Protein AF-F0X159-F1 (afdb_monomer)

pLDDT: mean 76.72, std 16.19, range [26.08, 95.62]

Sequence (723 aa):
MNVVQQENDRFFARASMKKNVNIEAAIKGYAVLTKSSYKLRDGRQVVHYKCDRGDVDRNRHGISEESIMRKGKGSVLVDCPSRGIGRQEKDSTWSFTVTCNEHNHEPSTSKNAHSTHMRISENHQEEIAGLFQSGLKARNIQTIMRERDPQLEIPKRKLWNLNQKHAIMKLDGRTPMDTLYATFKESGFEIDVQKDIDGNITHLFFAHPKNVELLRNNCDVLLLDCTYKSSKTRFPLLQVVENTMLYSTFSAALYNHLPKVFVIDRELALMDALQITFPSASILLCIWHIEKNVVAKCKPHFARKNNEEWKAFSNGWRTVAYSNTIEKFEENWKEFQITWSSTPRGEIFQEINLKISYYSLWKVSEQLEKARRPVNIDAKPCSFTFTTIWGIPCEHQLRRIVAEGRRLKLDDFDAHWHLNQIRSAQLPVADHPDSALPDLLEKKLKLEFFGDDIQQYRLLSDYLSKLRQNDHDVMLEMEDRQFNRMIIVFREGKQVFKSYAQCGICLDGTFLKNVSGGIPLIACVLNGNQQIQIVSMAIVSIVNEADWSFFLRNMGVMLPLRPSFILSDGAKELIPAVSSVYPSTYQFYCLRQLMENFNRKIRSVKLKNEGWGRAKTTSMAEYTQKAELLNQINPAALKWSQDVGVEKWSLAHRPCPRYGQVISNSVKSVNSSLRNTHKLPILDCIVTIERYVGSKWSKHGRKHCEWNVVSTVHEQPGREIVA

Nearest PDB structures (foldseek):
  6xg8-assembly1_A  TM=6.257E-01  e=6.698E-06  Acetivibrio thermocellus ATCC 27405
  6xgx-assembly1_B  TM=4.338E-01  e=2.482E-05  Acetivibrio thermocellus ATCC 27405
  6xg8-assembly1_B  TM=4.281E-01  e=4.014E-04  Acetivibrio thermocellus ATCC 27405
  6xgw-assembly1_B  TM=4.231E-01  e=4.239E-04  Acetivibrio thermocellus ATCC 27405
  3dfy-assembly2_J  TM=2.948E-01  e=2.231E+00  Thermotoga maritima MSB8

Mean predicted aligned error: 20.49 Å

Organism: NCBI:txid890382

Solvent-accessible surface area (backbone atoms only — not comparable to full-atom values): 41089 Å² total; per-residue (Å²): 132,87,72,75,82,68,86,79,66,70,23,83,38,70,68,58,44,56,49,51,57,32,52,61,28,45,78,63,27,44,48,69,37,80,72,49,71,52,68,46,98,86,67,41,44,40,34,38,31,26,35,72,32,37,44,73,86,71,79,85,76,76,70,56,71,73,65,51,66,77,64,81,64,78,79,82,44,70,49,27,68,22,28,30,39,37,38,43,46,96,86,60,27,25,40,74,45,79,77,34,83,58,66,87,64,83,62,45,90,51,84,78,72,41,74,78,78,63,66,77,53,70,70,59,50,54,52,51,53,52,46,49,71,74,69,50,53,71,73,57,51,51,49,54,47,32,74,77,35,77,86,56,82,74,56,72,70,56,57,52,50,49,51,52,51,54,56,54,61,72,40,73,88,48,53,75,66,57,52,50,51,49,53,39,54,75,70,60,35,49,72,50,77,42,60,51,97,89,67,49,78,74,45,81,47,69,34,54,58,72,35,47,58,52,34,76,79,39,41,57,54,38,38,45,47,77,45,76,62,84,46,98,80,70,63,70,50,76,46,37,34,32,52,47,100,82,72,48,76,45,65,41,51,91,71,99,67,85,45,50,30,38,35,30,77,77,51,66,69,59,51,55,49,43,50,70,77,38,69,86,32,46,82,43,70,37,63,67,53,51,50,54,48,47,51,70,66,51,52,76,77,45,60,97,84,44,62,64,60,50,48,52,52,54,49,44,51,46,56,26,76,67,38,90,43,71,70,53,24,54,51,36,41,50,53,40,44,72,72,67,48,85,65,68,83,56,79,46,43,62,76,30,60,82,42,37,19,66,52,49,48,44,54,39,40,62,24,44,59,56,32,72,45,82,84,58,94,83,57,74,75,85,65,55,42,43,38,55,36,54,31,34,54,32,31,70,55,42,37,49,38,57,75,70,71,48,59,50,50,65,85,62,35,39,69,61,32,44,51,73,76,79,73,78,70,77,73,72,80,75,86,66,85,90,72,86,62,58,73,68,57,44,52,51,49,42,46,74,73,43,46,59,74,74,48,38,63,72,49,45,67,61,51,47,50,53,40,42,75,69,59,23,50,67,49,77,46,66,54,97,90,36,88,50,35,38,39,42,39,37,44,68,20,49,59,54,39,74,69,25,28,71,63,17,37,23,45,47,71,47,74,38,67,32,96,84,52,36,33,45,34,39,33,25,34,43,46,46,65,72,46,75,43,57,29,33,40,30,43,28,69,63,89,42,37,67,51,41,32,50,52,51,45,52,50,57,70,73,37,95,62,71,48,54,24,41,32,23,65,65,52,81,40,46,53,59,22,44,54,69,72,39,69,88,36,47,62,33,38,11,44,64,49,49,43,50,54,47,29,71,73,71,68,37,71,69,59,34,51,51,50,52,59,40,33,67,24,51,36,60,68,62,31,50,56,48,47,52,54,39,37,74,76,37,50,67,60,43,49,56,52,51,77,71,42,48,48,28,56,24,57,42,53,42,91,63,58,49,66,82,62,54,51,48,55,63,37,54,51,49,56,61,70,40,56,67,44,37,47,39,50,70,60,59,27,51,54,52,49,52,51,51,46,49,54,48,46,54,54,52,50,50,53,55,47,65,57,51,66,69,61,73,78,76,78,72,80,90,77,81,89,76,134

Structure (mmCIF, N/CA/C/O backbone):
data_AF-F0X159-F1
#
_entry.id   AF-F0X159-F1
#
loop_
_atom_site.group_PDB
_atom_site.id
_atom_site.type_symbol
_atom_site.label_atom_id
_atom_site.label_alt_id
_atom_site.label_comp_id
_atom_site.label_asym_id
_atom_site.label_entity_id
_atom_site.label_seq_id
_atom_site.pdbx_PDB_ins_code
_atom_site.Cartn_x
_atom_site.Cartn_y
_atom_site.Cartn_z
_atom_site.occupancy
_atom_site.B_iso_or_equiv
_atom_site.auth_seq_id
_atom_site.auth_comp_id
_atom_site.auth_asym_id
_atom_site.auth_atom_id
_atom_site.pdbx_PDB_model_num
ATOM 1 N N . MET A 1 1 ? 36.053 48.257 -30.126 1.00 37.19 1 MET A N 1
ATOM 2 C CA . MET A 1 1 ? 37.415 47.713 -29.957 1.00 37.19 1 MET A CA 1
ATOM 3 C C . MET A 1 1 ? 38.391 48.705 -30.531 1.00 37.19 1 MET A C 1
ATOM 5 O O . MET A 1 1 ? 38.434 48.830 -31.739 1.00 37.19 1 MET A O 1
ATOM 9 N N . ASN A 1 2 ? 39.162 49.388 -29.692 1.00 26.08 2 ASN A N 1
ATOM 10 C CA . ASN A 1 2 ? 40.444 49.912 -30.143 1.00 26.08 2 ASN A CA 1
ATOM 11 C C . ASN A 1 2 ? 41.476 48.852 -29.762 1.00 26.08 2 ASN A C 1
ATOM 13 O O . ASN A 1 2 ? 42.079 48.911 -28.696 1.00 26.08 2 ASN A O 1
ATOM 17 N N . VAL A 1 3 ? 41.600 47.806 -30.589 1.00 34.28 3 VAL A N 1
ATOM 18 C CA . VAL A 1 3 ? 42.911 47.160 -30.696 1.00 34.28 3 VAL A CA 1
ATOM 19 C C . VAL A 1 3 ? 43.706 48.175 -31.484 1.00 34.28 3 VAL A C 1
ATOM 21 O O . VAL A 1 3 ? 43.394 48.428 -32.644 1.00 34.28 3 VAL A O 1
ATOM 24 N N . VAL A 1 4 ? 44.657 48.817 -30.818 1.00 34.00 4 VAL A N 1
ATOM 25 C CA . VAL A 1 4 ? 45.752 49.476 -31.514 1.00 34.00 4 VAL A CA 1
ATOM 26 C C . VAL A 1 4 ? 46.262 48.466 -32.535 1.00 34.00 4 VAL A C 1
ATOM 28 O O . VAL A 1 4 ? 46.669 47.371 -32.155 1.00 34.00 4 VAL A O 1
ATOM 31 N N . GLN A 1 5 ? 46.152 48.803 -33.819 1.00 40.62 5 GLN A N 1
ATOM 32 C CA . GLN A 1 5 ? 46.934 48.185 -34.880 1.00 40.62 5 GLN A CA 1
ATOM 33 C C . GLN A 1 5 ? 48.383 48.105 -34.381 1.00 40.62 5 GLN A C 1
ATOM 35 O O . GLN A 1 5 ? 49.097 49.101 -34.384 1.00 40.62 5 GLN A O 1
ATOM 40 N N . GLN A 1 6 ? 48.826 46.937 -33.927 1.00 39.66 6 GLN A N 1
ATOM 41 C CA . GLN A 1 6 ? 50.215 46.563 -34.127 1.00 39.66 6 GLN A CA 1
ATOM 42 C C . GLN A 1 6 ? 50.250 45.928 -35.509 1.00 39.66 6 GLN A C 1
ATOM 44 O O . GLN A 1 6 ? 50.081 44.724 -35.693 1.00 39.66 6 GLN A O 1
ATOM 49 N N . GLU A 1 7 ? 50.358 46.789 -36.519 1.00 40.50 7 GLU A N 1
ATOM 50 C CA . GLU A 1 7 ? 50.844 46.363 -37.821 1.00 40.50 7 GLU A CA 1
ATOM 51 C C . GLU A 1 7 ? 52.215 45.710 -37.592 1.00 40.50 7 GLU A C 1
ATOM 53 O O . GLU A 1 7 ? 53.155 46.391 -37.190 1.00 40.50 7 GLU A O 1
ATOM 58 N N . ASN A 1 8 ? 52.298 44.394 -37.833 1.00 50.16 8 ASN A N 1
ATOM 59 C CA . ASN A 1 8 ? 53.507 43.548 -37.888 1.00 50.16 8 ASN A CA 1
ATOM 60 C C . ASN A 1 8 ? 53.797 42.548 -36.751 1.00 50.16 8 ASN A C 1
ATOM 62 O O . ASN A 1 8 ? 54.942 42.114 -36.629 1.00 50.16 8 ASN A O 1
ATOM 66 N N . ASP A 1 9 ? 52.802 42.036 -36.024 1.00 63.50 9 ASP A N 1
ATOM 67 C CA . ASP A 1 9 ? 53.025 40.795 -35.262 1.00 63.50 9 ASP A CA 1
ATOM 68 C C . ASP A 1 9 ? 53.088 39.578 -36.204 1.00 63.50 9 ASP A C 1
ATOM 70 O O . ASP A 1 9 ? 52.071 39.042 -36.659 1.00 63.50 9 ASP A O 1
ATOM 74 N N . ARG A 1 10 ? 54.315 39.149 -36.526 1.00 78.50 10 ARG A N 1
ATOM 75 C CA . ARG A 1 10 ? 54.604 37.923 -37.284 1.00 78.50 10 ARG A CA 1
ATOM 76 C C . ARG A 1 10 ? 54.882 36.767 -36.330 1.00 78.50 10 ARG A C 1
ATOM 78 O O . ARG A 1 10 ? 55.760 36.843 -35.476 1.00 78.50 10 ARG A O 1
ATOM 85 N N . PHE A 1 11 ? 54.174 35.655 -36.504 1.00 84.62 11 PHE A N 1
ATOM 86 C CA . PHE A 1 11 ? 54.363 34.448 -35.698 1.00 84.62 11 PHE A CA 1
ATOM 87 C C . PHE A 1 11 ? 55.073 33.355 -36.498 1.00 84.62 11 PHE A C 1
ATOM 89 O O . PHE A 1 11 ? 54.690 33.046 -37.621 1.00 84.62 11 PHE A O 1
ATOM 96 N N . PHE A 1 12 ? 56.047 32.681 -35.892 1.00 83.12 12 PHE A N 1
ATOM 97 C CA . PHE A 1 12 ? 56.802 31.606 -36.552 1.00 83.12 12 PHE A CA 1
ATOM 98 C C . PHE A 1 12 ? 55.965 30.362 -36.897 1.00 83.12 12 PHE A C 1
ATOM 100 O O . PHE A 1 12 ? 56.344 29.574 -37.756 1.00 83.12 12 PHE A O 1
ATOM 107 N N . ALA A 1 13 ? 54.818 30.164 -36.237 1.00 85.12 13 ALA A N 1
ATOM 108 C CA . ALA A 1 13 ? 53.953 29.014 -36.472 1.00 85.12 13 ALA A CA 1
ATOM 109 C C . ALA A 1 13 ? 52.472 29.337 -36.244 1.00 85.12 13 ALA A C 1
ATOM 111 O O . ALA A 1 13 ? 52.106 30.095 -35.341 1.00 85.12 13 ALA A O 1
ATOM 112 N N . ARG A 1 14 ? 51.599 28.645 -36.989 1.00 84.38 14 ARG A N 1
ATOM 113 C CA . ARG A 1 14 ? 50.133 28.699 -36.837 1.00 84.38 14 ARG A CA 1
ATOM 114 C C . ARG A 1 14 ? 49.675 28.457 -35.398 1.00 84.38 14 ARG A C 1
ATOM 116 O O . ARG A 1 14 ? 48.731 29.097 -34.931 1.00 84.38 14 ARG A O 1
ATOM 123 N N . ALA A 1 15 ? 50.302 27.498 -34.714 1.00 81.12 15 ALA A N 1
ATOM 124 C CA . ALA A 1 15 ? 49.972 27.154 -33.334 1.00 81.12 15 ALA A CA 1
ATOM 125 C C . ALA A 1 15 ? 50.279 28.321 -32.382 1.00 81.12 15 ALA A C 1
ATOM 127 O O . ALA A 1 15 ? 49.430 28.665 -31.560 1.00 81.12 15 ALA A O 1
ATOM 128 N N . SER A 1 16 ? 51.432 28.972 -32.559 1.00 81.44 16 SER A N 1
ATOM 129 C CA . SER A 1 16 ? 51.857 30.138 -31.778 1.00 81.44 16 SER A CA 1
ATOM 130 C C . SER A 1 16 ? 50.943 31.342 -32.010 1.00 81.44 16 SER A C 1
ATOM 132 O O . SER A 1 16 ? 50.453 31.917 -31.042 1.00 81.44 16 SER A O 1
ATOM 134 N N . MET A 1 17 ? 50.601 31.645 -33.269 1.00 88.56 17 MET A N 1
ATOM 135 C CA . MET A 1 17 ? 49.609 32.677 -33.609 1.00 88.56 17 MET A CA 1
ATOM 136 C C . MET A 1 17 ? 48.267 32.398 -32.922 1.00 88.56 17 MET A C 1
ATOM 138 O O . MET A 1 17 ? 47.721 33.252 -32.230 1.00 88.56 17 MET A O 1
ATOM 142 N N . LYS A 1 18 ? 47.731 31.176 -33.062 1.00 84.06 18 LYS A N 1
ATOM 143 C CA . LYS A 1 18 ? 46.438 30.806 -32.463 1.00 84.06 18 LYS A CA 1
ATOM 144 C C . LYS A 1 18 ? 46.457 30.894 -30.934 1.00 84.06 18 LYS A C 1
ATOM 146 O O . LYS A 1 18 ? 45.425 31.224 -30.346 1.00 84.06 18 LYS A O 1
ATOM 151 N N . LYS A 1 19 ? 47.588 30.560 -30.306 1.00 81.62 19 LYS A N 1
ATOM 152 C CA . LYS A 1 19 ? 47.784 30.662 -28.857 1.00 81.62 19 LYS A CA 1
ATOM 153 C C . LYS A 1 19 ? 47.755 32.126 -28.420 1.00 81.62 19 LYS A C 1
ATOM 155 O O . LYS A 1 19 ? 46.939 32.452 -27.569 1.00 81.62 19 LYS A O 1
ATOM 160 N N . ASN A 1 20 ? 48.543 32.996 -29.054 1.00 83.19 20 ASN A N 1
ATOM 161 C CA . ASN A 1 20 ? 48.585 34.425 -28.725 1.00 83.19 20 ASN A CA 1
ATOM 162 C C . ASN A 1 20 ? 47.234 35.114 -28.950 1.00 83.19 20 ASN A C 1
ATOM 164 O O . ASN A 1 20 ? 46.729 35.772 -28.048 1.00 83.19 20 ASN A O 1
ATOM 168 N N . VAL A 1 21 ? 46.564 34.846 -30.076 1.00 84.38 21 VAL A N 1
ATOM 169 C CA . VAL A 1 21 ? 45.208 35.363 -30.342 1.00 84.38 21 VAL A CA 1
ATOM 170 C C . VAL A 1 21 ? 44.207 34.937 -29.260 1.00 84.38 21 VAL A C 1
ATOM 172 O O . VAL A 1 21 ? 43.336 35.715 -28.880 1.00 84.38 21 VAL A O 1
ATOM 175 N N . ASN A 1 22 ? 44.311 33.709 -28.741 1.00 83.75 22 ASN A N 1
ATOM 176 C CA . ASN A 1 22 ? 43.441 33.256 -27.655 1.00 83.75 22 ASN A CA 1
ATOM 177 C C . ASN A 1 22 ? 43.833 33.818 -26.282 1.00 83.75 22 ASN A C 1
ATOM 179 O O . ASN A 1 22 ? 42.934 33.996 -25.469 1.00 83.75 22 ASN A O 1
ATOM 183 N N . ILE A 1 23 ? 45.111 34.115 -26.021 1.00 79.00 23 ILE A N 1
ATOM 184 C CA . ILE A 1 23 ? 45.550 34.810 -24.797 1.00 79.00 23 ILE A CA 1
ATOM 185 C C . ILE A 1 23 ? 44.946 36.218 -24.766 1.00 79.00 23 ILE A C 1
ATOM 187 O O . ILE A 1 23 ? 44.275 36.577 -23.801 1.00 79.00 23 ILE A O 1
ATOM 191 N N . GLU A 1 24 ? 45.076 36.959 -25.866 1.00 82.12 24 GLU A N 1
ATOM 192 C CA . GLU A 1 24 ? 44.491 38.294 -26.022 1.00 82.12 24 GLU A CA 1
ATOM 193 C C . GLU A 1 24 ? 42.960 38.278 -25.914 1.00 82.12 24 GLU A C 1
ATOM 195 O O . GLU A 1 24 ? 42.351 39.130 -25.263 1.00 82.12 24 GLU A O 1
ATOM 200 N N . ALA A 1 25 ? 42.313 37.272 -26.510 1.00 82.38 25 ALA A N 1
ATOM 201 C CA . ALA A 1 25 ? 40.873 37.085 -26.372 1.00 82.38 25 ALA A CA 1
ATOM 202 C C . ALA A 1 25 ? 40.470 36.749 -24.924 1.00 82.38 25 ALA A C 1
ATOM 204 O O . ALA A 1 25 ? 39.465 37.273 -24.444 1.00 82.38 25 ALA A O 1
ATOM 205 N N . ALA A 1 26 ? 41.249 35.924 -24.212 1.00 78.88 26 ALA A N 1
ATOM 206 C CA . ALA A 1 26 ? 40.969 35.518 -22.834 1.00 78.88 26 ALA A CA 1
ATOM 207 C C . ALA A 1 26 ? 41.002 36.699 -21.859 1.00 78.88 26 ALA A C 1
ATOM 209 O O . ALA A 1 26 ? 40.126 36.793 -21.002 1.00 78.88 26 ALA A O 1
ATOM 210 N N . ILE A 1 27 ? 41.965 37.617 -22.020 1.00 79.44 27 ILE A N 1
ATOM 211 C CA . ILE A 1 27 ? 42.063 38.856 -21.224 1.00 79.44 27 ILE A CA 1
ATOM 212 C C . ILE A 1 27 ? 40.774 39.678 -21.348 1.00 79.44 27 ILE A C 1
ATOM 214 O O . ILE A 1 27 ? 40.312 40.277 -20.381 1.00 79.44 27 ILE A O 1
ATOM 218 N N . LYS A 1 28 ? 40.157 39.654 -22.532 1.00 81.69 28 LYS A N 1
ATOM 219 C CA . LYS A 1 28 ? 38.914 40.367 -22.845 1.00 81.69 28 LYS A CA 1
ATOM 220 C C . LYS A 1 28 ? 37.651 39.534 -22.600 1.00 81.69 28 LYS A C 1
ATOM 222 O O . LYS A 1 28 ? 36.573 39.982 -22.966 1.00 81.69 28 LYS A O 1
ATOM 227 N N . GLY A 1 29 ? 37.761 38.343 -22.006 1.00 81.75 29 GLY A N 1
ATOM 228 C CA . GLY A 1 29 ? 36.619 37.481 -21.679 1.00 81.75 29 GLY A CA 1
ATOM 229 C C . GLY A 1 29 ? 36.006 36.730 -22.870 1.00 81.75 29 GLY A C 1
ATOM 230 O O . GLY A 1 29 ? 34.824 36.386 -22.822 1.00 81.75 29 GLY A O 1
ATOM 231 N N . TYR A 1 30 ? 36.784 36.472 -23.927 1.00 86.88 30 TYR A N 1
ATOM 232 C CA . TYR A 1 30 ? 36.358 35.786 -25.154 1.00 86.88 30 TYR A CA 1
ATOM 233 C C . TYR A 1 30 ? 37.263 34.596 -25.514 1.00 86.88 30 TYR A C 1
ATOM 235 O O . TYR A 1 30 ? 38.369 34.440 -24.994 1.00 86.88 30 TYR A O 1
ATOM 243 N N . ALA A 1 31 ? 36.819 33.749 -26.450 1.00 85.94 31 ALA A N 1
ATOM 244 C CA . ALA A 1 31 ? 37.637 32.683 -27.027 1.00 85.94 31 ALA A CA 1
ATOM 245 C C . ALA A 1 31 ? 37.431 32.541 -28.540 1.00 85.94 31 ALA A C 1
ATOM 247 O O . ALA A 1 31 ? 36.351 32.801 -29.074 1.00 85.94 31 ALA A O 1
ATOM 248 N N . VAL A 1 32 ? 38.484 32.092 -29.227 1.00 86.12 32 VAL A N 1
ATOM 249 C CA . VAL A 1 32 ? 38.552 32.020 -30.689 1.00 86.12 32 VAL A CA 1
ATOM 250 C C . VAL A 1 32 ? 38.768 30.579 -31.158 1.00 86.12 32 VAL A C 1
ATOM 252 O O . VAL A 1 32 ? 39.769 29.925 -30.842 1.00 86.12 32 VAL A O 1
ATOM 255 N N . LEU A 1 33 ? 37.842 30.089 -31.982 1.00 87.06 33 LEU A N 1
ATOM 256 C CA . LEU A 1 33 ? 37.876 28.776 -32.622 1.00 87.06 33 LEU A CA 1
ATOM 257 C C . LEU A 1 33 ? 38.235 28.880 -34.104 1.00 87.06 33 LEU A C 1
ATOM 259 O O . LEU A 1 33 ? 38.013 29.892 -34.764 1.00 87.06 33 LEU A O 1
ATOM 263 N N . THR A 1 34 ? 38.778 27.796 -34.652 1.00 88.75 34 THR A N 1
ATOM 264 C CA . THR A 1 34 ? 39.008 27.681 -36.096 1.00 88.75 34 THR A CA 1
ATOM 265 C C . THR A 1 34 ? 37.686 27.334 -36.777 1.00 88.75 34 THR A C 1
ATOM 267 O O . THR A 1 34 ? 37.062 26.340 -36.417 1.00 88.75 34 THR A O 1
ATOM 270 N N . LYS A 1 35 ? 37.259 28.149 -37.746 1.00 86.88 35 LYS A N 1
ATOM 271 C CA . LYS A 1 35 ? 36.054 27.924 -38.555 1.00 86.88 35 LYS A CA 1
ATOM 272 C C . LYS A 1 35 ? 36.358 27.034 -39.757 1.00 86.88 35 LYS A C 1
ATOM 274 O O . LYS A 1 35 ? 35.663 26.052 -39.984 1.00 86.88 35 LYS A O 1
ATOM 279 N N . SER A 1 36 ? 37.390 27.383 -40.513 1.00 87.56 36 SER A N 1
ATOM 280 C CA . SER A 1 36 ? 37.818 26.661 -41.711 1.00 87.56 36 SER A CA 1
ATOM 281 C C . SER A 1 36 ? 39.272 26.998 -42.032 1.00 87.56 36 SER A C 1
ATOM 283 O O . SER A 1 36 ? 39.829 27.966 -41.514 1.00 87.56 36 SER A O 1
ATOM 285 N N . SER A 1 37 ? 39.908 26.190 -42.873 1.00 91.00 37 SER A N 1
ATOM 286 C CA . SER A 1 37 ? 41.238 26.480 -43.410 1.00 91.00 37 SER A CA 1
ATOM 287 C C . SER A 1 37 ? 41.386 25.909 -44.809 1.00 91.00 37 SER A C 1
ATOM 289 O O . SER A 1 37 ? 40.849 24.838 -45.077 1.00 91.00 37 SER A O 1
ATOM 291 N N . TYR A 1 38 ? 42.144 26.589 -45.662 1.00 89.19 38 TYR A N 1
ATOM 292 C CA . TYR A 1 38 ? 42.459 26.144 -47.016 1.00 89.19 38 TYR A CA 1
ATOM 293 C C . TYR A 1 38 ? 43.894 26.531 -47.400 1.00 89.19 38 TYR A C 1
ATOM 295 O O . TYR A 1 38 ? 44.528 27.355 -46.737 1.00 89.19 38 TYR A O 1
ATOM 303 N N . LYS A 1 39 ? 44.418 25.902 -48.457 1.00 89.31 39 LYS A N 1
ATOM 304 C CA . LYS A 1 39 ? 45.728 26.214 -49.044 1.00 89.31 39 LYS A CA 1
ATOM 305 C C . LYS A 1 39 ? 45.541 27.021 -50.327 1.00 89.31 39 LYS A C 1
ATOM 307 O O . LYS A 1 39 ? 44.633 26.745 -51.107 1.00 89.31 39 LYS A O 1
ATOM 312 N N . LEU A 1 40 ? 46.393 28.014 -50.529 1.00 85.44 40 LEU A N 1
ATOM 313 C CA . LEU A 1 40 ? 46.540 28.754 -51.774 1.00 85.44 40 LEU A CA 1
ATOM 314 C C . LEU A 1 40 ? 47.300 27.901 -52.797 1.00 85.44 40 LEU A C 1
ATOM 316 O O . LEU A 1 40 ? 47.941 26.909 -52.450 1.00 85.44 40 LEU A O 1
ATOM 320 N N . ARG A 1 41 ? 47.235 28.301 -54.071 1.00 81.75 41 ARG A N 1
ATOM 321 C CA . ARG A 1 41 ? 47.896 27.587 -55.179 1.00 81.75 41 ARG A CA 1
ATOM 322 C C . ARG A 1 41 ? 49.418 27.506 -55.024 1.00 81.75 41 ARG A C 1
ATOM 324 O O . ARG A 1 41 ? 50.023 26.572 -55.524 1.00 81.75 41 ARG A O 1
ATOM 331 N N . ASP A 1 42 ? 50.013 28.449 -54.301 1.00 83.06 42 ASP A N 1
ATOM 332 C CA . ASP A 1 42 ? 51.442 28.493 -53.973 1.00 83.06 42 ASP A CA 1
ATOM 333 C C . ASP A 1 42 ? 51.797 27.752 -52.666 1.00 83.06 42 ASP A C 1
ATOM 335 O O . ASP A 1 42 ? 52.904 27.880 -52.154 1.00 83.06 42 ASP A O 1
ATOM 339 N N . GLY A 1 43 ? 50.855 26.989 -52.099 1.00 81.75 43 GLY A N 1
ATOM 340 C CA . GLY A 1 43 ? 51.055 26.168 -50.903 1.00 81.75 43 GLY A CA 1
ATOM 341 C C . GLY A 1 43 ? 50.836 26.887 -49.568 1.00 81.75 43 GLY A C 1
ATOM 342 O O . GLY A 1 43 ? 50.696 26.212 -48.542 1.00 81.75 43 GLY A O 1
ATOM 343 N N . ARG A 1 44 ? 50.732 28.224 -49.557 1.00 89.00 44 ARG A N 1
ATOM 344 C CA . ARG A 1 44 ? 50.503 29.014 -48.333 1.00 89.00 44 ARG A CA 1
ATOM 345 C C . ARG A 1 44 ? 49.108 28.771 -47.758 1.00 89.00 44 ARG A C 1
ATOM 347 O O . ARG A 1 44 ? 48.142 28.597 -48.494 1.00 89.00 44 ARG A O 1
ATOM 354 N N . GLN A 1 45 ? 48.971 28.761 -46.436 1.00 90.81 45 GLN A N 1
ATOM 355 C CA . GLN A 1 45 ? 47.694 28.484 -45.768 1.00 90.81 45 GLN A CA 1
ATOM 356 C C . GLN A 1 45 ? 46.940 29.748 -45.343 1.00 90.81 45 GLN A C 1
ATOM 358 O O . GLN A 1 45 ? 47.521 30.698 -44.824 1.00 90.81 45 GLN A O 1
ATOM 363 N N . VAL A 1 46 ? 45.613 29.710 -45.482 1.00 90.81 46 VAL A N 1
ATOM 364 C CA . VAL A 1 46 ? 44.687 30.709 -44.935 1.00 90.81 46 VAL A CA 1
ATOM 365 C C . VAL A 1 46 ? 43.706 30.014 -43.997 1.00 90.81 46 VAL A C 1
ATOM 367 O O . VAL A 1 46 ? 43.153 28.957 -44.309 1.00 90.81 46 VAL A O 1
ATOM 370 N N . VAL A 1 47 ? 43.498 30.592 -42.818 1.00 91.62 47 VAL A N 1
ATOM 371 C CA . VAL A 1 47 ? 42.683 30.016 -41.746 1.00 91.62 47 VAL A CA 1
ATOM 372 C C . VAL A 1 47 ? 41.669 31.048 -41.280 1.00 91.62 47 VAL A C 1
ATOM 374 O O . VAL A 1 47 ? 42.039 32.109 -40.790 1.00 91.62 47 VAL A O 1
ATOM 377 N N . HIS A 1 48 ? 40.386 30.719 -41.376 1.00 90.19 48 HIS A N 1
ATOM 378 C CA . HIS A 1 48 ? 39.321 31.539 -40.815 1.00 90.19 48 HIS A CA 1
ATOM 379 C C . HIS A 1 48 ? 39.053 31.144 -39.369 1.00 90.19 48 HIS A C 1
ATOM 381 O O . HIS A 1 48 ? 38.940 29.964 -39.022 1.00 90.19 48 HIS A O 1
ATOM 387 N N . TYR A 1 49 ? 38.886 32.155 -38.534 1.00 91.06 49 TYR A N 1
ATOM 388 C CA . TYR A 1 49 ? 38.600 32.048 -37.118 1.00 91.06 49 TYR A CA 1
ATOM 389 C C . TYR A 1 49 ? 37.258 32.705 -36.788 1.00 91.06 49 TYR A C 1
ATOM 391 O O . TYR A 1 49 ? 36.800 33.612 -37.484 1.00 91.06 49 TYR A O 1
ATOM 399 N N . LYS A 1 50 ? 36.617 32.224 -35.725 1.00 91.19 50 LYS A N 1
ATOM 400 C CA . LYS A 1 50 ? 35.337 32.725 -35.212 1.00 91.19 50 LYS A CA 1
ATOM 401 C C . LYS A 1 50 ? 35.322 32.717 -33.688 1.00 91.19 50 LYS A C 1
ATOM 403 O O . LYS A 1 50 ? 36.072 31.953 -33.081 1.00 91.19 50 LYS A O 1
ATOM 408 N N . CYS A 1 51 ? 34.439 33.507 -33.084 1.00 89.25 51 CYS A N 1
ATOM 409 C CA . CYS A 1 51 ? 34.120 33.375 -31.663 1.00 89.25 51 CYS A CA 1
ATOM 410 C C . CYS A 1 51 ? 33.589 31.961 -31.348 1.00 89.25 51 CYS A C 1
ATOM 412 O O . CYS A 1 51 ? 32.905 31.346 -32.170 1.00 89.25 51 CYS A O 1
ATOM 414 N N . ASP A 1 52 ? 33.896 31.434 -30.163 1.00 83.88 52 ASP A N 1
ATOM 415 C CA . ASP A 1 52 ? 33.421 30.125 -29.704 1.00 83.88 52 ASP A CA 1
ATOM 416 C C . ASP A 1 52 ? 31.896 30.034 -29.533 1.00 83.88 52 ASP A C 1
ATOM 418 O O . ASP A 1 52 ? 31.344 28.937 -29.578 1.00 83.88 52 ASP A O 1
ATOM 422 N N . ARG A 1 53 ? 31.215 31.183 -29.434 1.00 85.19 53 ARG A N 1
ATOM 423 C CA . ARG A 1 53 ? 29.749 31.308 -29.467 1.00 85.19 53 ARG A CA 1
ATOM 424 C C . ARG A 1 53 ? 29.182 31.662 -30.851 1.00 85.19 53 ARG A C 1
ATOM 426 O O . ARG A 1 53 ? 28.014 32.020 -30.964 1.00 85.19 53 ARG A O 1
ATOM 433 N N . GLY A 1 54 ? 30.009 31.595 -31.896 1.00 83.19 54 GLY A N 1
ATOM 434 C CA . GLY A 1 54 ? 29.738 32.082 -33.255 1.00 83.19 54 GLY A CA 1
ATOM 435 C C . GLY A 1 54 ? 28.962 31.152 -34.190 1.00 83.19 54 GLY A C 1
ATOM 436 O O . GLY A 1 54 ? 29.083 31.325 -35.400 1.00 83.19 54 GLY A O 1
ATOM 437 N N . ASP A 1 55 ? 28.262 30.151 -33.651 1.00 79.56 55 ASP A N 1
ATOM 438 C CA . ASP A 1 55 ? 27.403 29.222 -34.398 1.00 79.56 55 ASP A CA 1
ATOM 439 C C . ASP A 1 55 ? 25.959 29.285 -33.878 1.00 79.56 55 ASP A C 1
ATOM 441 O O . ASP A 1 55 ? 25.694 29.870 -32.829 1.00 79.56 55 ASP A O 1
ATOM 445 N N . VAL A 1 56 ? 25.047 28.622 -34.592 1.00 71.88 56 VAL A N 1
ATOM 446 C CA . VAL A 1 56 ? 23.672 28.337 -34.158 1.00 71.88 56 VAL A CA 1
ATOM 447 C C . VAL A 1 56 ? 23.598 26.888 -33.678 1.00 71.88 56 VAL A C 1
ATOM 449 O O . VAL A 1 56 ? 24.182 25.999 -34.310 1.00 71.88 56 VAL A O 1
ATOM 452 N N . ASP A 1 57 ? 22.880 26.631 -32.584 1.00 63.84 57 ASP A N 1
ATOM 453 C CA . ASP A 1 57 ? 22.666 25.265 -32.107 1.00 63.84 57 ASP A CA 1
ATOM 454 C C . ASP A 1 57 ? 21.864 24.456 -33.136 1.00 63.84 57 ASP A C 1
ATOM 456 O O . ASP A 1 57 ? 20.738 24.801 -33.494 1.00 63.84 57 ASP A O 1
ATOM 460 N N . ARG A 1 58 ? 22.461 23.379 -33.650 1.00 61.12 58 ARG A N 1
ATOM 461 C CA . ARG A 1 58 ? 21.805 22.469 -34.592 1.00 61.12 58 ARG A CA 1
ATOM 462 C C . ARG A 1 58 ? 21.419 21.223 -33.816 1.00 61.12 58 ARG A C 1
ATOM 464 O O . ARG A 1 58 ? 22.302 20.465 -33.417 1.00 61.12 58 ARG A O 1
ATOM 471 N N . ASN A 1 59 ? 20.118 20.983 -33.657 1.00 56.62 59 ASN A N 1
ATOM 472 C CA . ASN A 1 59 ? 19.560 19.814 -32.970 1.00 56.62 59 ASN A CA 1
ATOM 473 C C . ASN A 1 59 ? 19.833 18.509 -33.751 1.00 56.62 59 ASN A C 1
ATOM 475 O O . ASN A 1 59 ? 18.946 17.905 -34.347 1.00 56.62 59 ASN A O 1
ATOM 479 N N . ARG A 1 60 ? 21.096 18.072 -33.782 1.00 46.62 60 ARG A N 1
ATOM 480 C CA . ARG A 1 60 ? 21.583 16.928 -34.571 1.00 46.62 60 ARG A CA 1
ATOM 481 C C . ARG A 1 60 ? 21.114 15.565 -34.053 1.00 46.62 60 ARG A C 1
ATOM 483 O O . ARG A 1 60 ? 21.459 14.555 -34.656 1.00 46.62 60 ARG A O 1
ATOM 490 N N . HIS A 1 61 ? 20.405 15.503 -32.928 1.00 50.38 61 HIS A N 1
ATOM 491 C CA . HIS A 1 61 ? 20.020 14.246 -32.270 1.00 50.38 61 HIS A CA 1
ATOM 492 C C . HIS A 1 61 ? 18.501 14.084 -32.114 1.00 50.38 61 HIS A C 1
ATOM 494 O O . HIS A 1 61 ? 18.068 13.200 -31.384 1.00 50.38 61 HIS A O 1
ATOM 500 N N . GLY A 1 62 ? 17.694 14.928 -32.775 1.00 48.91 62 GLY A N 1
ATOM 501 C CA . GLY A 1 62 ? 16.231 14.806 -32.752 1.00 48.91 62 GLY A CA 1
ATOM 502 C C . GLY A 1 62 ? 15.638 14.881 -31.341 1.00 48.91 62 GLY A C 1
ATOM 503 O O . GLY A 1 62 ? 14.665 14.197 -31.037 1.00 48.91 62 GLY A O 1
ATOM 504 N N . ILE A 1 63 ? 16.253 15.660 -30.447 1.00 56.28 63 ILE A N 1
ATOM 505 C CA . ILE A 1 63 ? 15.822 15.747 -29.049 1.00 56.28 63 ILE A CA 1
ATOM 506 C C . ILE A 1 63 ? 14.613 16.685 -28.981 1.00 56.28 63 ILE A C 1
ATOM 508 O O . ILE A 1 63 ? 14.692 17.815 -29.464 1.00 56.28 63 ILE A O 1
ATOM 512 N N . SER A 1 64 ? 13.507 16.234 -28.381 1.00 53.50 64 SER A N 1
ATOM 513 C CA . SER A 1 64 ? 12.296 17.051 -28.224 1.00 53.50 64 SER A CA 1
ATOM 514 C C . SER A 1 64 ? 12.542 18.272 -27.328 1.00 53.50 64 SER A C 1
ATOM 516 O O . SER A 1 64 ? 13.266 18.184 -26.332 1.00 53.50 64 SER A O 1
ATOM 518 N N . GLU A 1 65 ? 11.902 19.403 -27.638 1.00 53.31 65 GLU A N 1
ATOM 519 C CA . GLU A 1 65 ? 12.009 20.648 -26.855 1.00 53.31 65 GLU A CA 1
ATOM 520 C C . GLU A 1 65 ? 11.652 20.446 -25.368 1.00 53.31 65 GLU A C 1
ATOM 522 O O . GLU A 1 65 ? 12.308 20.996 -24.479 1.00 53.31 65 GLU A O 1
ATOM 527 N N . GLU A 1 66 ? 10.699 19.554 -25.075 1.00 49.47 66 GLU A N 1
ATOM 528 C CA . GLU A 1 66 ? 10.315 19.155 -23.713 1.00 49.47 66 GLU A CA 1
ATOM 529 C C . GLU A 1 66 ? 11.478 18.546 -22.905 1.00 49.47 66 GLU A C 1
ATOM 531 O O . GLU A 1 66 ? 11.583 18.727 -21.688 1.00 49.47 66 GLU A O 1
ATOM 536 N N . SER A 1 67 ? 12.380 17.828 -23.577 1.00 50.03 67 SER A N 1
ATOM 537 C CA . SER A 1 67 ? 13.538 17.180 -22.954 1.00 50.03 67 SER A CA 1
ATOM 538 C C . SER A 1 67 ? 14.670 18.170 -22.660 1.00 50.03 67 SER A C 1
ATOM 540 O O . SER A 1 67 ? 15.437 17.968 -21.713 1.00 50.03 67 SER A O 1
ATOM 542 N N . ILE A 1 68 ? 14.759 19.249 -23.444 1.00 50.25 68 ILE A N 1
ATOM 543 C CA . ILE A 1 68 ? 15.743 20.330 -23.293 1.00 50.25 68 ILE A CA 1
ATOM 544 C C . ILE A 1 68 ? 15.380 21.201 -22.078 1.00 50.25 68 ILE A C 1
ATOM 546 O O . ILE A 1 68 ? 16.246 21.496 -21.249 1.00 50.25 68 ILE A O 1
ATOM 550 N N . MET A 1 69 ? 14.090 21.511 -21.889 1.00 47.12 69 MET A N 1
ATOM 551 C CA . MET A 1 69 ? 13.616 22.311 -20.749 1.00 47.12 69 MET A CA 1
ATOM 552 C C . MET A 1 69 ? 13.803 21.620 -19.387 1.00 47.12 69 MET A C 1
ATOM 554 O O . MET A 1 69 ? 14.091 22.287 -18.394 1.00 47.12 69 MET A O 1
ATOM 558 N N . ARG A 1 70 ? 13.734 20.281 -19.312 1.00 46.00 70 ARG A N 1
ATOM 559 C CA . ARG A 1 70 ? 13.882 19.533 -18.042 1.00 46.00 70 ARG A CA 1
ATOM 560 C C . ARG A 1 70 ? 15.303 19.524 -17.453 1.00 46.00 70 ARG A C 1
ATOM 562 O O . ARG A 1 70 ? 15.468 19.077 -16.320 1.00 46.00 70 ARG A O 1
ATOM 569 N N . LYS A 1 71 ? 16.336 19.979 -18.179 1.00 43.78 71 LYS A N 1
ATOM 570 C CA . LYS A 1 71 ? 17.747 19.912 -17.728 1.00 43.78 71 LYS A CA 1
ATOM 571 C C . LYS A 1 71 ? 18.444 21.258 -17.507 1.00 43.78 71 LYS A C 1
ATOM 573 O O . LYS A 1 71 ? 19.620 21.246 -17.145 1.00 43.78 71 LYS A O 1
ATOM 578 N N . GLY A 1 72 ? 17.759 22.391 -17.684 1.00 39.19 72 GLY A N 1
ATOM 579 C CA . GLY A 1 72 ? 18.295 23.714 -17.328 1.00 39.19 72 GLY A CA 1
ATOM 580 C C . GLY A 1 72 ? 19.639 24.071 -17.982 1.00 39.19 72 GLY A C 1
ATOM 581 O O . GLY A 1 72 ? 20.433 24.800 -17.397 1.00 39.19 72 GLY A O 1
ATOM 582 N N . LYS A 1 73 ? 19.940 23.531 -19.169 1.00 48.56 73 LYS A N 1
ATOM 583 C CA . LYS A 1 73 ? 21.152 23.856 -19.929 1.00 48.56 73 LYS A CA 1
ATOM 584 C C . LYS A 1 73 ? 20.758 24.368 -21.305 1.00 48.56 73 LYS A C 1
ATOM 586 O O . LYS A 1 73 ? 20.619 23.579 -22.233 1.00 48.56 73 LYS A O 1
ATOM 591 N N . GLY A 1 74 ? 20.565 25.680 -21.404 1.00 52.88 74 GLY A N 1
ATOM 592 C CA . GLY A 1 74 ? 20.514 26.357 -22.695 1.00 52.88 74 GLY A CA 1
ATOM 593 C C . GLY A 1 74 ? 21.855 26.237 -23.422 1.00 52.88 74 GLY A C 1
ATOM 594 O O . GLY A 1 74 ? 22.907 26.077 -22.792 1.00 52.88 74 GLY A O 1
ATOM 595 N N . SER A 1 75 ? 21.805 26.284 -24.749 1.00 59.78 75 SER A N 1
ATOM 596 C CA . SER A 1 75 ? 22.996 26.381 -25.589 1.00 59.78 75 SER A CA 1
ATOM 597 C C . SER A 1 75 ? 23.764 27.668 -25.289 1.00 59.78 75 SER A C 1
ATOM 599 O O . SER A 1 75 ? 23.158 28.704 -25.038 1.00 59.78 75 SER A O 1
ATOM 601 N N . VAL A 1 76 ? 25.098 27.614 -25.316 1.00 66.75 76 VAL A N 1
ATOM 602 C CA . VAL A 1 76 ? 25.967 28.798 -25.119 1.00 66.75 76 VAL A CA 1
ATOM 603 C C . VAL A 1 76 ? 26.222 29.524 -26.455 1.00 66.75 76 VAL A C 1
ATOM 605 O O . VAL A 1 76 ? 26.858 30.573 -26.496 1.00 66.75 76 VAL A O 1
ATOM 608 N N . LEU A 1 77 ? 25.739 28.952 -27.558 1.00 78.06 77 LEU A N 1
ATOM 609 C CA . LEU A 1 77 ? 25.875 29.459 -28.917 1.00 78.06 77 LEU A CA 1
ATOM 610 C C . LEU A 1 77 ? 24.844 30.567 -29.183 1.00 78.06 77 LEU A C 1
ATOM 612 O O . LEU A 1 77 ? 23.660 30.370 -28.923 1.00 78.06 77 LEU A O 1
ATOM 616 N N . VAL A 1 78 ? 25.291 31.717 -29.695 1.00 81.38 78 VAL A N 1
ATOM 617 C CA . VAL A 1 78 ? 24.442 32.905 -29.935 1.00 81.38 78 VAL A CA 1
ATOM 618 C C . VAL A 1 78 ? 24.641 33.499 -31.332 1.00 81.38 78 VAL A C 1
ATOM 620 O O . VAL A 1 78 ? 24.323 34.660 -31.563 1.00 81.38 78 VAL A O 1
ATOM 623 N N . ASP A 1 79 ? 25.223 32.729 -32.254 1.00 84.06 79 ASP A N 1
ATOM 624 C CA . ASP A 1 79 ? 25.596 33.180 -33.599 1.00 84.06 79 ASP A CA 1
ATOM 625 C C . ASP A 1 79 ? 26.415 34.482 -33.613 1.00 84.06 79 ASP A C 1
ATOM 627 O O . ASP A 1 79 ? 26.202 35.402 -34.399 1.00 84.06 79 ASP A O 1
ATOM 631 N N . CYS A 1 80 ? 27.373 34.575 -32.690 1.00 86.56 80 CYS A N 1
ATOM 632 C CA . CYS A 1 80 ? 28.239 35.740 -32.556 1.00 86.56 80 CYS A CA 1
ATOM 633 C C . CYS A 1 80 ? 28.967 36.087 -33.877 1.00 86.56 80 CYS A C 1
ATOM 635 O O . CYS A 1 80 ? 29.623 35.201 -34.451 1.00 86.56 80 CYS A O 1
ATOM 637 N N . PRO A 1 81 ? 28.920 37.355 -34.346 1.00 86.06 81 PRO A N 1
ATOM 638 C CA . PRO A 1 81 ? 29.443 37.747 -35.655 1.00 86.06 81 PRO A CA 1
ATOM 639 C C . PRO A 1 81 ? 30.965 37.929 -35.698 1.00 86.06 81 PRO A C 1
ATOM 641 O O . PRO A 1 81 ? 31.524 37.979 -36.787 1.00 86.06 81 PRO A O 1
ATOM 644 N N . SER A 1 82 ? 31.664 37.942 -34.559 1.00 90.31 82 SER A N 1
ATOM 645 C CA . SER A 1 82 ? 33.122 38.120 -34.490 1.00 90.31 82 SER A CA 1
ATOM 646 C C . SER A 1 82 ? 33.903 37.075 -35.311 1.00 90.31 82 SER A C 1
ATOM 648 O O . SER A 1 82 ? 33.693 35.854 -35.185 1.00 90.31 82 SER A O 1
ATOM 650 N N . ARG A 1 83 ? 34.806 37.550 -36.183 1.00 91.31 83 ARG A N 1
ATOM 651 C CA . ARG A 1 83 ? 35.624 36.755 -37.122 1.00 91.31 83 ARG A CA 1
ATOM 652 C C . ARG A 1 83 ? 37.039 37.321 -37.251 1.00 91.31 83 ARG A C 1
ATOM 654 O O . ARG A 1 83 ? 37.239 38.534 -37.251 1.00 91.31 83 ARG A O 1
ATOM 661 N N . GLY A 1 84 ? 38.000 36.438 -37.504 1.00 91.31 84 GLY A N 1
ATOM 662 C CA . GLY A 1 84 ? 39.364 36.810 -37.889 1.00 91.31 84 GLY A CA 1
ATOM 663 C C . GLY A 1 84 ? 39.942 35.872 -38.943 1.00 91.31 84 GLY A C 1
ATOM 664 O O . GLY A 1 84 ? 39.398 34.796 -39.199 1.00 91.31 84 GLY A O 1
ATOM 665 N N . ILE A 1 85 ? 41.047 36.271 -39.561 1.00 91.81 85 ILE A N 1
ATOM 666 C CA . ILE A 1 85 ? 41.750 35.500 -40.586 1.00 91.81 85 ILE A CA 1
ATOM 667 C C . ILE A 1 85 ? 43.229 35.444 -40.224 1.00 91.81 85 ILE A C 1
ATOM 669 O O . ILE A 1 85 ? 43.861 36.475 -40.040 1.00 91.81 85 ILE A O 1
ATOM 673 N N . GLY A 1 86 ? 43.776 34.233 -40.153 1.00 92.12 86 GLY A N 1
ATOM 674 C CA . GLY A 1 86 ? 45.214 34.001 -40.108 1.00 92.12 86 GLY A CA 1
ATOM 675 C C . GLY A 1 86 ? 45.746 33.652 -41.494 1.00 92.12 86 GLY A C 1
ATOM 676 O O . GLY A 1 86 ? 45.163 32.791 -42.161 1.00 92.12 86 GLY A O 1
ATOM 677 N N . ARG A 1 87 ? 46.833 34.287 -41.929 1.00 91.31 87 ARG A N 1
ATOM 678 C CA . ARG A 1 87 ? 47.468 34.037 -43.231 1.00 91.31 87 ARG A CA 1
ATOM 679 C C . ARG A 1 87 ? 48.929 33.662 -43.048 1.00 91.31 87 ARG A C 1
ATOM 681 O O . ARG A 1 87 ? 49.617 34.239 -42.216 1.00 91.31 87 ARG A O 1
ATOM 688 N N . GLN A 1 88 ? 49.386 32.688 -43.827 1.00 91.56 88 GLN A N 1
ATOM 689 C CA . GLN A 1 88 ? 50.802 32.377 -43.948 1.00 91.56 88 GLN A CA 1
ATOM 690 C C . GLN A 1 88 ? 51.437 33.280 -45.010 1.00 91.56 88 GLN A C 1
ATOM 692 O O . GLN A 1 88 ? 50.988 33.317 -46.160 1.00 91.56 88 GLN A O 1
ATOM 697 N N . GLU A 1 89 ? 52.482 33.995 -44.621 1.00 88.38 89 GLU A N 1
ATOM 698 C CA . GLU A 1 89 ? 53.241 34.900 -45.471 1.00 88.38 89 GLU A CA 1
ATOM 699 C C . GLU A 1 89 ? 54.320 34.157 -46.270 1.00 88.38 89 GLU A C 1
ATOM 701 O O . GLU A 1 89 ? 54.589 32.970 -46.065 1.00 88.38 89 GLU A O 1
ATOM 706 N N . LYS A 1 90 ? 54.922 34.846 -47.248 1.00 84.88 90 LYS A N 1
ATOM 707 C CA . LYS A 1 90 ? 55.938 34.255 -48.140 1.00 84.88 90 LYS A CA 1
ATOM 708 C C . LYS A 1 90 ? 57.210 33.817 -47.406 1.00 84.88 90 LYS A C 1
ATOM 710 O O . LYS A 1 90 ? 57.874 32.895 -47.859 1.00 84.88 90 LYS A O 1
ATOM 715 N N . ASP A 1 91 ? 57.522 34.439 -46.275 1.00 84.94 91 ASP A N 1
ATOM 716 C CA . ASP A 1 91 ? 58.640 34.081 -45.394 1.00 84.94 91 ASP A CA 1
ATOM 717 C C . ASP A 1 91 ? 58.287 32.944 -44.412 1.00 84.94 91 ASP A C 1
ATOM 719 O O . ASP A 1 91 ? 59.011 32.695 -43.454 1.00 84.94 91 ASP A O 1
ATOM 723 N N . SER A 1 92 ? 57.163 32.252 -44.637 1.00 83.06 92 SER A N 1
ATOM 724 C CA . SER A 1 92 ? 56.602 31.203 -43.775 1.00 83.06 92 SER A CA 1
ATOM 725 C C . SER A 1 92 ? 56.119 31.655 -42.394 1.00 83.06 92 SER A C 1
ATOM 727 O O . SER A 1 92 ? 55.626 30.818 -41.632 1.00 83.06 92 SER A O 1
ATOM 729 N N . THR A 1 93 ? 56.176 32.951 -42.083 1.00 89.19 93 THR A N 1
ATOM 730 C CA . THR A 1 93 ? 55.566 33.495 -40.867 1.00 89.19 93 THR A CA 1
ATOM 731 C C . THR A 1 93 ? 54.051 33.611 -41.015 1.00 89.19 93 THR A C 1
ATOM 733 O O . THR A 1 93 ? 53.483 33.430 -42.092 1.00 89.19 93 THR A O 1
ATOM 736 N N . TRP A 1 94 ? 53.367 33.858 -39.905 1.00 90.12 94 TRP A N 1
ATOM 737 C CA . TRP A 1 94 ? 51.918 33.956 -39.832 1.00 90.12 94 TRP A CA 1
ATOM 738 C C . TRP A 1 94 ? 51.496 35.341 -39.367 1.00 90.12 94 TRP A C 1
ATOM 740 O O . TRP A 1 94 ? 52.027 35.840 -38.379 1.00 90.12 94 TRP A O 1
ATOM 750 N N . SER A 1 95 ? 50.501 35.913 -40.037 1.00 87.69 95 SER A N 1
ATOM 751 C CA . SER A 1 95 ? 49.835 37.161 -39.668 1.00 87.69 95 SER A CA 1
ATOM 752 C C . SER A 1 95 ? 48.382 36.880 -39.274 1.00 87.69 95 SER A C 1
ATOM 754 O O . SER A 1 95 ? 47.773 35.916 -39.751 1.00 87.69 95 SER A O 1
ATOM 756 N N . PHE A 1 96 ? 47.809 37.701 -38.391 1.00 89.19 96 PHE A N 1
ATOM 757 C CA . PHE A 1 96 ? 46.403 37.603 -37.998 1.00 89.19 96 PHE A CA 1
ATOM 758 C C . PHE A 1 96 ? 45.697 38.947 -38.155 1.00 89.19 96 PHE A C 1
ATOM 760 O O . PHE A 1 96 ? 46.152 39.963 -37.642 1.00 89.19 96 PHE A O 1
ATOM 767 N N . THR A 1 97 ? 44.547 38.939 -38.822 1.00 88.19 97 THR A N 1
ATOM 768 C CA . THR A 1 97 ? 43.724 40.127 -39.055 1.00 88.19 97 THR A CA 1
ATOM 769 C C . THR A 1 97 ? 42.320 39.890 -38.521 1.00 88.19 97 THR A C 1
ATOM 771 O O . THR A 1 97 ? 41.668 38.904 -38.874 1.00 88.19 97 THR A O 1
ATOM 774 N N . VAL A 1 98 ? 41.818 40.801 -37.688 1.00 87.00 98 VAL A N 1
ATOM 775 C CA . VAL A 1 98 ? 40.419 40.769 -37.248 1.00 87.00 98 VAL A CA 1
ATOM 776 C C . VAL A 1 98 ? 39.546 41.356 -38.351 1.00 87.00 98 VAL A C 1
ATOM 778 O O . VAL A 1 98 ? 39.708 42.508 -38.728 1.00 87.00 98 VAL A O 1
ATOM 781 N N . THR A 1 99 ? 38.616 40.561 -38.872 1.00 86.94 99 THR A N 1
ATOM 782 C CA . THR A 1 99 ? 37.715 40.970 -39.964 1.00 86.94 99 THR A CA 1
ATOM 783 C C . THR A 1 99 ? 36.380 41.511 -39.472 1.00 86.94 99 THR A C 1
ATOM 785 O O . THR A 1 99 ? 35.770 42.335 -40.135 1.00 86.94 99 THR A O 1
ATOM 788 N N . CYS A 1 100 ? 35.908 41.034 -38.322 1.00 84.69 100 CYS A N 1
ATOM 789 C CA . CYS A 1 100 ? 34.730 41.562 -37.650 1.00 84.69 100 CYS A CA 1
ATOM 790 C C . CYS A 1 100 ? 34.966 41.425 -36.154 1.00 84.69 100 CYS A C 1
ATOM 792 O O . CYS A 1 100 ? 35.320 40.348 -35.675 1.00 84.69 100 CYS A O 1
ATOM 794 N N . ASN A 1 101 ? 34.786 42.521 -35.437 1.00 82.81 101 ASN A N 1
ATOM 795 C CA . ASN A 1 101 ? 35.022 42.576 -34.007 1.00 82.81 101 ASN A CA 1
ATOM 796 C C . ASN A 1 101 ? 33.714 42.654 -33.182 1.00 82.81 101 ASN A C 1
ATOM 798 O O . ASN A 1 101 ? 33.713 42.651 -31.955 1.00 82.81 101 ASN A O 1
ATOM 802 N N . GLU A 1 102 ? 32.561 42.759 -33.815 1.00 86.19 102 GLU A N 1
ATOM 803 C CA . GLU A 1 102 ? 31.331 42.899 -33.044 1.00 86.19 102 GLU A CA 1
ATOM 804 C C . GLU A 1 102 ? 30.991 41.588 -32.323 1.00 86.19 102 GLU A C 1
ATOM 806 O O . GLU A 1 102 ? 31.105 40.491 -32.878 1.00 86.19 102 GLU A O 1
ATOM 811 N N . HIS A 1 103 ? 30.601 41.710 -31.055 1.00 86.12 103 HIS A N 1
ATOM 812 C CA . HIS A 1 103 ? 30.112 40.617 -30.226 1.00 86.12 103 HIS A CA 1
ATOM 813 C C . HIS A 1 103 ? 28.688 40.962 -29.796 1.00 86.12 103 HIS A C 1
ATOM 815 O O . HIS A 1 103 ? 28.430 42.061 -29.317 1.00 86.12 103 HIS A O 1
ATOM 821 N N . ASN A 1 104 ? 27.764 40.020 -29.957 1.00 87.06 104 ASN A N 1
ATOM 822 C CA . ASN A 1 104 ? 26.360 40.159 -29.553 1.00 87.06 104 ASN A CA 1
ATOM 823 C C . ASN A 1 104 ? 26.088 39.555 -28.162 1.00 87.06 104 ASN A C 1
ATOM 825 O O . ASN A 1 104 ? 24.957 39.211 -27.829 1.00 87.06 104 ASN A O 1
ATOM 829 N N . HIS A 1 105 ? 27.141 39.374 -27.368 1.00 83.50 105 HIS A N 1
ATOM 830 C CA . HIS A 1 105 ? 27.075 38.872 -26.007 1.00 83.50 105 HIS A CA 1
ATOM 831 C C . HIS A 1 105 ? 28.169 39.516 -25.162 1.00 83.50 105 HIS A C 1
ATOM 833 O O . HIS A 1 105 ? 29.250 39.824 -25.664 1.00 83.50 105 HIS A O 1
ATOM 839 N N . GLU A 1 106 ? 27.901 39.636 -23.866 1.00 82.88 106 GLU A N 1
ATOM 840 C CA . GLU A 1 106 ? 28.861 40.174 -22.907 1.00 82.88 106 GLU A CA 1
ATOM 841 C C . GLU A 1 106 ? 30.119 39.286 -22.770 1.00 82.88 106 GLU A C 1
ATOM 843 O O . GLU A 1 106 ? 30.040 38.057 -22.967 1.00 82.88 106 GLU A O 1
ATOM 848 N N . PRO A 1 107 ? 31.274 39.880 -22.403 1.00 84.25 107 PRO A N 1
ATOM 849 C CA . PRO A 1 107 ? 32.468 39.157 -21.980 1.00 84.25 107 PRO A CA 1
ATOM 850 C C . PRO A 1 107 ? 32.200 38.199 -20.817 1.00 84.25 107 PRO A C 1
ATOM 852 O O . PRO A 1 107 ? 31.481 38.515 -19.867 1.00 84.25 107 PRO A O 1
ATOM 855 N N . SER A 1 108 ? 32.836 37.029 -20.832 1.00 82.31 108 SER A N 1
ATOM 856 C CA . SER A 1 108 ? 32.762 36.105 -19.700 1.00 82.31 108 SER A CA 1
ATOM 857 C C . SER A 1 108 ? 33.664 36.558 -18.550 1.00 82.31 108 SER A C 1
ATOM 859 O O . SER A 1 108 ? 34.859 36.765 -18.735 1.00 82.31 108 SER A O 1
ATOM 861 N N . THR A 1 109 ? 33.125 36.599 -17.331 1.00 73.00 109 THR A N 1
ATOM 862 C CA . THR A 1 109 ? 33.874 36.955 -16.108 1.00 73.00 109 THR A CA 1
ATOM 863 C C . THR A 1 109 ? 34.635 35.781 -15.480 1.00 73.00 109 THR A C 1
ATOM 865 O O . THR A 1 109 ? 35.496 35.975 -14.625 1.00 73.00 109 THR A O 1
ATOM 868 N N . SER A 1 110 ? 34.338 34.543 -15.888 1.00 66.12 110 SER A N 1
ATOM 869 C CA . SER A 1 110 ? 34.983 33.336 -15.362 1.00 66.12 110 SER A CA 1
ATOM 870 C C . SER A 1 110 ? 36.067 32.817 -16.304 1.00 66.12 110 SER A C 1
ATOM 872 O O . SER A 1 110 ? 35.790 32.538 -17.471 1.00 66.12 110 SER A O 1
ATOM 874 N N . LYS A 1 111 ? 37.264 32.536 -15.765 1.00 61.03 111 LYS A N 1
ATOM 875 C CA . LYS A 1 111 ? 38.354 31.836 -16.480 1.00 61.03 111 LYS A CA 1
ATOM 876 C C . LYS A 1 111 ? 37.932 30.462 -17.035 1.00 61.03 111 LYS A C 1
ATOM 878 O O . LYS A 1 111 ? 38.510 29.978 -18.001 1.00 61.03 111 LYS A O 1
ATOM 883 N N . ASN A 1 112 ? 36.870 29.871 -16.476 1.00 62.59 112 ASN A N 1
ATOM 884 C CA . ASN A 1 112 ? 36.345 28.555 -16.848 1.00 62.59 112 ASN A CA 1
ATOM 885 C C . ASN A 1 112 ? 35.216 28.602 -17.893 1.00 62.59 112 ASN A C 1
ATOM 887 O O . ASN A 1 112 ? 34.684 27.551 -18.257 1.00 62.59 112 ASN A O 1
ATOM 891 N N . ALA A 1 113 ? 34.816 29.792 -18.353 1.00 66.19 113 ALA A N 1
ATOM 892 C CA . ALA A 1 113 ? 33.675 29.959 -19.254 1.00 66.19 113 ALA A CA 1
ATOM 893 C C . ALA A 1 113 ? 33.927 29.416 -20.670 1.00 66.19 113 ALA A C 1
ATOM 895 O O . ALA A 1 113 ? 32.979 29.054 -21.365 1.00 66.19 113 ALA A O 1
ATOM 896 N N . HIS A 1 114 ? 35.196 29.317 -21.077 1.00 73.38 114 HIS A N 1
ATOM 897 C CA . HIS A 1 114 ? 35.591 28.915 -22.422 1.00 73.38 114 HIS A CA 1
ATOM 898 C C . HIS A 1 114 ? 36.422 27.629 -22.392 1.00 73.38 114 HIS A C 1
ATOM 900 O O . HIS A 1 114 ? 37.474 27.545 -21.758 1.00 73.38 114 HIS A O 1
ATOM 906 N N . SER A 1 115 ? 35.969 26.603 -23.114 1.00 66.50 115 SER A N 1
ATOM 907 C CA . SER A 1 115 ? 36.611 25.279 -23.132 1.00 66.50 115 SER A CA 1
ATOM 908 C C . SER A 1 115 ? 38.025 25.293 -23.730 1.00 66.50 115 SER A C 1
ATOM 910 O O . SER A 1 115 ? 38.866 24.491 -23.316 1.00 66.50 115 SER A O 1
ATOM 912 N N . THR A 1 116 ? 38.294 26.221 -24.654 1.00 69.56 116 THR A N 1
ATOM 913 C CA . THR A 1 116 ? 39.594 26.438 -25.310 1.00 69.56 116 THR A CA 1
ATOM 914 C C . THR A 1 116 ? 40.689 26.825 -24.319 1.00 69.56 116 THR A C 1
ATOM 916 O O . THR A 1 116 ? 41.793 26.291 -24.408 1.00 69.56 116 THR A O 1
ATOM 919 N N . HIS A 1 117 ? 40.366 27.675 -23.341 1.00 70.56 117 HIS A N 1
ATOM 920 C CA . HIS A 1 117 ? 41.311 28.157 -22.320 1.00 70.56 117 HIS A CA 1
ATOM 921 C C . HIS A 1 117 ? 41.580 27.120 -21.230 1.00 70.56 117 HIS A C 1
ATOM 923 O O . HIS A 1 117 ? 42.545 27.209 -20.487 1.00 70.56 117 HIS A O 1
ATOM 929 N N . MET A 1 118 ? 40.743 26.088 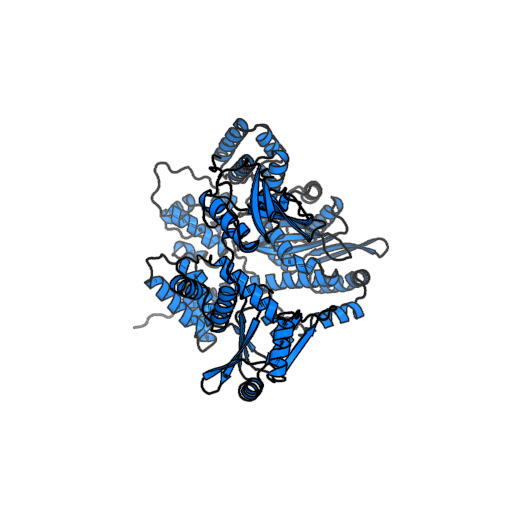-21.172 1.00 65.19 118 MET A N 1
ATOM 930 C CA . MET A 1 118 ? 40.781 25.044 -20.155 1.00 65.19 118 MET A CA 1
ATOM 931 C C . MET A 1 118 ? 41.565 23.803 -20.604 1.00 65.19 118 MET A C 1
ATOM 933 O O . MET A 1 118 ? 41.490 22.764 -19.944 1.00 65.19 118 MET A O 1
ATOM 937 N N . ARG A 1 119 ? 42.205 23.804 -21.780 1.00 67.69 119 ARG A N 1
ATOM 938 C CA . ARG A 1 119 ? 42.783 22.592 -22.385 1.00 67.69 119 ARG A CA 1
ATOM 939 C C . ARG A 1 119 ? 44.023 22.125 -21.607 1.00 67.69 119 ARG A C 1
ATOM 941 O O . ARG A 1 119 ? 44.991 22.858 -21.484 1.00 67.69 119 ARG A O 1
ATOM 948 N N . ILE A 1 120 ? 43.979 20.890 -21.109 1.00 71.19 120 ILE A N 1
ATOM 949 C CA . ILE A 1 120 ? 45.080 20.252 -20.370 1.00 71.19 120 ILE A CA 1
ATOM 950 C C . ILE A 1 120 ? 46.056 19.668 -21.399 1.00 71.19 120 ILE A C 1
ATOM 952 O O . ILE A 1 120 ? 45.596 19.028 -22.352 1.00 71.19 120 ILE A O 1
ATOM 956 N N . SER A 1 121 ? 47.360 19.904 -21.228 1.00 74.31 121 SER A N 1
ATOM 957 C CA . SER A 1 121 ? 48.418 19.362 -22.096 1.00 74.31 121 SER A CA 1
ATOM 958 C C . SER A 1 121 ? 48.427 17.829 -22.087 1.00 74.31 121 SER A C 1
ATOM 960 O O . SER A 1 121 ? 47.895 17.209 -21.167 1.00 74.31 121 SER A O 1
ATOM 962 N N . GLU A 1 122 ? 49.008 17.209 -23.115 1.00 73.62 122 GLU A N 1
ATOM 963 C CA . GLU A 1 122 ? 49.136 15.743 -23.180 1.00 73.62 122 GLU A CA 1
ATOM 964 C C . GLU A 1 122 ? 49.984 15.203 -22.019 1.00 73.62 122 GLU A C 1
ATOM 966 O O . GLU A 1 122 ? 49.526 14.302 -21.323 1.00 73.62 122 GLU A O 1
ATOM 971 N N . ASN A 1 123 ? 51.100 15.862 -21.688 1.00 77.50 123 ASN A N 1
ATOM 972 C CA . ASN A 1 123 ? 51.942 15.496 -20.541 1.00 77.50 123 ASN A CA 1
ATOM 973 C C . ASN A 1 123 ? 51.161 15.475 -19.214 1.00 77.50 123 ASN A C 1
ATOM 975 O O . ASN A 1 123 ? 51.228 14.506 -18.463 1.00 77.50 123 ASN A O 1
ATOM 979 N N . HIS A 1 124 ? 50.357 16.510 -18.939 1.00 81.56 124 HIS A N 1
ATOM 980 C CA . HIS A 1 124 ? 49.539 16.544 -17.724 1.00 81.56 124 HIS A CA 1
ATOM 981 C C . HIS A 1 124 ? 48.423 15.482 -17.749 1.00 81.56 124 HIS A C 1
ATOM 983 O O . HIS A 1 124 ? 48.011 15.004 -16.695 1.00 81.56 124 HIS A O 1
ATOM 989 N N . GLN A 1 125 ? 47.911 15.086 -18.922 1.00 80.50 125 GLN A N 1
ATOM 990 C CA . GLN A 1 125 ? 46.920 14.003 -19.018 1.00 80.50 125 GLN A CA 1
ATOM 991 C C . GLN A 1 125 ? 47.526 12.642 -18.654 1.00 80.50 125 GLN A C 1
ATOM 993 O O . GLN A 1 125 ? 46.906 11.900 -17.890 1.00 80.50 125 GLN A O 1
ATOM 998 N N . GLU A 1 126 ? 48.728 12.337 -19.144 1.00 80.19 126 GLU A N 1
ATOM 999 C CA . GLU A 1 126 ? 49.447 11.096 -18.823 1.00 80.19 126 GLU A CA 1
ATOM 1000 C C . GLU A 1 126 ? 49.791 11.002 -17.335 1.00 80.19 126 GLU A C 1
ATOM 1002 O O . GLU A 1 126 ? 49.548 9.978 -16.694 1.00 80.19 126 GLU A O 1
ATOM 1007 N N . GLU A 1 127 ? 50.257 12.102 -16.748 1.00 84.81 127 GLU A N 1
ATOM 1008 C CA . GLU A 1 127 ? 50.571 12.175 -15.324 1.00 84.81 127 GLU A CA 1
ATOM 1009 C C . GLU A 1 127 ? 49.323 11.961 -14.447 1.00 84.81 127 GLU A C 1
ATOM 1011 O O . GLU A 1 127 ? 49.335 11.161 -13.508 1.00 84.81 127 GLU A O 1
ATOM 1016 N N . ILE A 1 128 ? 48.202 12.613 -14.788 1.00 84.88 128 ILE A N 1
ATOM 1017 C CA . ILE A 1 128 ? 46.910 12.403 -14.114 1.00 84.88 128 ILE A CA 1
ATOM 1018 C C . ILE A 1 128 ? 46.487 10.931 -14.209 1.00 84.88 128 ILE A C 1
ATOM 1020 O O . ILE A 1 128 ? 45.999 10.369 -13.224 1.00 84.88 128 ILE A O 1
ATOM 1024 N N . ALA A 1 129 ? 46.667 10.297 -15.371 1.00 81.00 129 ALA A N 1
ATOM 1025 C CA . ALA A 1 129 ? 46.342 8.888 -15.567 1.00 81.00 129 ALA A CA 1
ATOM 1026 C C . ALA A 1 129 ? 47.210 7.968 -14.693 1.00 81.00 129 ALA A C 1
ATOM 1028 O O . ALA A 1 129 ? 46.678 7.017 -14.117 1.00 81.00 129 ALA A O 1
ATOM 1029 N N . GLY A 1 130 ? 48.504 8.266 -14.544 1.00 82.56 130 GLY A N 1
ATOM 1030 C CA . GLY A 1 130 ? 49.409 7.555 -13.638 1.00 82.56 130 GLY A CA 1
ATOM 1031 C C . GLY A 1 130 ? 48.976 7.665 -12.173 1.00 82.56 130 GLY A C 1
ATOM 1032 O O . GLY A 1 130 ? 48.833 6.654 -11.490 1.00 82.56 130 GLY A O 1
ATOM 1033 N N . LEU A 1 131 ? 48.641 8.872 -11.706 1.00 85.31 131 LEU A N 1
ATOM 1034 C CA . LEU A 1 131 ? 48.183 9.080 -10.325 1.00 85.31 131 LEU A CA 1
ATOM 1035 C C . LEU A 1 131 ? 46.864 8.354 -10.016 1.00 85.31 131 LEU A C 1
ATOM 1037 O O . LEU A 1 131 ? 46.680 7.849 -8.905 1.00 85.31 131 LEU A O 1
ATOM 1041 N N . PHE A 1 132 ? 45.944 8.268 -10.985 1.00 80.75 132 PHE A N 1
ATOM 1042 C CA . PHE A 1 132 ? 44.732 7.457 -10.835 1.00 80.75 132 PHE A CA 1
ATOM 1043 C C . PHE A 1 132 ? 45.043 5.957 -10.732 1.00 80.75 132 PHE A C 1
ATOM 1045 O O . PHE A 1 132 ? 44.379 5.265 -9.960 1.00 80.75 132 PHE A O 1
ATOM 1052 N N . GLN A 1 133 ? 46.046 5.455 -11.460 1.00 77.69 133 GLN A N 1
ATOM 1053 C CA . GLN A 1 133 ? 46.471 4.050 -11.381 1.00 77.69 133 GLN A CA 1
ATOM 1054 C C . GLN A 1 133 ? 47.070 3.698 -10.016 1.00 77.69 133 GLN A C 1
ATOM 1056 O O . GLN A 1 133 ? 46.855 2.594 -9.529 1.00 77.69 133 GLN A O 1
ATOM 1061 N N . SER A 1 134 ? 47.715 4.652 -9.345 1.00 80.12 134 SER A N 1
ATOM 1062 C CA . SER A 1 134 ? 48.200 4.494 -7.966 1.00 80.12 134 SER A CA 1
ATOM 1063 C C . SER A 1 134 ? 47.090 4.528 -6.900 1.00 80.12 134 SER A C 1
ATOM 1065 O O . SER A 1 134 ? 47.380 4.562 -5.707 1.00 80.12 134 SER A O 1
ATOM 1067 N N . GLY A 1 135 ? 45.810 4.567 -7.293 1.00 77.56 135 GLY A N 1
ATOM 1068 C CA . GLY A 1 135 ? 44.671 4.536 -6.369 1.00 77.56 135 GLY A CA 1
ATOM 1069 C C . GLY A 1 135 ? 44.356 5.872 -5.684 1.00 77.56 135 GLY A C 1
ATOM 1070 O O . GLY A 1 135 ? 43.521 5.926 -4.774 1.00 77.56 135 GLY A O 1
ATOM 1071 N N . LEU A 1 136 ? 44.979 6.978 -6.108 1.00 82.19 136 LEU A N 1
ATOM 1072 C CA . LEU A 1 136 ? 44.727 8.291 -5.518 1.00 82.19 136 LEU A CA 1
ATOM 1073 C C . LEU A 1 136 ? 43.332 8.814 -5.885 1.00 82.19 136 LEU A C 1
ATOM 1075 O O . LEU A 1 136 ? 42.879 8.782 -7.030 1.00 82.19 136 LEU A O 1
ATOM 1079 N N . LYS A 1 137 ? 42.629 9.364 -4.888 1.00 79.50 137 LYS A N 1
ATOM 1080 C CA . LYS A 1 137 ? 41.323 10.005 -5.099 1.00 79.50 137 LYS A CA 1
ATOM 1081 C C . LYS A 1 137 ? 41.504 11.332 -5.839 1.00 79.50 137 LYS A C 1
ATOM 1083 O O . LYS A 1 137 ? 42.435 12.079 -5.552 1.00 79.50 137 LYS A O 1
ATOM 1088 N N . ALA A 1 138 ? 40.534 11.702 -6.681 1.00 78.44 138 ALA A N 1
ATOM 1089 C CA . ALA A 1 138 ? 40.567 12.931 -7.489 1.00 78.44 138 ALA A CA 1
ATOM 1090 C C . ALA A 1 138 ? 40.858 14.219 -6.690 1.00 78.44 138 ALA A C 1
ATOM 1092 O O . ALA A 1 138 ? 41.449 15.147 -7.228 1.00 78.44 138 ALA A O 1
ATOM 1093 N N . ARG A 1 139 ? 40.471 14.277 -5.405 1.00 80.12 139 ARG A N 1
ATOM 1094 C CA . ARG A 1 139 ? 40.791 15.408 -4.517 1.00 80.12 139 ARG A CA 1
ATOM 1095 C C . ARG A 1 139 ? 42.301 15.548 -4.272 1.00 80.12 139 ARG A C 1
ATOM 1097 O O . ARG A 1 139 ? 42.798 16.659 -4.292 1.00 80.12 139 ARG A O 1
ATOM 1104 N N . ASN A 1 140 ? 43.003 14.430 -4.084 1.00 85.56 140 ASN A N 1
ATOM 1105 C CA . ASN A 1 140 ? 44.440 14.404 -3.823 1.00 85.56 140 ASN A CA 1
ATOM 1106 C C . ASN A 1 140 ? 45.203 14.697 -5.120 1.00 85.56 140 ASN A C 1
ATOM 1108 O O . ASN A 1 140 ? 46.147 15.471 -5.113 1.00 85.56 140 ASN A O 1
ATOM 1112 N N . ILE A 1 141 ? 44.736 14.143 -6.246 1.00 85.88 141 ILE A N 1
ATOM 1113 C CA . ILE A 1 141 ? 45.296 14.424 -7.577 1.00 85.88 141 ILE A CA 1
ATOM 1114 C C . ILE A 1 141 ? 45.191 15.917 -7.903 1.00 85.88 141 ILE A C 1
ATOM 1116 O O . ILE A 1 141 ? 46.142 16.505 -8.398 1.00 85.88 141 ILE A O 1
ATOM 1120 N N . GLN A 1 142 ? 44.055 16.548 -7.587 1.00 84.38 142 GLN A N 1
ATOM 1121 C CA . GLN A 1 142 ? 43.872 17.987 -7.780 1.00 84.38 142 GLN A CA 1
ATOM 1122 C C . GLN A 1 142 ? 44.872 18.816 -6.958 1.00 84.38 142 GLN A C 1
ATOM 1124 O O . GLN A 1 142 ? 45.361 19.823 -7.458 1.00 84.38 142 GLN A O 1
ATOM 1129 N N . THR A 1 143 ? 45.173 18.395 -5.725 1.00 84.38 143 THR A N 1
ATOM 1130 C CA . THR A 1 143 ? 46.189 19.037 -4.879 1.00 84.38 143 THR A CA 1
ATOM 1131 C C . THR A 1 143 ? 47.584 18.888 -5.481 1.00 84.38 143 THR A C 1
ATOM 1133 O O . THR A 1 143 ? 48.244 19.895 -5.696 1.00 84.38 143 THR A O 1
ATOM 1136 N N . ILE A 1 144 ? 47.980 17.666 -5.855 1.00 86.12 144 ILE A N 1
ATOM 1137 C CA . ILE A 1 144 ? 49.298 17.374 -6.447 1.00 86.12 144 ILE A CA 1
ATOM 1138 C C . ILE A 1 144 ? 49.517 18.181 -7.733 1.00 86.12 144 ILE A C 1
ATOM 1140 O O . ILE A 1 144 ? 50.569 18.781 -7.926 1.00 86.12 144 ILE A O 1
ATOM 1144 N N . MET A 1 145 ? 48.505 18.237 -8.601 1.00 85.44 145 MET A N 1
ATOM 1145 C CA . MET A 1 145 ? 48.580 18.983 -9.861 1.00 85.44 145 MET A CA 1
ATOM 1146 C C . MET A 1 145 ? 48.709 20.491 -9.634 1.00 85.44 145 MET A C 1
ATOM 1148 O O . MET A 1 145 ? 49.436 21.154 -10.362 1.00 85.44 145 MET A O 1
ATOM 1152 N N . ARG A 1 146 ? 48.040 21.030 -8.607 1.00 84.31 146 ARG A N 1
ATOM 1153 C CA . ARG A 1 146 ? 48.120 22.452 -8.249 1.00 84.31 146 ARG A CA 1
ATOM 1154 C C . ARG A 1 146 ? 49.457 22.821 -7.603 1.00 84.31 146 ARG A C 1
ATOM 1156 O O . ARG A 1 146 ? 49.923 23.936 -7.790 1.00 84.31 146 ARG A O 1
ATOM 1163 N N . GLU A 1 147 ? 50.051 21.915 -6.830 1.00 83.31 147 GLU A N 1
ATOM 1164 C CA . GLU A 1 147 ? 51.387 22.112 -6.252 1.00 83.31 147 GLU A CA 1
ATOM 1165 C C . GLU A 1 147 ? 52.473 22.126 -7.333 1.00 83.31 147 GLU A C 1
ATOM 1167 O O . GLU A 1 147 ? 53.404 22.921 -7.252 1.00 83.31 147 GLU A O 1
ATOM 1172 N N . ARG A 1 148 ? 52.341 21.272 -8.355 1.00 83.31 148 ARG A N 1
ATOM 1173 C CA . ARG A 1 148 ? 53.306 21.166 -9.461 1.00 83.31 148 ARG A CA 1
ATOM 1174 C C . ARG A 1 148 ? 53.156 22.276 -10.497 1.00 83.31 148 ARG A C 1
ATOM 1176 O O . ARG A 1 148 ? 54.160 22.779 -10.989 1.00 83.31 148 ARG A O 1
ATOM 1183 N N . ASP A 1 149 ? 51.922 22.672 -10.803 1.00 79.88 149 ASP A N 1
ATOM 1184 C CA . ASP A 1 149 ? 51.623 23.795 -11.692 1.00 79.88 149 ASP A CA 1
ATOM 1185 C C . ASP A 1 149 ? 50.543 24.701 -11.063 1.00 79.88 149 ASP A C 1
ATOM 1187 O O . ASP A 1 149 ? 49.339 24.464 -11.222 1.00 79.88 149 ASP A O 1
ATOM 1191 N N . PRO A 1 150 ? 50.953 25.770 -10.352 1.00 75.31 150 PRO A N 1
ATOM 1192 C CA . PRO A 1 150 ? 50.032 26.701 -9.699 1.00 75.31 150 PRO A CA 1
ATOM 1193 C C . PRO A 1 150 ? 49.103 27.455 -10.659 1.00 75.31 150 PRO A C 1
ATOM 1195 O O . PRO A 1 150 ? 48.074 27.975 -10.223 1.00 75.31 150 PRO A O 1
ATOM 1198 N N . GLN A 1 151 ? 49.441 27.535 -11.953 1.00 67.75 151 GLN A N 1
ATOM 1199 C CA . GLN A 1 151 ? 48.607 28.190 -12.966 1.00 67.75 151 GLN A CA 1
ATOM 1200 C C . GLN A 1 151 ? 47.555 27.237 -13.560 1.00 67.75 151 GLN A C 1
ATOM 1202 O O . GLN A 1 151 ? 46.602 27.685 -14.207 1.00 67.75 151 GLN A O 1
ATOM 1207 N N . LEU A 1 152 ? 47.684 25.929 -13.315 1.00 69.12 152 LEU A N 1
ATOM 1208 C CA . LEU A 1 152 ? 46.801 24.894 -13.836 1.00 69.12 152 LEU A CA 1
ATOM 1209 C C . LEU A 1 152 ? 45.584 24.667 -12.925 1.00 69.12 152 LEU A C 1
ATOM 1211 O O . LEU A 1 152 ? 45.565 23.819 -12.029 1.00 69.12 152 LEU A O 1
ATOM 1215 N N . GLU A 1 153 ? 44.490 25.377 -13.196 1.00 69.25 153 GLU A N 1
ATOM 1216 C CA . GLU A 1 153 ? 43.211 25.120 -12.528 1.00 69.25 153 GLU A CA 1
ATOM 1217 C C . GLU A 1 153 ? 42.407 24.009 -13.222 1.00 69.25 153 GLU A C 1
ATOM 1219 O O . GLU A 1 153 ? 41.746 24.217 -14.240 1.00 69.25 153 GLU A O 1
ATOM 1224 N N . ILE A 1 154 ? 42.398 22.806 -12.634 1.00 72.62 154 ILE A N 1
ATOM 1225 C CA . ILE A 1 154 ? 41.592 21.681 -13.135 1.00 72.62 154 ILE A CA 1
ATOM 1226 C C . ILE A 1 154 ? 40.321 21.504 -12.291 1.00 72.62 154 ILE A C 1
ATOM 1228 O O . ILE A 1 154 ? 40.409 21.143 -11.113 1.00 72.62 154 ILE A O 1
ATOM 1232 N N . PRO A 1 155 ? 39.109 21.654 -12.861 1.00 76.44 155 PRO A N 1
ATOM 1233 C CA . PRO A 1 155 ? 37.877 21.315 -12.155 1.00 76.44 155 PRO A CA 1
ATOM 1234 C C . PRO A 1 155 ? 37.774 19.812 -11.868 1.00 76.44 155 PRO A C 1
ATOM 1236 O O . PRO A 1 155 ? 38.037 18.985 -12.744 1.00 76.44 155 PRO A O 1
ATOM 1239 N N . LYS A 1 156 ? 37.246 19.436 -10.693 1.00 71.25 156 LYS A N 1
ATOM 1240 C CA . LYS A 1 156 ? 37.035 18.025 -10.288 1.00 71.25 156 LYS A CA 1
ATOM 1241 C C . LYS A 1 156 ? 36.311 17.181 -11.345 1.00 71.25 156 LYS A C 1
ATOM 1243 O O . LYS A 1 156 ? 36.674 16.035 -11.593 1.00 71.25 156 LYS A O 1
ATOM 1248 N N . ARG A 1 157 ? 35.305 17.759 -12.010 1.00 71.75 157 ARG A N 1
ATOM 1249 C CA . ARG A 1 157 ? 34.545 17.091 -13.081 1.00 71.75 157 ARG A CA 1
ATOM 1250 C C . ARG A 1 157 ? 35.424 16.716 -14.280 1.00 71.75 157 ARG A C 1
ATOM 1252 O O . ARG A 1 157 ? 35.175 15.702 -14.922 1.00 71.75 157 ARG A O 1
ATOM 1259 N N . LYS A 1 158 ? 36.448 17.518 -14.580 1.00 73.62 158 LYS A N 1
ATOM 1260 C CA . LYS A 1 158 ? 37.365 17.289 -15.698 1.00 73.62 158 LYS A CA 1
ATOM 1261 C C . LYS A 1 158 ? 38.356 16.164 -15.397 1.00 73.62 158 LYS A C 1
ATOM 1263 O O . LYS A 1 158 ? 38.564 15.331 -16.270 1.00 73.62 158 LYS A O 1
ATOM 1268 N N . LEU A 1 159 ? 38.846 16.071 -14.156 1.00 78.44 159 LEU A N 1
ATOM 1269 C CA . LEU A 1 159 ? 39.624 14.916 -13.677 1.00 78.44 159 LEU A CA 1
ATOM 1270 C C . LEU A 1 159 ? 38.827 13.613 -13.803 1.00 78.44 159 LEU A C 1
ATOM 1272 O O . LEU A 1 159 ? 39.340 12.615 -14.297 1.00 78.44 159 LEU A O 1
ATOM 1276 N N . TRP A 1 160 ? 37.546 13.632 -13.421 1.00 72.88 160 TRP A N 1
ATOM 1277 C CA . TRP A 1 160 ? 36.679 12.462 -13.565 1.00 72.88 160 TRP A CA 1
ATOM 1278 C C . TRP A 1 160 ? 36.454 12.078 -15.035 1.00 72.88 160 TRP A C 1
ATOM 1280 O O . TRP A 1 160 ? 36.560 10.906 -15.382 1.00 72.88 160 TRP A O 1
ATOM 1290 N N . ASN A 1 161 ? 36.204 13.056 -15.913 1.00 74.25 161 ASN A N 1
ATOM 1291 C CA . ASN A 1 161 ? 36.053 12.809 -17.350 1.00 74.25 161 ASN A CA 1
ATOM 1292 C C . ASN A 1 161 ? 37.336 12.244 -17.986 1.00 74.25 161 ASN A C 1
ATOM 1294 O O . ASN A 1 161 ? 37.241 11.358 -18.829 1.00 74.25 161 ASN A O 1
ATOM 1298 N N . LEU A 1 162 ? 38.515 12.738 -17.592 1.00 74.81 162 LEU A N 1
ATOM 1299 C CA . LEU A 1 162 ? 39.803 12.213 -18.056 1.00 74.81 162 LEU A CA 1
ATOM 1300 C C . LEU A 1 162 ? 40.014 10.771 -17.600 1.00 74.81 162 LEU A C 1
ATOM 1302 O O . LEU A 1 162 ? 40.340 9.925 -18.425 1.00 74.81 162 LEU A O 1
ATOM 1306 N N . ASN A 1 163 ? 39.746 10.474 -16.327 1.00 77.00 163 ASN A N 1
ATOM 1307 C CA . ASN A 1 163 ? 39.831 9.110 -15.811 1.00 77.00 163 ASN A CA 1
ATOM 1308 C C . ASN A 1 163 ? 38.890 8.160 -16.570 1.00 77.00 163 ASN A C 1
ATOM 1310 O O . ASN A 1 163 ? 39.283 7.073 -16.969 1.00 77.00 163 ASN A O 1
ATOM 1314 N N . GLN A 1 164 ? 37.654 8.592 -16.839 1.00 69.38 164 GLN A N 1
ATOM 1315 C CA . GLN A 1 164 ? 36.703 7.815 -17.639 1.00 69.38 164 GLN A CA 1
ATOM 1316 C C . GLN A 1 164 ? 37.190 7.612 -19.079 1.00 69.38 164 GLN A C 1
ATOM 1318 O O . GLN A 1 164 ? 37.082 6.507 -19.596 1.00 69.38 164 GLN A O 1
ATOM 1323 N N . LYS A 1 165 ? 37.746 8.647 -19.720 1.00 70.25 165 LYS A N 1
ATOM 1324 C CA . LYS A 1 165 ? 38.299 8.553 -21.077 1.00 70.25 165 LYS A CA 1
ATOM 1325 C C . LYS A 1 165 ? 39.475 7.572 -21.134 1.00 70.25 165 LYS A C 1
ATOM 1327 O O . LYS A 1 165 ? 39.490 6.722 -22.015 1.00 70.25 165 LYS A O 1
ATOM 1332 N N . HIS A 1 166 ? 40.404 7.645 -20.179 1.00 71.00 166 HIS A N 1
ATOM 1333 C CA . HIS A 1 166 ? 41.522 6.703 -20.078 1.00 71.00 166 HIS A CA 1
ATOM 1334 C C . HIS A 1 166 ? 41.059 5.278 -19.773 1.00 71.00 166 HIS A C 1
ATOM 1336 O O . HIS A 1 166 ? 41.554 4.342 -20.391 1.00 71.00 166 HIS A O 1
ATOM 1342 N N . ALA A 1 167 ? 40.090 5.105 -18.870 1.00 66.00 167 ALA A N 1
ATOM 1343 C CA . ALA A 1 167 ? 39.515 3.798 -18.575 1.00 66.00 167 ALA A CA 1
ATOM 1344 C C . ALA A 1 167 ? 38.870 3.175 -19.822 1.00 66.00 167 ALA A C 1
ATOM 1346 O O . ALA A 1 167 ? 39.106 2.007 -20.080 1.00 66.00 167 ALA A O 1
ATOM 1347 N N . ILE A 1 168 ? 38.131 3.951 -20.625 1.00 64.75 168 ILE A N 1
ATOM 1348 C CA . ILE A 1 168 ? 37.530 3.481 -21.887 1.00 64.75 168 ILE A CA 1
ATOM 1349 C C . ILE A 1 168 ? 38.601 3.151 -22.932 1.00 64.75 168 ILE A C 1
ATOM 1351 O O . ILE A 1 168 ? 38.503 2.125 -23.593 1.00 64.75 168 ILE A O 1
ATOM 1355 N N . MET A 1 169 ? 39.635 3.988 -23.068 1.00 67.69 169 MET A N 1
ATOM 1356 C CA . MET A 1 169 ? 40.746 3.737 -23.997 1.00 67.69 169 MET A CA 1
ATOM 1357 C C . MET A 1 169 ? 41.495 2.439 -23.671 1.00 67.69 169 MET A C 1
ATOM 1359 O O . MET A 1 169 ? 41.886 1.729 -24.588 1.00 67.69 169 MET A O 1
ATOM 1363 N N . LYS A 1 170 ? 41.642 2.090 -22.385 1.00 65.19 170 LYS A N 1
ATOM 1364 C CA . LYS A 1 170 ? 42.248 0.818 -21.956 1.00 65.19 170 LYS A CA 1
ATOM 1365 C C . LYS A 1 170 ? 41.418 -0.421 -22.291 1.00 65.19 170 LYS A C 1
ATOM 1367 O O . LYS A 1 170 ? 41.964 -1.516 -22.270 1.00 65.19 170 LYS A O 1
ATOM 1372 N N . LEU A 1 171 ? 40.120 -0.269 -22.552 1.00 62.91 171 LEU A N 1
ATOM 1373 C CA . LEU A 1 171 ? 39.264 -1.403 -22.892 1.00 62.91 171 LEU A CA 1
ATOM 1374 C C . LEU A 1 171 ? 39.446 -1.857 -24.347 1.00 62.91 171 LEU A C 1
ATOM 1376 O O . LEU A 1 171 ? 38.933 -2.913 -24.691 1.00 62.91 171 LEU A O 1
ATOM 1380 N N . ASP A 1 172 ? 40.159 -1.093 -25.187 1.00 66.25 172 ASP A N 1
ATOM 1381 C CA . ASP A 1 172 ? 40.491 -1.453 -26.578 1.00 66.25 172 ASP A CA 1
ATOM 1382 C C . ASP A 1 172 ? 39.277 -1.955 -27.389 1.00 66.25 172 ASP A C 1
ATOM 1384 O O . ASP A 1 172 ? 39.290 -2.994 -28.043 1.00 66.25 172 ASP A O 1
ATOM 1388 N N . GLY A 1 173 ? 38.149 -1.250 -27.252 1.00 63.03 173 GLY A N 1
ATOM 1389 C CA . GLY A 1 173 ? 36.886 -1.604 -27.909 1.00 63.03 173 GLY A CA 1
ATOM 1390 C C . GLY A 1 173 ? 36.084 -2.735 -27.248 1.00 63.03 173 GLY A C 1
ATOM 1391 O O . GLY A 1 173 ? 34.947 -2.962 -27.653 1.00 63.03 173 GLY A O 1
ATOM 1392 N N . ARG A 1 174 ? 36.609 -3.403 -26.212 1.00 65.50 174 ARG A N 1
ATOM 1393 C CA . ARG A 1 174 ? 35.883 -4.408 -25.413 1.00 65.50 174 ARG A CA 1
ATOM 1394 C C . ARG A 1 174 ? 34.944 -3.751 -24.402 1.00 65.50 174 ARG A C 1
ATOM 1396 O O . ARG A 1 174 ? 35.148 -2.609 -23.977 1.00 65.50 174 ARG A O 1
ATOM 1403 N N . THR A 1 175 ? 33.909 -4.470 -23.971 1.00 70.56 175 THR A N 1
ATOM 1404 C CA . THR A 1 175 ? 33.084 -3.997 -22.854 1.00 70.56 175 THR A CA 1
ATOM 1405 C C . THR A 1 175 ? 33.826 -4.196 -21.522 1.00 70.56 175 THR A C 1
ATOM 1407 O O . THR A 1 175 ? 34.646 -5.109 -21.404 1.00 70.56 175 THR A O 1
ATOM 1410 N N . PRO A 1 176 ? 33.539 -3.398 -20.472 1.00 70.50 176 PRO A N 1
ATOM 1411 C CA . PRO A 1 176 ? 34.127 -3.617 -19.148 1.00 70.50 176 PRO A CA 1
ATOM 1412 C C . PRO A 1 176 ? 33.918 -5.038 -18.598 1.00 70.50 176 PRO A C 1
ATOM 1414 O O . PRO A 1 176 ? 34.783 -5.543 -17.887 1.00 70.50 176 PRO A O 1
ATOM 1417 N N . MET A 1 177 ? 32.784 -5.674 -18.922 1.00 73.25 177 MET A N 1
ATOM 1418 C CA . MET A 1 177 ? 32.469 -7.040 -18.490 1.00 73.25 177 MET A CA 1
ATOM 1419 C C . MET A 1 177 ? 33.303 -8.080 -19.239 1.00 73.25 177 MET A C 1
ATOM 1421 O O . MET A 1 177 ? 33.780 -9.021 -18.612 1.00 73.25 177 MET A O 1
ATOM 1425 N N . ASP A 1 178 ? 33.547 -7.888 -20.539 1.00 75.19 178 ASP A N 1
ATOM 1426 C CA . ASP A 1 178 ? 34.411 -8.783 -21.321 1.00 75.19 178 ASP A CA 1
ATOM 1427 C C . ASP A 1 178 ? 35.866 -8.708 -20.859 1.00 75.19 178 ASP A C 1
ATOM 1429 O O . ASP A 1 178 ? 36.543 -9.731 -20.760 1.00 75.19 178 ASP A O 1
ATOM 1433 N N . THR A 1 179 ? 36.351 -7.505 -20.533 1.00 76.19 179 THR A N 1
ATOM 1434 C CA . THR A 1 179 ? 37.687 -7.328 -19.952 1.00 76.19 179 THR A CA 1
ATOM 1435 C C . THR A 1 179 ? 37.785 -8.011 -18.591 1.00 76.19 179 THR A C 1
ATOM 1437 O O . THR A 1 179 ? 38.742 -8.739 -18.355 1.00 76.19 179 THR A O 1
ATOM 1440 N N . LEU A 1 180 ? 36.786 -7.833 -17.719 1.00 79.44 180 LEU A N 1
ATOM 1441 C CA . LEU A 1 180 ? 36.753 -8.482 -16.407 1.00 79.44 180 LEU A CA 1
ATOM 1442 C C . LEU A 1 180 ? 36.736 -10.015 -16.526 1.00 79.44 180 LEU A C 1
ATOM 1444 O O . LEU A 1 180 ? 37.508 -10.690 -15.849 1.00 79.44 180 LEU A O 1
ATOM 1448 N N . TYR A 1 181 ? 35.900 -10.554 -17.418 1.00 83.50 181 TYR A N 1
ATOM 1449 C CA . TYR A 1 181 ? 35.846 -11.984 -17.725 1.00 83.50 181 TYR A CA 1
ATOM 1450 C C . TYR A 1 181 ? 37.204 -12.512 -18.206 1.00 83.50 181 TYR A C 1
ATOM 1452 O O . TYR A 1 181 ? 37.679 -13.527 -17.698 1.00 83.50 181 TYR A O 1
ATOM 1460 N N . ALA A 1 182 ? 37.859 -11.808 -19.138 1.00 81.56 182 ALA A N 1
ATOM 1461 C CA . ALA A 1 182 ? 39.183 -12.185 -19.627 1.00 81.56 182 ALA A CA 1
ATOM 1462 C C . ALA A 1 182 ? 40.225 -12.193 -18.498 1.00 81.56 182 ALA A C 1
ATOM 1464 O O . ALA A 1 182 ? 40.940 -13.178 -18.345 1.00 81.56 182 ALA A O 1
ATOM 1465 N N . THR A 1 183 ? 40.248 -11.158 -17.651 1.00 82.88 183 THR A N 1
ATOM 1466 C CA . THR A 1 183 ? 41.171 -11.074 -16.509 1.00 82.88 183 THR A CA 1
ATOM 1467 C C . THR A 1 183 ? 40.976 -12.221 -15.522 1.00 82.88 183 THR A C 1
ATOM 1469 O O . THR A 1 183 ? 41.957 -12.821 -15.083 1.00 82.88 183 THR A O 1
ATOM 1472 N N . PHE A 1 184 ? 39.733 -12.562 -15.172 1.00 84.94 184 PHE A N 1
ATOM 1473 C CA . PHE A 1 184 ? 39.472 -13.693 -14.280 1.00 84.94 184 PHE A CA 1
ATOM 1474 C C . PHE A 1 184 ? 39.894 -15.018 -14.910 1.00 84.94 184 PHE A C 1
ATOM 1476 O O . PHE A 1 184 ? 40.492 -15.850 -14.226 1.00 84.94 184 PHE A O 1
ATOM 1483 N N . LYS A 1 185 ? 39.643 -15.193 -16.211 1.00 84.44 185 LYS A N 1
ATOM 1484 C CA . LYS A 1 185 ? 40.014 -16.409 -16.937 1.00 84.44 185 LYS A CA 1
ATOM 1485 C C . LYS A 1 185 ? 41.532 -16.581 -17.002 1.00 84.44 185 LYS A C 1
ATOM 1487 O O . LYS A 1 185 ? 42.030 -17.666 -16.731 1.00 84.44 185 LYS A O 1
ATOM 1492 N N . GLU A 1 186 ? 42.262 -15.508 -17.301 1.00 86.19 186 GLU A N 1
ATOM 1493 C CA . GLU A 1 186 ? 43.733 -15.475 -17.288 1.00 86.19 186 GLU A CA 1
ATOM 1494 C C . GLU A 1 186 ? 44.305 -15.724 -15.885 1.00 86.19 186 GLU A C 1
ATOM 1496 O O . GLU A 1 186 ? 45.335 -16.375 -15.742 1.00 86.19 186 GLU A O 1
ATOM 1501 N N . SER A 1 187 ? 43.613 -15.257 -14.842 1.00 84.25 187 SER A N 1
ATOM 1502 C CA . SER A 1 187 ? 44.019 -15.434 -13.440 1.00 84.25 187 SER A CA 1
ATOM 1503 C C . SER A 1 187 ? 43.642 -16.803 -12.853 1.00 84.25 187 SER A C 1
ATOM 1505 O O . SER A 1 187 ? 43.860 -17.032 -11.664 1.00 84.25 187 SER A O 1
ATOM 1507 N N . GLY A 1 188 ? 43.058 -17.705 -13.650 1.00 85.88 188 GLY A N 1
ATOM 1508 C CA . GLY A 1 188 ? 42.704 -19.063 -13.227 1.00 85.88 188 GLY A CA 1
ATOM 1509 C C . GLY A 1 188 ? 41.497 -19.155 -12.290 1.00 85.88 188 GLY A C 1
ATOM 1510 O O . GLY A 1 188 ? 41.394 -20.118 -11.536 1.00 85.88 188 GLY A O 1
ATOM 1511 N N . PHE A 1 189 ? 40.596 -18.169 -12.298 1.00 88.31 189 PHE A N 1
ATOM 1512 C CA . PHE A 1 189 ? 39.338 -18.263 -11.554 1.00 88.31 189 PHE A CA 1
ATOM 1513 C C . PHE A 1 189 ? 38.417 -19.311 -12.183 1.00 88.31 189 PHE A C 1
ATOM 1515 O O . PHE A 1 189 ? 38.385 -19.478 -13.404 1.00 88.31 189 PHE A O 1
ATOM 1522 N N . GLU A 1 190 ? 37.617 -19.970 -11.350 1.00 84.44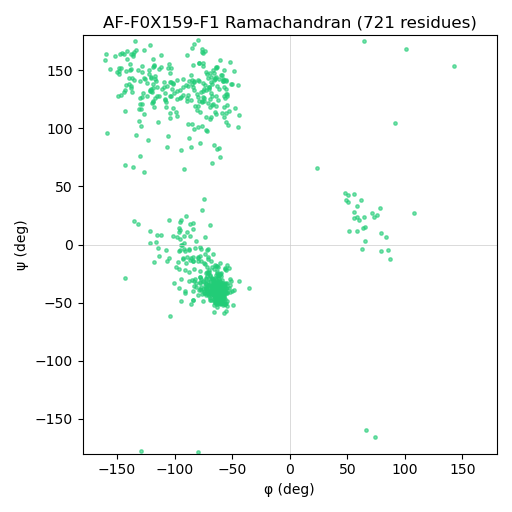 190 GLU A N 1
ATOM 1523 C CA . GLU A 1 190 ? 36.468 -20.742 -11.818 1.00 84.44 190 GLU A CA 1
ATOM 1524 C C . GLU A 1 190 ? 35.361 -19.751 -12.188 1.00 84.44 190 GLU A C 1
ATOM 1526 O O . GLU A 1 190 ? 35.054 -18.858 -11.398 1.00 84.44 190 GLU A O 1
ATOM 1531 N N . ILE A 1 191 ? 34.816 -19.837 -13.405 1.00 86.81 191 ILE A N 1
ATOM 1532 C CA . ILE A 1 191 ? 33.902 -18.825 -13.954 1.00 86.81 191 ILE A CA 1
ATOM 1533 C C . ILE A 1 191 ? 32.744 -19.504 -14.674 1.00 86.81 191 ILE A C 1
ATOM 1535 O O . ILE A 1 191 ? 32.968 -20.371 -15.517 1.00 86.81 191 ILE A O 1
ATOM 1539 N N . ASP A 1 192 ? 31.534 -19.019 -14.416 1.00 85.62 192 ASP A N 1
ATOM 1540 C CA . ASP A 1 192 ? 30.337 -19.297 -15.203 1.00 85.62 192 ASP A CA 1
ATOM 1541 C C . ASP A 1 192 ? 29.756 -17.986 -15.760 1.00 85.62 192 ASP A C 1
ATOM 1543 O O . ASP A 1 192 ? 29.837 -16.922 -15.134 1.00 85.62 192 ASP A O 1
ATOM 1547 N N . VAL A 1 193 ? 29.230 -18.027 -16.985 1.00 87.75 193 VAL A N 1
ATOM 1548 C CA . VAL A 1 193 ? 28.828 -16.822 -17.720 1.00 87.75 193 VAL A CA 1
ATOM 1549 C C . VAL A 1 193 ? 27.564 -17.048 -18.538 1.00 87.75 193 VAL A C 1
ATOM 1551 O O . VAL A 1 193 ? 27.466 -17.997 -19.311 1.00 87.75 193 VAL A O 1
ATOM 1554 N N . GLN A 1 194 ? 26.620 -16.111 -18.439 1.00 83.81 194 GLN A N 1
ATOM 1555 C CA . GLN A 1 194 ? 25.455 -16.052 -19.322 1.00 83.81 194 GLN A CA 1
ATOM 1556 C C . GLN A 1 194 ? 25.571 -14.868 -20.274 1.00 83.81 194 GLN A C 1
ATOM 1558 O O . GLN A 1 194 ? 25.980 -13.770 -19.881 1.00 83.81 194 GLN A O 1
ATOM 1563 N N . LYS A 1 195 ? 25.182 -15.089 -21.531 1.00 83.62 195 LYS A N 1
ATOM 1564 C CA . LYS A 1 195 ? 25.228 -14.092 -22.603 1.00 83.62 195 LYS A CA 1
ATOM 1565 C C . LYS A 1 195 ? 23.845 -13.881 -23.212 1.00 83.62 195 LYS A C 1
ATOM 1567 O O . LYS A 1 195 ? 23.023 -14.794 -23.187 1.00 83.62 195 LYS A O 1
ATOM 1572 N N . ASP A 1 196 ? 23.581 -12.678 -23.709 1.00 78.56 196 ASP A N 1
ATOM 1573 C CA . ASP A 1 196 ? 22.379 -12.387 -24.495 1.00 78.56 196 ASP A CA 1
ATOM 1574 C C . ASP A 1 196 ? 22.515 -12.855 -25.958 1.00 78.56 196 ASP A C 1
ATOM 1576 O O . ASP A 1 196 ? 23.527 -13.434 -26.360 1.00 78.56 196 ASP A O 1
ATOM 1580 N N . ILE A 1 197 ? 21.471 -12.603 -26.753 1.00 76.06 197 ILE A N 1
ATOM 1581 C CA . ILE A 1 197 ? 21.413 -12.918 -28.191 1.00 76.06 197 ILE A CA 1
ATOM 1582 C C . ILE A 1 197 ? 22.492 -12.211 -29.022 1.00 76.06 197 ILE A C 1
ATOM 1584 O O . ILE A 1 197 ? 22.883 -12.729 -30.064 1.00 76.06 197 ILE A O 1
ATOM 1588 N N . ASP A 1 198 ? 22.992 -11.069 -28.551 1.00 73.31 198 ASP A N 1
ATOM 1589 C CA . ASP A 1 198 ? 24.026 -10.274 -29.217 1.00 73.31 198 ASP A CA 1
ATOM 1590 C C . ASP A 1 198 ? 25.440 -10.671 -28.740 1.00 73.31 198 ASP A C 1
ATOM 1592 O O . ASP A 1 198 ? 26.441 -10.109 -29.185 1.00 73.31 198 ASP A O 1
ATOM 1596 N N . GLY A 1 199 ? 25.540 -11.658 -27.840 1.00 75.81 199 GLY A N 1
ATOM 1597 C CA . GLY A 1 199 ? 26.791 -12.177 -27.297 1.00 75.81 199 GLY A CA 1
ATOM 1598 C C . GLY A 1 199 ? 27.360 -11.382 -26.117 1.00 75.81 199 GLY A C 1
ATOM 1599 O O . GLY A 1 199 ? 28.459 -11.708 -25.656 1.00 75.81 199 GLY A O 1
ATOM 1600 N N . ASN A 1 200 ? 26.637 -10.389 -25.593 1.00 76.44 200 ASN A N 1
ATOM 1601 C CA . ASN A 1 200 ? 27.079 -9.592 -24.450 1.00 76.44 200 ASN A CA 1
ATOM 1602 C C . ASN A 1 200 ? 26.870 -10.353 -23.139 1.00 76.44 200 ASN A C 1
ATOM 1604 O O . ASN A 1 200 ? 25.839 -10.993 -22.931 1.00 76.44 200 ASN A O 1
ATOM 1608 N N . ILE A 1 201 ? 27.822 -10.239 -22.211 1.00 79.38 201 ILE A N 1
ATOM 1609 C CA . ILE A 1 201 ? 27.722 -10.850 -20.880 1.00 79.38 201 ILE A CA 1
ATOM 1610 C C . ILE A 1 201 ? 26.615 -10.167 -20.064 1.00 79.38 201 ILE A C 1
ATOM 1612 O O . ILE A 1 201 ? 26.693 -8.972 -19.772 1.00 79.38 201 ILE A O 1
ATOM 1616 N N . THR A 1 202 ? 25.613 -10.946 -19.651 1.00 80.06 202 THR A N 1
ATOM 1617 C CA . THR A 1 202 ? 24.503 -10.493 -18.795 1.00 80.06 202 THR A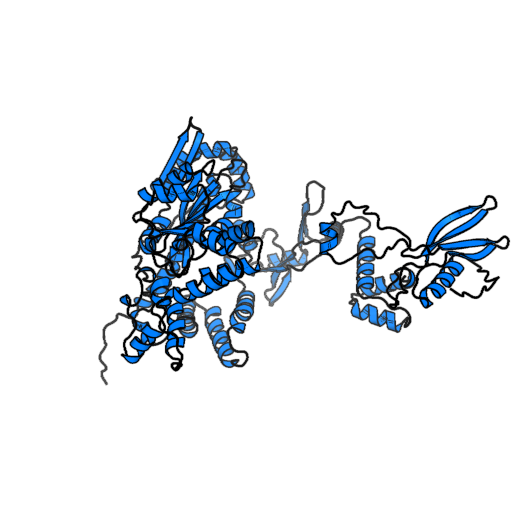 CA 1
ATOM 1618 C C . THR A 1 202 ? 24.690 -10.898 -17.337 1.00 80.06 202 THR A C 1
ATOM 1620 O O . THR A 1 202 ? 24.314 -10.141 -16.446 1.00 80.06 202 THR A O 1
ATOM 1623 N N . HIS A 1 203 ? 25.303 -12.057 -17.086 1.00 83.88 203 HIS A N 1
ATOM 1624 C CA . HIS A 1 203 ? 25.591 -12.561 -15.744 1.00 83.88 203 HIS A CA 1
ATOM 1625 C C . HIS A 1 203 ? 26.994 -13.160 -15.718 1.00 83.88 203 HIS A C 1
ATOM 1627 O O . HIS A 1 203 ? 27.381 -13.881 -16.639 1.00 83.88 203 HIS A O 1
ATOM 1633 N N . LEU A 1 204 ? 27.748 -12.848 -14.666 1.00 84.69 204 LEU A N 1
ATOM 1634 C CA . LEU A 1 204 ? 29.101 -13.342 -14.446 1.00 84.69 204 LEU A CA 1
ATOM 1635 C C . LEU A 1 204 ? 29.189 -13.879 -13.019 1.00 84.69 204 LEU A C 1
ATOM 1637 O O . LEU A 1 204 ? 29.054 -13.115 -12.064 1.00 84.69 204 LEU A O 1
ATOM 1641 N N . PHE A 1 205 ? 29.432 -15.177 -12.894 1.00 86.25 205 PHE A N 1
ATOM 1642 C CA . PHE A 1 205 ? 29.691 -15.852 -11.633 1.00 86.25 205 PHE A CA 1
ATOM 1643 C C . PHE A 1 205 ? 31.152 -16.290 -11.614 1.00 86.25 205 PHE A C 1
ATOM 1645 O O . PHE A 1 205 ? 31.651 -16.804 -12.611 1.00 86.25 205 PHE A O 1
ATOM 1652 N N . PHE A 1 206 ? 31.867 -16.045 -10.520 1.00 86.75 206 PHE A N 1
ATOM 1653 C CA . PHE A 1 206 ? 33.289 -16.366 -10.445 1.00 86.75 206 PHE A CA 1
ATOM 1654 C C . PHE A 1 206 ? 33.725 -16.695 -9.021 1.00 86.75 206 PHE A C 1
ATOM 1656 O O . PHE A 1 206 ? 33.208 -16.136 -8.053 1.00 86.75 206 PHE A O 1
ATOM 1663 N N . ALA A 1 207 ? 34.715 -17.575 -8.904 1.00 85.94 207 ALA A N 1
ATOM 1664 C CA . ALA A 1 207 ? 35.261 -18.042 -7.642 1.00 85.94 207 ALA A CA 1
ATOM 1665 C C . ALA A 1 207 ? 36.778 -18.212 -7.734 1.00 85.94 207 ALA A C 1
ATOM 1667 O O . ALA A 1 207 ? 37.304 -18.743 -8.712 1.00 85.94 207 ALA A O 1
ATOM 1668 N N . HIS A 1 208 ? 37.501 -17.780 -6.700 1.00 85.38 208 HIS A N 1
ATOM 1669 C CA . HIS A 1 208 ? 38.928 -18.072 -6.612 1.00 85.38 208 HIS A CA 1
ATOM 1670 C C . HIS A 1 208 ? 39.117 -19.548 -6.200 1.00 85.38 208 HIS A C 1
ATOM 1672 O O . HIS A 1 208 ? 38.526 -19.940 -5.190 1.00 85.38 208 HIS A O 1
ATOM 1678 N N . PRO A 1 209 ? 39.974 -20.350 -6.863 1.00 83.69 209 PRO A N 1
ATOM 1679 C CA . PRO A 1 209 ? 40.094 -21.792 -6.599 1.00 83.69 209 PRO A CA 1
ATOM 1680 C C . PRO A 1 209 ? 40.380 -22.139 -5.131 1.00 83.69 209 PRO A C 1
ATOM 1682 O O . PRO A 1 209 ? 39.744 -23.012 -4.550 1.00 83.69 209 PRO A O 1
ATOM 1685 N N . LYS A 1 210 ? 41.268 -21.376 -4.475 1.00 83.19 210 LYS A N 1
ATOM 1686 C CA . LYS A 1 210 ? 41.545 -21.535 -3.031 1.00 83.19 210 LYS A CA 1
ATOM 1687 C C . LYS A 1 210 ? 40.309 -21.338 -2.146 1.00 83.19 210 LYS A C 1
ATOM 1689 O O . LYS A 1 210 ? 40.197 -21.971 -1.106 1.00 83.19 210 LYS A O 1
ATOM 1694 N N . ASN A 1 211 ? 39.382 -20.465 -2.536 1.00 85.19 211 ASN A N 1
ATOM 1695 C CA . ASN A 1 211 ? 38.164 -20.235 -1.762 1.00 85.19 211 ASN A CA 1
ATOM 1696 C C . ASN A 1 211 ? 37.140 -21.347 -1.990 1.00 85.19 211 ASN A C 1
ATOM 1698 O O . ASN A 1 211 ? 36.410 -21.689 -1.066 1.00 85.19 211 ASN A O 1
ATOM 1702 N N . VAL A 1 212 ? 37.110 -21.923 -3.197 1.00 81.19 212 VAL A N 1
ATOM 1703 C CA . VAL A 1 212 ? 36.319 -23.126 -3.489 1.00 81.19 212 VAL A CA 1
ATOM 1704 C C . VAL A 1 212 ? 36.809 -24.282 -2.619 1.00 81.19 212 VAL A C 1
ATOM 1706 O O . VAL A 1 212 ? 35.998 -24.948 -1.984 1.00 81.19 212 VAL A O 1
ATOM 1709 N N . GLU A 1 213 ? 38.127 -24.468 -2.508 1.00 80.38 213 GLU A N 1
ATOM 1710 C CA . GLU A 1 213 ? 38.740 -25.463 -1.618 1.00 80.38 213 GLU A CA 1
ATOM 1711 C C . GLU A 1 213 ? 38.394 -25.223 -0.139 1.00 80.38 213 GLU A C 1
ATOM 1713 O O . GLU A 1 213 ? 37.969 -26.148 0.552 1.00 80.38 213 GLU A O 1
ATOM 1718 N N . LEU A 1 214 ? 38.507 -23.978 0.340 1.00 80.06 214 LEU A N 1
ATOM 1719 C CA . LEU A 1 214 ? 38.136 -23.612 1.712 1.00 80.06 214 LEU A CA 1
ATOM 1720 C C . LEU A 1 214 ? 36.659 -23.874 2.008 1.00 80.06 214 LEU A C 1
ATOM 1722 O O . LEU A 1 214 ? 36.339 -24.363 3.094 1.00 80.06 214 LEU A O 1
ATOM 1726 N N . LEU A 1 215 ? 35.778 -23.585 1.047 1.00 79.88 215 LEU A N 1
ATOM 1727 C CA . LEU A 1 215 ? 34.349 -23.831 1.182 1.00 79.88 215 LEU A CA 1
ATOM 1728 C C . LEU A 1 215 ? 34.049 -25.325 1.326 1.00 79.88 215 LEU A C 1
ATOM 1730 O O . LEU A 1 215 ? 33.198 -25.675 2.136 1.00 79.88 215 LEU A O 1
ATOM 1734 N N . ARG A 1 216 ? 34.779 -26.217 0.634 1.00 77.50 216 ARG A N 1
ATOM 1735 C CA . ARG A 1 216 ? 34.590 -27.676 0.789 1.00 77.50 216 ARG A CA 1
ATOM 1736 C C . ARG A 1 216 ? 34.747 -28.134 2.239 1.00 77.50 216 ARG A C 1
ATOM 1738 O O . ARG A 1 216 ? 34.060 -29.054 2.667 1.00 77.50 216 ARG A O 1
ATOM 1745 N N . ASN A 1 217 ? 35.630 -27.471 2.985 1.00 74.19 217 ASN A N 1
ATOM 1746 C CA . ASN A 1 217 ? 35.933 -27.789 4.380 1.00 74.19 217 ASN A CA 1
ATOM 1747 C C . ASN A 1 217 ? 35.086 -26.991 5.392 1.00 74.19 217 ASN A C 1
ATOM 1749 O O . ASN A 1 217 ? 35.102 -27.318 6.574 1.00 74.19 217 ASN A O 1
ATOM 1753 N N . ASN A 1 218 ? 34.377 -25.941 4.957 1.00 70.12 218 ASN A N 1
ATOM 1754 C CA . ASN A 1 218 ? 33.626 -25.015 5.813 1.00 70.12 218 ASN A CA 1
ATOM 1755 C C . ASN A 1 218 ? 32.321 -24.592 5.106 1.00 70.12 218 ASN A C 1
ATOM 1757 O O . ASN A 1 218 ? 32.209 -23.454 4.661 1.00 70.12 218 ASN A O 1
ATOM 1761 N N . CYS A 1 219 ? 31.364 -25.513 4.926 1.00 70.69 219 CYS A N 1
ATOM 1762 C CA . CYS A 1 219 ? 30.145 -25.262 4.136 1.00 70.69 219 CYS A CA 1
ATOM 1763 C C . CYS A 1 219 ? 28.840 -25.224 4.945 1.00 70.69 219 CYS A C 1
ATOM 1765 O O . CYS A 1 219 ? 27.770 -25.203 4.349 1.00 70.69 219 CYS A O 1
ATOM 1767 N N . ASP A 1 220 ? 28.880 -25.244 6.278 1.00 78.75 220 ASP A N 1
ATOM 1768 C CA . ASP A 1 220 ? 27.650 -25.378 7.070 1.00 78.75 220 ASP A CA 1
ATOM 1769 C C . ASP A 1 220 ? 26.777 -24.116 7.051 1.00 78.75 220 ASP A C 1
ATOM 1771 O O . ASP A 1 220 ? 25.548 -24.220 6.986 1.00 78.75 220 ASP A O 1
ATOM 1775 N N . VAL A 1 221 ? 27.398 -22.938 7.084 1.00 84.44 221 VAL A N 1
ATOM 1776 C CA . VAL A 1 221 ? 26.728 -21.635 7.038 1.00 84.44 221 VAL A CA 1
ATOM 1777 C C . VAL A 1 221 ? 27.194 -20.904 5.776 1.00 84.44 221 VAL A C 1
ATOM 1779 O O . VAL A 1 221 ? 28.229 -21.242 5.221 1.00 84.44 221 VAL A O 1
ATOM 1782 N N . LEU A 1 222 ? 26.394 -19.981 5.245 1.00 87.00 222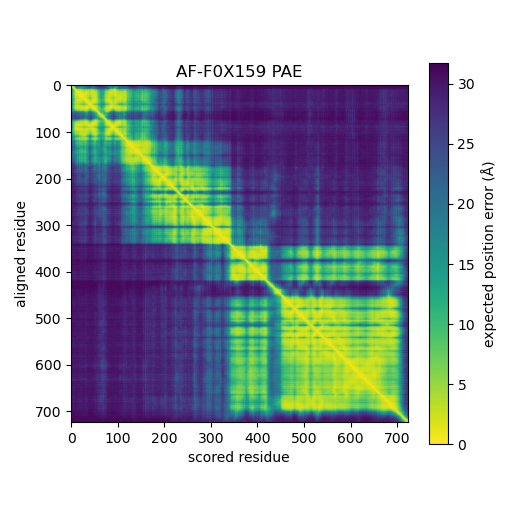 LEU A N 1
ATOM 1783 C CA . LEU A 1 222 ? 26.809 -19.019 4.224 1.00 87.00 222 LEU A CA 1
ATOM 1784 C C . LEU A 1 222 ? 26.114 -17.684 4.474 1.00 87.00 222 LEU A C 1
ATOM 1786 O O . LEU A 1 222 ? 24.890 -17.629 4.622 1.00 87.00 222 LEU A O 1
ATOM 1790 N N . LEU A 1 223 ? 26.875 -16.593 4.474 1.00 85.81 223 LEU A N 1
ATOM 1791 C CA . LEU A 1 223 ? 26.346 -15.235 4.561 1.00 85.81 223 LEU A CA 1
ATOM 1792 C C . LEU A 1 223 ? 26.267 -14.619 3.165 1.00 85.81 223 LEU A C 1
ATOM 1794 O O . LEU A 1 223 ? 27.266 -14.565 2.450 1.00 85.81 223 LEU A O 1
ATOM 1798 N N . LEU A 1 224 ? 25.091 -14.133 2.773 1.00 86.62 224 LEU A N 1
ATOM 1799 C CA . LEU A 1 224 ? 24.899 -13.471 1.482 1.00 86.62 224 LEU A CA 1
ATOM 1800 C C . LEU A 1 224 ? 24.527 -12.007 1.702 1.00 86.62 224 LEU A C 1
ATOM 1802 O O . LEU A 1 224 ? 23.590 -11.700 2.441 1.00 86.62 224 LEU A O 1
ATOM 1806 N N . ASP A 1 225 ? 25.261 -11.119 1.036 1.00 78.88 225 ASP A N 1
ATOM 1807 C CA . ASP A 1 225 ? 25.025 -9.677 1.061 1.00 78.88 225 ASP A CA 1
ATOM 1808 C C . ASP A 1 225 ? 24.995 -9.111 -0.367 1.00 78.88 225 ASP A C 1
ATOM 1810 O O . ASP A 1 225 ? 25.951 -9.228 -1.144 1.00 78.88 225 ASP A O 1
ATOM 1814 N N . CYS A 1 226 ? 23.871 -8.493 -0.727 1.00 68.81 226 CYS A N 1
ATOM 1815 C CA . CYS A 1 226 ? 23.668 -7.855 -2.021 1.00 68.81 226 CYS A CA 1
ATOM 1816 C C . CYS A 1 226 ? 24.148 -6.401 -1.966 1.00 68.81 226 CYS A C 1
ATOM 1818 O O . CYS A 1 226 ? 23.454 -5.497 -1.492 1.00 68.81 226 CYS A O 1
ATOM 1820 N N . THR A 1 227 ? 25.313 -6.114 -2.547 1.00 63.66 227 THR A N 1
ATOM 1821 C CA . THR A 1 227 ? 25.790 -4.731 -2.633 1.00 63.66 227 THR A CA 1
ATOM 1822 C C . THR A 1 227 ? 25.167 -4.009 -3.835 1.00 63.66 227 THR A C 1
ATOM 1824 O O . THR A 1 227 ? 25.623 -4.088 -4.974 1.00 63.66 227 THR A O 1
ATOM 1827 N N . TYR A 1 228 ? 24.127 -3.209 -3.581 1.00 53.91 228 TYR A N 1
ATOM 1828 C CA . TYR A 1 228 ? 23.464 -2.359 -4.588 1.00 53.91 228 TYR A CA 1
ATOM 1829 C C . TYR A 1 228 ? 24.253 -1.089 -4.954 1.00 53.91 228 TYR A C 1
ATOM 1831 O O . TYR A 1 228 ? 23.667 -0.043 -5.261 1.00 53.91 228 TYR A O 1
ATOM 1839 N N . LYS A 1 229 ? 25.591 -1.105 -4.884 1.00 46.59 229 LYS A N 1
ATOM 1840 C CA . LYS A 1 229 ? 26.349 0.103 -5.226 1.00 46.59 229 LYS A CA 1
ATOM 1841 C C . LYS A 1 229 ? 26.210 0.398 -6.717 1.00 46.59 229 LYS A C 1
ATOM 1843 O O . LYS A 1 229 ? 26.457 -0.438 -7.577 1.00 46.59 229 LYS A O 1
ATOM 1848 N N . SER A 1 230 ? 25.818 1.640 -6.982 1.00 45.12 230 SER A N 1
ATOM 1849 C CA . SER A 1 230 ? 25.542 2.261 -8.272 1.00 45.12 230 SER A CA 1
ATOM 1850 C C . SER A 1 230 ? 26.761 2.283 -9.200 1.00 45.12 230 SER A C 1
ATOM 1852 O O . SER A 1 230 ? 27.377 3.323 -9.439 1.00 45.12 230 SER A O 1
ATOM 1854 N N . SER A 1 231 ? 27.104 1.131 -9.775 1.00 45.38 231 SER A N 1
ATOM 1855 C CA . SER A 1 231 ? 27.917 1.089 -10.983 1.00 45.38 231 SER A CA 1
ATOM 1856 C C . SER A 1 231 ? 27.118 1.739 -12.121 1.00 45.38 231 SER A C 1
ATOM 1858 O O . SER A 1 231 ? 25.894 1.621 -12.216 1.00 45.38 231 SER A O 1
ATOM 1860 N N . LYS A 1 232 ? 27.802 2.472 -13.005 1.00 46.88 232 LYS A N 1
ATOM 1861 C CA . LYS A 1 232 ? 27.190 3.098 -14.195 1.00 46.88 232 LYS A CA 1
ATOM 1862 C C . LYS A 1 232 ? 26.473 2.066 -15.088 1.00 46.88 232 LYS A C 1
ATOM 1864 O O . LYS A 1 232 ? 25.618 2.447 -15.880 1.00 46.88 232 LYS A O 1
ATOM 1869 N N . THR A 1 233 ? 26.837 0.793 -14.932 1.00 50.28 233 THR A N 1
ATOM 1870 C CA . THR A 1 233 ? 26.340 -0.384 -15.645 1.00 50.28 233 THR A CA 1
ATOM 1871 C C . THR A 1 233 ? 25.150 -1.071 -14.955 1.00 50.28 233 THR A C 1
ATOM 1873 O O . THR A 1 233 ? 24.582 -1.977 -15.544 1.00 50.28 233 THR A O 1
ATOM 1876 N N . ARG A 1 234 ? 24.713 -0.617 -13.765 1.00 56.94 234 ARG A N 1
ATOM 1877 C CA . ARG A 1 234 ? 23.544 -1.125 -13.004 1.00 56.94 234 ARG A CA 1
ATOM 1878 C C . ARG A 1 234 ? 23.565 -2.619 -12.631 1.00 56.94 234 ARG A C 1
ATOM 1880 O O . ARG A 1 234 ? 22.543 -3.109 -12.159 1.00 56.94 234 ARG A O 1
ATOM 1887 N N . PHE A 1 235 ? 24.687 -3.323 -12.774 1.00 63.09 235 PHE A N 1
ATOM 1888 C CA . PHE A 1 235 ? 24.793 -4.705 -12.298 1.00 63.09 235 PHE A CA 1
ATOM 1889 C C . PHE A 1 235 ? 24.957 -4.734 -10.768 1.00 63.09 235 PHE A C 1
ATOM 1891 O O . PHE A 1 235 ? 25.884 -4.084 -10.266 1.00 63.09 235 PHE A O 1
ATOM 1898 N N . PRO A 1 236 ? 24.076 -5.433 -10.027 1.00 66.56 236 PRO A N 1
ATOM 1899 C CA . PRO A 1 236 ? 24.276 -5.694 -8.606 1.00 66.56 236 PRO A CA 1
ATOM 1900 C C . PRO A 1 236 ? 25.416 -6.703 -8.414 1.00 66.56 236 PRO A C 1
ATOM 1902 O O . PRO A 1 236 ? 25.560 -7.635 -9.203 1.00 66.56 236 PRO A O 1
ATOM 1905 N N . LEU A 1 237 ? 26.223 -6.519 -7.365 1.00 75.75 237 LEU A N 1
ATOM 1906 C CA . LEU A 1 237 ? 27.219 -7.505 -6.944 1.00 75.75 237 LEU A CA 1
ATOM 1907 C C . LEU A 1 237 ? 26.693 -8.220 -5.700 1.00 75.75 237 LEU A C 1
ATOM 1909 O O . LEU A 1 237 ? 26.635 -7.620 -4.622 1.00 75.75 237 LEU A O 1
ATOM 1913 N N . LEU A 1 238 ? 26.321 -9.487 -5.868 1.00 79.00 238 LEU A N 1
ATOM 1914 C CA . LEU A 1 238 ? 26.029 -10.400 -4.770 1.00 79.00 238 LEU A CA 1
ATOM 1915 C C . LEU A 1 238 ? 27.352 -10.962 -4.247 1.00 79.00 238 LEU A C 1
ATOM 1917 O O . LEU A 1 238 ? 28.095 -11.596 -4.996 1.00 79.00 238 LEU A O 1
ATOM 1921 N N . GLN A 1 239 ? 27.646 -10.715 -2.975 1.00 82.50 239 GLN A N 1
ATOM 1922 C CA . GLN A 1 239 ? 28.806 -11.281 -2.307 1.00 82.50 239 GLN A CA 1
ATOM 1923 C C . GLN A 1 239 ? 28.355 -12.423 -1.400 1.00 82.50 239 GLN A C 1
ATOM 1925 O O . GLN A 1 239 ? 27.470 -12.247 -0.565 1.00 82.50 239 GLN A O 1
ATOM 1930 N N . VAL A 1 240 ? 28.990 -13.583 -1.555 1.00 84.88 240 VAL A N 1
ATOM 1931 C CA . VAL A 1 240 ? 28.835 -14.716 -0.642 1.00 84.88 240 VAL A CA 1
ATOM 1932 C C . VAL A 1 240 ? 30.085 -14.773 0.227 1.00 84.88 240 VAL A C 1
ATOM 1934 O O . VAL A 1 240 ? 31.208 -14.729 -0.278 1.00 84.88 240 VAL A O 1
ATOM 1937 N N . VAL A 1 241 ? 29.903 -14.814 1.538 1.00 82.69 241 VAL A N 1
ATOM 1938 C CA . VAL A 1 241 ? 30.977 -14.825 2.530 1.00 82.69 241 VAL A CA 1
ATOM 1939 C C . VAL A 1 241 ? 30.780 -16.019 3.437 1.00 82.69 241 VAL A C 1
ATOM 1941 O O . VAL A 1 241 ? 29.651 -16.330 3.807 1.00 82.69 241 VAL A O 1
ATOM 1944 N N . GLU A 1 242 ? 31.887 -16.643 3.821 1.00 77.50 242 GLU A N 1
ATOM 1945 C CA . GLU A 1 242 ? 31.880 -17.642 4.876 1.00 77.50 242 GLU A CA 1
ATOM 1946 C C . GLU A 1 242 ? 33.038 -17.478 5.849 1.00 77.50 242 GLU A C 1
ATOM 1948 O O . GLU A 1 242 ? 33.992 -16.743 5.578 1.00 77.50 242 GLU A O 1
ATOM 1953 N N . ASN A 1 243 ? 32.921 -18.124 7.009 1.00 75.69 243 ASN A N 1
ATOM 1954 C CA . ASN A 1 243 ? 33.937 -18.127 8.045 1.00 75.69 243 ASN A CA 1
ATOM 1955 C C . ASN A 1 243 ? 34.686 -19.458 8.061 1.00 75.69 243 ASN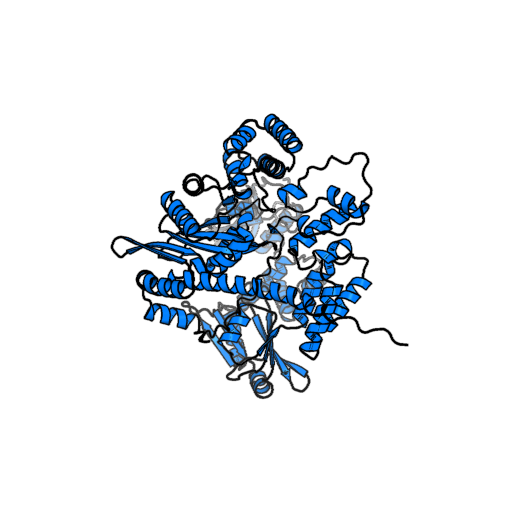 A C 1
ATOM 1957 O O . ASN A 1 243 ? 34.103 -20.530 7.940 1.00 75.69 243 ASN A O 1
ATOM 1961 N N . THR A 1 244 ? 35.995 -19.400 8.262 1.00 69.94 244 THR A N 1
ATOM 1962 C CA . THR A 1 244 ? 36.765 -20.589 8.631 1.00 69.94 244 THR A CA 1
ATOM 1963 C C . THR A 1 244 ? 36.484 -20.975 10.087 1.00 69.94 244 THR A C 1
ATOM 1965 O O . THR A 1 244 ? 36.006 -20.157 10.877 1.00 69.94 244 THR A O 1
ATOM 1968 N N . MET A 1 245 ? 36.894 -22.181 10.492 1.00 65.25 245 MET A N 1
ATOM 1969 C CA . MET A 1 245 ? 36.911 -22.603 11.906 1.00 65.25 245 MET A CA 1
ATOM 1970 C C . MET A 1 245 ? 37.692 -21.659 12.845 1.00 65.25 245 MET A C 1
ATOM 1972 O O . MET A 1 245 ? 37.509 -21.706 14.058 1.00 65.25 245 MET A O 1
ATOM 1976 N N . LEU A 1 246 ? 38.554 -20.790 12.303 1.00 71.44 246 LEU A N 1
ATOM 1977 C CA . LEU A 1 246 ? 39.298 -19.769 13.049 1.00 71.44 246 LEU A CA 1
ATOM 1978 C C . LEU A 1 246 ? 38.604 -18.394 13.033 1.00 71.44 246 LEU A C 1
ATOM 1980 O O . LEU A 1 246 ? 39.224 -17.393 13.389 1.00 71.44 246 LEU A O 1
ATOM 1984 N N . TYR A 1 247 ? 37.341 -18.326 12.598 1.00 66.88 247 TYR A N 1
ATOM 1985 C CA . TYR A 1 247 ? 36.546 -17.101 12.451 1.00 66.88 247 TYR A CA 1
ATOM 1986 C C . TYR A 1 247 ? 37.136 -16.063 11.479 1.00 66.88 247 TYR A C 1
ATOM 1988 O O . TYR A 1 247 ? 36.793 -14.880 11.539 1.00 66.88 247 TYR A O 1
ATOM 1996 N N . SER A 1 248 ? 38.012 -16.477 10.559 1.00 74.12 248 SER A N 1
ATOM 1997 C CA . SER A 1 248 ? 38.449 -15.614 9.458 1.00 74.12 248 SER A CA 1
ATOM 1998 C C . SER A 1 248 ? 37.454 -15.679 8.299 1.00 74.12 248 SER A C 1
ATOM 2000 O O . SER A 1 248 ? 37.002 -16.759 7.928 1.00 74.12 248 SER A O 1
ATOM 2002 N N . THR A 1 249 ? 37.113 -14.525 7.721 1.00 79.62 249 THR A N 1
ATOM 2003 C CA . THR A 1 249 ? 36.161 -14.434 6.604 1.00 79.62 249 THR A CA 1
ATOM 2004 C C . THR A 1 249 ? 36.850 -14.679 5.263 1.00 79.62 249 THR A C 1
ATOM 2006 O O . THR A 1 249 ? 37.960 -14.198 5.023 1.00 79.62 249 THR A O 1
ATOM 2009 N N . PHE A 1 250 ? 36.177 -15.377 4.353 1.00 78.12 250 PHE A N 1
ATOM 2010 C CA . PHE A 1 250 ? 36.598 -15.530 2.961 1.00 78.12 250 PHE A CA 1
ATOM 2011 C C . PHE A 1 250 ? 35.397 -15.421 2.015 1.00 78.12 250 PHE A C 1
ATOM 2013 O O . PHE A 1 250 ? 34.254 -15.632 2.411 1.00 78.12 250 PHE A O 1
ATOM 2020 N N . SER A 1 251 ? 35.636 -15.039 0.756 1.00 81.81 251 SER A N 1
ATOM 2021 C CA . SER A 1 251 ? 34.561 -14.965 -0.247 1.00 81.81 251 SER A CA 1
ATOM 2022 C C . SER A 1 251 ? 34.272 -16.357 -0.787 1.00 81.81 251 SER A C 1
ATOM 2024 O O . SER A 1 251 ? 35.143 -16.952 -1.415 1.00 81.81 251 SER A O 1
ATOM 2026 N N . ALA A 1 252 ? 33.074 -16.864 -0.539 1.00 73.88 252 ALA A N 1
ATOM 2027 C CA . ALA A 1 252 ? 32.635 -18.174 -0.983 1.00 73.88 252 ALA A CA 1
ATOM 2028 C C . ALA A 1 252 ? 31.982 -18.100 -2.372 1.00 73.88 252 ALA A C 1
ATOM 2030 O O . ALA A 1 252 ? 31.593 -17.035 -2.849 1.00 73.88 252 ALA A O 1
ATOM 2031 N N . ALA A 1 253 ? 31.854 -19.252 -3.020 1.00 70.50 253 ALA A N 1
ATOM 2032 C CA . ALA A 1 253 ? 31.047 -19.420 -4.218 1.00 70.50 253 ALA A CA 1
ATOM 2033 C C . ALA A 1 253 ? 30.510 -20.849 -4.235 1.00 70.50 253 ALA A C 1
ATOM 2035 O O . ALA A 1 253 ? 31.268 -21.802 -4.071 1.00 70.50 253 ALA A O 1
ATOM 2036 N N . LEU A 1 254 ? 29.198 -20.990 -4.400 1.00 65.69 254 LEU A N 1
ATOM 2037 C CA . LEU A 1 254 ? 28.534 -22.287 -4.407 1.00 65.69 254 LEU A CA 1
ATOM 2038 C C . LEU A 1 254 ? 28.941 -23.076 -5.653 1.00 65.69 254 LEU A C 1
ATOM 2040 O O . LEU A 1 254 ? 28.541 -22.740 -6.763 1.00 65.69 254 LEU A O 1
ATOM 2044 N N . TYR A 1 255 ? 29.719 -24.133 -5.446 1.00 58.06 255 TYR A N 1
ATOM 2045 C CA . TYR A 1 255 ? 30.076 -25.108 -6.470 1.00 58.06 255 TYR A CA 1
ATOM 2046 C C . TYR A 1 255 ? 29.787 -26.502 -5.908 1.00 58.06 255 TYR A C 1
ATOM 2048 O O . TYR A 1 255 ? 30.539 -26.994 -5.076 1.00 58.06 255 TYR A O 1
ATOM 2056 N N . ASN A 1 256 ? 28.676 -27.125 -6.312 1.00 57.69 256 ASN A N 1
ATOM 2057 C CA . ASN A 1 256 ? 28.316 -28.515 -5.973 1.00 57.69 256 ASN A CA 1
ATOM 2058 C C . ASN A 1 256 ? 28.254 -28.884 -4.469 1.00 57.69 256 ASN A C 1
ATOM 2060 O O . ASN A 1 256 ? 28.340 -30.063 -4.129 1.00 57.69 256 ASN A O 1
ATOM 2064 N N . HIS A 1 257 ? 28.070 -27.913 -3.568 1.00 65.06 257 HIS A N 1
ATOM 2065 C CA . HIS A 1 257 ? 27.942 -28.151 -2.125 1.00 65.06 257 HIS A CA 1
ATOM 2066 C C . HIS A 1 257 ? 26.596 -27.650 -1.589 1.00 65.06 257 HIS A C 1
ATOM 2068 O O . HIS A 1 257 ? 26.079 -26.631 -2.047 1.00 65.06 257 HIS A O 1
ATOM 2074 N N . LEU A 1 258 ? 26.037 -28.383 -0.620 1.00 69.12 258 LEU A N 1
ATOM 2075 C CA . LEU A 1 258 ? 24.735 -28.119 -0.004 1.00 69.12 258 LEU A CA 1
ATOM 2076 C C . LEU A 1 258 ? 24.938 -27.536 1.404 1.00 69.12 258 LEU A C 1
ATOM 2078 O O . LEU A 1 258 ? 25.106 -28.306 2.352 1.00 69.12 258 LEU A O 1
ATOM 2082 N N . PRO A 1 259 ? 24.954 -26.203 1.563 1.00 80.56 259 PRO A N 1
ATOM 2083 C CA . PRO A 1 259 ? 25.025 -25.594 2.883 1.00 80.56 259 PRO A CA 1
ATOM 2084 C C . PRO A 1 259 ? 23.760 -25.870 3.692 1.00 80.56 259 PRO A C 1
ATOM 2086 O O . PRO A 1 259 ? 22.664 -26.007 3.145 1.00 80.56 259 PRO A O 1
ATOM 2089 N N . LYS A 1 260 ? 23.908 -25.936 5.017 1.00 84.00 260 LYS A N 1
ATOM 2090 C CA . LYS A 1 260 ? 22.783 -26.192 5.929 1.00 84.00 260 LYS A CA 1
ATOM 2091 C C . LYS A 1 260 ? 22.031 -24.917 6.272 1.00 84.00 260 LYS A C 1
ATOM 2093 O O . LYS A 1 260 ? 20.830 -24.976 6.530 1.00 84.00 260 LYS A O 1
ATOM 2098 N N . VAL A 1 261 ? 22.725 -23.780 6.298 1.00 88.19 261 VAL A N 1
ATOM 2099 C CA . VAL A 1 261 ? 22.167 -22.499 6.732 1.00 88.19 261 VAL A CA 1
ATOM 2100 C C . VAL A 1 261 ? 22.604 -21.371 5.805 1.00 88.19 261 VAL A C 1
ATOM 2102 O O . VAL A 1 261 ? 23.789 -21.180 5.556 1.00 88.19 261 VAL A O 1
ATOM 2105 N N . PHE A 1 262 ? 21.648 -20.560 5.367 1.00 88.94 262 PHE A N 1
ATOM 2106 C CA . PHE A 1 262 ? 21.899 -19.281 4.711 1.00 88.94 262 PHE A CA 1
ATOM 2107 C C . PHE A 1 262 ? 21.507 -18.132 5.631 1.00 88.94 262 PHE A C 1
ATOM 2109 O O . PHE A 1 262 ? 20.427 -18.154 6.215 1.00 88.94 262 PHE A O 1
ATOM 2116 N N . VAL A 1 263 ? 22.341 -17.099 5.731 1.00 88.88 263 VAL A N 1
ATOM 2117 C CA . VAL A 1 263 ? 22.048 -15.878 6.490 1.00 88.88 263 VAL A CA 1
ATOM 2118 C C . VAL A 1 263 ? 22.025 -14.686 5.537 1.00 88.88 263 VAL A C 1
ATOM 2120 O O . VAL A 1 263 ? 23.037 -14.369 4.916 1.00 88.88 263 VAL A O 1
ATOM 2123 N N . ILE A 1 264 ? 20.879 -14.008 5.430 1.00 89.19 264 ILE A N 1
ATOM 2124 C CA . ILE A 1 264 ? 20.637 -12.968 4.409 1.00 89.19 264 ILE A CA 1
ATOM 2125 C C . ILE A 1 264 ? 20.006 -11.687 4.986 1.00 89.19 264 ILE A C 1
ATOM 2127 O O . ILE A 1 264 ? 19.492 -11.672 6.107 1.00 89.19 264 ILE A O 1
ATOM 2131 N N . ASP A 1 265 ? 19.974 -10.599 4.213 1.00 83.69 265 ASP A N 1
ATOM 2132 C CA . ASP A 1 265 ? 19.442 -9.276 4.589 1.00 83.69 265 ASP A CA 1
ATOM 2133 C C . ASP A 1 265 ? 17.936 -9.062 4.276 1.00 83.69 265 ASP A C 1
ATOM 2135 O O . ASP A 1 265 ? 17.455 -7.929 4.193 1.00 83.69 265 ASP A O 1
ATOM 2139 N N . ARG A 1 266 ? 17.154 -10.151 4.200 1.00 81.75 266 ARG A N 1
ATOM 2140 C CA . AR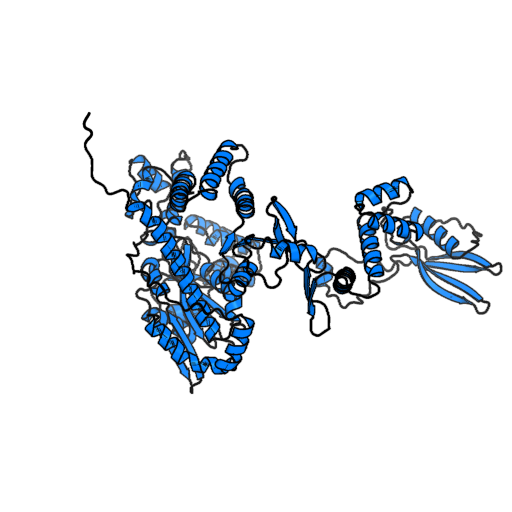G A 1 266 ? 15.714 -10.178 3.840 1.00 81.75 266 ARG A CA 1
ATOM 2141 C C . ARG A 1 266 ? 15.425 -9.654 2.426 1.00 81.75 266 ARG A C 1
ATOM 2143 O O . ARG A 1 266 ? 14.412 -8.989 2.181 1.00 81.75 266 ARG A O 1
ATOM 2150 N N . GLU A 1 267 ? 16.296 -9.971 1.484 1.00 81.75 267 GLU A N 1
ATOM 2151 C CA . GLU A 1 267 ? 16.053 -9.724 0.070 1.00 81.75 267 GLU A CA 1
ATOM 2152 C C . GLU A 1 267 ? 15.097 -10.790 -0.493 1.00 81.75 267 GLU A C 1
ATOM 2154 O O . GLU A 1 267 ? 15.407 -11.978 -0.492 1.00 81.75 267 GLU A O 1
ATOM 2159 N N . LEU A 1 268 ? 13.888 -10.378 -0.899 1.00 79.19 268 LEU A N 1
ATOM 2160 C CA . LEU A 1 268 ? 12.802 -11.315 -1.221 1.00 79.19 268 LEU A CA 1
ATOM 2161 C C . LEU A 1 268 ? 13.127 -12.221 -2.415 1.00 79.19 268 LEU A C 1
ATOM 2163 O O . LEU A 1 268 ? 12.813 -13.402 -2.355 1.00 79.19 268 LEU A O 1
ATOM 2167 N N . ALA A 1 269 ? 13.771 -11.701 -3.467 1.00 79.25 269 ALA A N 1
ATOM 2168 C CA . ALA A 1 269 ? 14.080 -12.528 -4.631 1.00 79.25 269 ALA A CA 1
ATOM 2169 C C . ALA A 1 269 ? 15.185 -13.543 -4.307 1.00 79.25 269 ALA A C 1
ATOM 2171 O O . ALA A 1 269 ? 15.110 -14.682 -4.757 1.00 79.25 269 ALA A O 1
ATOM 2172 N N . LEU A 1 270 ? 16.159 -13.171 -3.469 1.00 81.00 270 LEU A N 1
ATOM 2173 C CA . LEU A 1 270 ? 17.145 -14.113 -2.942 1.00 81.00 270 LEU A CA 1
ATOM 2174 C C . LEU A 1 270 ? 16.521 -15.173 -2.026 1.00 81.00 270 LEU A C 1
ATOM 2176 O O . LEU A 1 270 ? 16.900 -16.334 -2.121 1.00 81.00 270 LEU A O 1
ATOM 2180 N N . MET A 1 271 ? 15.557 -14.811 -1.172 1.00 82.06 271 MET A N 1
ATOM 2181 C CA . MET A 1 271 ? 14.804 -15.784 -0.363 1.00 82.06 271 MET A CA 1
ATOM 2182 C C . MET A 1 271 ? 14.112 -16.821 -1.242 1.00 82.06 271 MET A C 1
ATOM 2184 O O . MET A 1 271 ? 14.295 -18.017 -1.027 1.00 82.06 271 MET A O 1
ATOM 2188 N N . ASP A 1 272 ? 13.365 -16.351 -2.242 1.00 82.06 272 ASP A N 1
ATOM 2189 C CA . ASP A 1 272 ? 12.640 -17.213 -3.172 1.00 82.06 272 ASP A CA 1
ATOM 2190 C C . ASP A 1 272 ? 13.627 -18.108 -3.949 1.00 82.06 272 ASP A C 1
ATOM 2192 O O . ASP A 1 272 ? 13.434 -19.319 -4.049 1.00 82.06 272 ASP A O 1
ATOM 2196 N N . ALA A 1 273 ? 14.744 -17.546 -4.425 1.00 82.50 273 ALA A N 1
ATOM 2197 C CA . ALA A 1 273 ? 15.776 -18.291 -5.144 1.00 82.50 273 ALA A CA 1
ATOM 2198 C C . ALA A 1 273 ? 16.463 -19.357 -4.275 1.00 82.50 273 ALA A C 1
ATOM 2200 O O . ALA A 1 273 ? 16.662 -20.482 -4.735 1.00 82.50 273 ALA A O 1
ATOM 2201 N N . LEU A 1 274 ? 16.809 -19.036 -3.024 1.00 83.44 274 LEU A N 1
ATOM 2202 C CA . LEU A 1 274 ? 17.417 -19.985 -2.089 1.00 83.44 274 LEU A CA 1
ATOM 2203 C C . LEU A 1 274 ? 16.444 -21.101 -1.715 1.00 83.44 274 LEU A C 1
ATOM 2205 O O . LEU A 1 274 ? 16.859 -22.251 -1.648 1.00 83.44 274 LEU A O 1
ATOM 2209 N N . GLN A 1 275 ? 15.161 -20.791 -1.533 1.00 81.31 275 GLN A N 1
ATOM 2210 C CA . GLN A 1 275 ? 14.147 -21.794 -1.213 1.00 81.31 275 GLN A CA 1
ATOM 2211 C C . GLN A 1 275 ? 13.929 -22.778 -2.372 1.00 81.31 275 GLN A C 1
ATOM 2213 O O . GLN A 1 275 ? 13.723 -23.966 -2.138 1.00 81.31 275 GLN A O 1
ATOM 2218 N N . ILE A 1 276 ? 14.021 -22.299 -3.617 1.00 80.38 276 ILE A N 1
ATOM 2219 C CA . ILE A 1 276 ? 13.949 -23.143 -4.818 1.00 80.38 276 ILE A CA 1
ATOM 2220 C C . ILE A 1 276 ? 15.232 -23.968 -4.995 1.00 80.38 276 ILE A C 1
ATOM 2222 O O . ILE A 1 276 ? 15.169 -25.148 -5.331 1.00 80.38 276 ILE A O 1
ATOM 2226 N N . THR A 1 277 ? 16.401 -23.356 -4.790 1.00 80.44 277 THR A N 1
ATOM 2227 C CA . THR A 1 277 ? 17.702 -23.977 -5.107 1.00 80.44 277 THR A CA 1
ATOM 2228 C C . THR A 1 277 ? 18.201 -24.900 -3.990 1.00 80.44 277 THR A C 1
ATOM 2230 O O . THR A 1 277 ? 18.856 -25.903 -4.262 1.00 80.44 277 THR A O 1
ATOM 2233 N N . PHE A 1 278 ? 17.875 -24.588 -2.733 1.00 83.88 278 PHE A N 1
ATOM 2234 C CA . PHE A 1 278 ? 18.318 -25.295 -1.530 1.00 83.88 278 PHE A CA 1
ATOM 2235 C C . PHE A 1 278 ? 17.147 -25.505 -0.552 1.00 83.88 278 PHE A C 1
ATOM 2237 O O . PHE A 1 278 ? 17.148 -24.950 0.548 1.00 83.88 278 PHE A O 1
ATOM 2244 N N . PRO A 1 279 ? 16.143 -26.325 -0.909 1.00 80.56 279 PRO A N 1
ATOM 2245 C CA . PRO A 1 279 ? 14.926 -26.494 -0.108 1.00 80.56 279 PRO A CA 1
ATOM 2246 C C . PRO A 1 279 ? 15.181 -27.095 1.284 1.00 80.56 279 PRO A C 1
ATOM 2248 O O . PRO A 1 279 ? 14.402 -26.874 2.205 1.00 80.56 279 PRO A O 1
ATOM 2251 N N . SER A 1 280 ? 16.277 -27.841 1.454 1.00 82.69 280 SER A N 1
ATOM 2252 C CA . SER A 1 280 ? 16.691 -28.419 2.737 1.00 82.69 280 SER A CA 1
ATOM 2253 C C . SER A 1 280 ? 17.495 -27.459 3.620 1.00 82.69 280 SER A C 1
ATOM 2255 O O . SER A 1 280 ? 17.772 -27.789 4.773 1.00 82.69 280 SER A O 1
ATOM 2257 N N . ALA A 1 281 ? 17.928 -26.311 3.091 1.00 86.31 281 ALA A N 1
ATOM 2258 C CA . ALA A 1 281 ? 18.720 -25.348 3.841 1.00 86.31 281 ALA A CA 1
ATOM 2259 C C . ALA A 1 281 ? 17.813 -24.423 4.659 1.00 86.31 281 ALA A C 1
ATOM 2261 O O . ALA A 1 281 ? 16.796 -23.917 4.186 1.00 86.31 281 ALA A O 1
ATOM 2262 N N . SER A 1 282 ? 18.211 -24.151 5.897 1.00 88.81 282 SER A N 1
ATOM 2263 C CA . SER A 1 282 ? 17.535 -23.168 6.739 1.00 88.81 282 SER A CA 1
ATOM 2264 C C . SER A 1 282 ? 17.906 -21.756 6.297 1.00 88.81 282 SER A C 1
ATOM 2266 O O . SER A 1 282 ? 19.078 -21.386 6.299 1.00 88.81 282 SER A O 1
ATOM 2268 N N . ILE A 1 283 ? 16.912 -20.941 5.950 1.00 89.44 283 ILE A N 1
ATOM 2269 C CA . ILE A 1 283 ? 17.121 -19.539 5.569 1.00 89.44 283 ILE A CA 1
ATOM 2270 C C . ILE A 1 283 ? 16.849 -18.655 6.787 1.00 89.44 283 ILE A C 1
ATOM 2272 O O . ILE A 1 283 ? 15.709 -18.499 7.224 1.00 89.44 283 ILE A O 1
ATOM 2276 N N . LEU A 1 284 ? 17.905 -18.059 7.331 1.00 89.81 284 LEU A N 1
ATOM 2277 C CA . LEU A 1 284 ? 17.871 -17.159 8.476 1.00 89.81 284 LEU A CA 1
ATOM 2278 C C . LEU A 1 284 ? 18.071 -15.704 8.044 1.00 89.81 284 LEU A C 1
ATOM 2280 O O . LEU A 1 284 ? 18.741 -15.388 7.059 1.00 89.81 284 LEU A O 1
ATOM 2284 N N . LEU A 1 285 ? 17.505 -14.788 8.826 1.00 88.69 285 LEU A N 1
ATOM 2285 C CA . LEU A 1 285 ? 17.713 -13.358 8.634 1.00 88.69 285 LEU A CA 1
ATOM 2286 C C . LEU A 1 285 ? 18.874 -12.869 9.498 1.00 88.69 285 LEU A C 1
ATOM 2288 O O . LEU A 1 285 ? 18.971 -13.184 10.682 1.00 88.69 285 LEU A O 1
ATOM 2292 N N . CYS A 1 286 ? 19.738 -12.049 8.909 1.00 86.44 286 CYS A N 1
ATOM 2293 C CA . CYS A 1 286 ? 20.885 -11.474 9.591 1.00 86.44 286 CYS A CA 1
ATOM 2294 C C . CYS A 1 286 ? 20.442 -10.526 10.720 1.00 86.44 286 CYS A C 1
ATOM 2296 O O . CYS A 1 286 ? 19.897 -9.445 10.465 1.00 86.44 286 CYS A O 1
ATOM 2298 N N . ILE A 1 287 ? 20.742 -10.892 11.972 1.00 86.81 287 ILE A N 1
ATOM 2299 C CA . ILE A 1 287 ? 20.416 -10.091 13.165 1.00 86.81 287 ILE A CA 1
ATOM 2300 C C . ILE A 1 287 ? 21.034 -8.693 13.078 1.00 86.81 287 ILE A C 1
ATOM 2302 O O . ILE A 1 287 ? 20.367 -7.713 13.396 1.00 86.81 287 ILE A O 1
ATOM 2306 N N . TRP A 1 288 ? 22.264 -8.561 12.573 1.00 85.12 288 TRP A N 1
ATOM 2307 C CA . TRP A 1 288 ? 22.916 -7.257 12.426 1.00 85.12 288 TRP A CA 1
ATOM 2308 C C . TRP A 1 288 ? 22.139 -6.315 11.494 1.00 85.12 288 TRP A C 1
ATOM 2310 O O . TRP A 1 288 ? 21.930 -5.144 11.823 1.00 85.12 288 TRP A O 1
ATOM 2320 N N . HIS A 1 289 ? 21.647 -6.820 10.356 1.00 84.50 289 HIS A N 1
ATOM 2321 C CA . HIS A 1 289 ? 20.806 -6.040 9.443 1.00 84.50 289 HIS A CA 1
ATOM 2322 C C . HIS A 1 289 ? 19.468 -5.665 10.086 1.00 84.50 289 HIS A C 1
ATOM 2324 O O . HIS A 1 289 ? 19.003 -4.529 9.940 1.00 84.50 289 HIS A O 1
ATOM 2330 N N . ILE A 1 290 ? 18.866 -6.583 10.848 1.00 87.44 290 ILE A N 1
ATOM 2331 C CA . ILE A 1 290 ? 17.656 -6.303 11.627 1.00 87.44 290 ILE A CA 1
ATOM 2332 C C . ILE A 1 290 ? 17.929 -5.193 12.652 1.00 87.44 290 ILE A C 1
ATOM 2334 O O . ILE A 1 290 ? 17.186 -4.215 12.691 1.00 87.44 290 ILE A O 1
ATOM 2338 N N . GLU A 1 291 ? 19.013 -5.270 13.424 1.00 87.25 291 GLU A N 1
ATOM 2339 C CA . GLU A 1 291 ? 19.389 -4.248 14.405 1.00 87.25 291 GLU A CA 1
ATOM 2340 C C . GLU A 1 291 ? 19.628 -2.883 13.751 1.00 87.25 291 GLU A C 1
ATOM 2342 O O . GLU A 1 291 ? 19.125 -1.867 14.237 1.00 87.25 291 GLU A O 1
ATOM 2347 N N . LYS A 1 292 ? 20.340 -2.825 12.618 1.00 85.81 292 LYS A N 1
ATOM 2348 C CA . LYS A 1 292 ? 20.516 -1.574 11.862 1.00 85.81 292 LYS A CA 1
ATOM 2349 C C . LYS A 1 292 ? 19.180 -0.983 11.427 1.00 85.81 292 LYS A C 1
ATOM 2351 O O . LYS A 1 292 ? 18.990 0.230 11.544 1.00 85.81 292 LYS A O 1
ATOM 2356 N N . ASN A 1 293 ? 18.247 -1.823 10.984 1.00 83.81 293 ASN A N 1
ATOM 2357 C CA . ASN A 1 293 ? 16.898 -1.399 10.622 1.00 83.81 293 ASN A CA 1
ATOM 2358 C C . ASN A 1 293 ? 16.103 -0.896 11.834 1.00 83.81 293 ASN A C 1
ATOM 2360 O O . ASN A 1 293 ? 15.467 0.154 11.736 1.00 83.81 293 ASN A O 1
ATOM 2364 N N . VAL A 1 294 ? 16.182 -1.574 12.982 1.00 86.12 294 VAL A N 1
ATOM 2365 C CA . VAL A 1 294 ? 15.565 -1.132 14.244 1.00 86.12 294 VAL A CA 1
ATOM 2366 C C . VAL A 1 294 ? 16.124 0.227 14.663 1.00 86.12 294 VAL A C 1
ATOM 2368 O O . VAL A 1 294 ? 15.360 1.147 14.938 1.00 86.12 294 VAL A O 1
ATOM 2371 N N . VAL A 1 295 ? 17.443 0.424 14.621 1.00 86.62 295 VAL A N 1
ATOM 2372 C CA . VAL A 1 295 ? 18.064 1.726 14.912 1.00 86.62 295 VAL A CA 1
ATOM 2373 C C . VAL A 1 295 ? 17.562 2.803 13.948 1.00 86.62 295 VAL A C 1
ATOM 2375 O O . VAL A 1 295 ? 17.168 3.880 14.387 1.00 86.62 295 VAL A O 1
ATOM 2378 N N . ALA A 1 296 ? 17.550 2.537 12.641 1.00 84.38 296 ALA A N 1
ATOM 2379 C CA . ALA A 1 296 ? 17.150 3.524 11.640 1.00 84.38 296 ALA A CA 1
ATOM 2380 C C . ALA A 1 296 ? 15.662 3.906 11.726 1.00 84.38 296 ALA A C 1
ATOM 2382 O O . ALA A 1 296 ? 15.312 5.062 11.489 1.00 84.38 296 ALA A O 1
ATOM 2383 N N . LYS A 1 297 ? 14.786 2.944 12.046 1.00 83.25 297 LYS A N 1
ATOM 2384 C CA . LYS A 1 297 ? 13.328 3.125 12.065 1.00 83.25 297 LYS A CA 1
ATOM 2385 C C . LYS A 1 297 ? 12.798 3.556 13.426 1.00 83.25 297 LYS A C 1
ATOM 2387 O O . LYS A 1 297 ? 11.932 4.418 13.464 1.00 83.25 297 LYS A O 1
ATOM 2392 N N . CYS A 1 298 ? 13.301 2.987 14.519 1.00 81.62 298 CYS A N 1
ATOM 2393 C CA . CYS A 1 298 ? 12.756 3.191 15.862 1.00 81.62 298 CYS A CA 1
ATOM 2394 C C . CYS A 1 298 ? 13.416 4.367 16.588 1.00 81.62 298 CYS A C 1
ATOM 2396 O O . CYS A 1 298 ? 12.711 5.151 17.213 1.00 81.62 298 CYS A O 1
ATOM 2398 N N . LYS A 1 299 ? 14.739 4.560 16.465 1.00 82.56 299 LYS A N 1
ATOM 2399 C CA . LYS A 1 299 ? 15.459 5.636 17.176 1.00 82.56 299 LYS A CA 1
ATOM 2400 C C . LYS A 1 299 ? 14.883 7.045 16.951 1.00 82.56 299 LYS A C 1
ATOM 2402 O O . LYS A 1 299 ? 14.848 7.803 17.916 1.00 82.56 299 LYS A O 1
ATOM 2407 N N . PRO A 1 300 ? 14.399 7.424 15.747 1.00 82.06 300 PRO A N 1
ATOM 2408 C CA . PRO A 1 300 ? 13.776 8.734 15.531 1.00 82.06 300 PRO A CA 1
ATOM 2409 C C . PRO A 1 300 ? 12.488 8.988 16.330 1.00 82.06 300 PRO A C 1
ATOM 2411 O O . PRO A 1 300 ? 12.096 10.145 16.456 1.00 82.06 300 PRO A O 1
ATOM 2414 N N . HIS A 1 301 ? 11.827 7.944 16.847 1.00 74.00 301 HIS A N 1
ATOM 2415 C CA . HIS A 1 301 ? 10.619 8.077 17.670 1.00 74.00 301 HIS A CA 1
ATOM 2416 C C . HIS A 1 301 ? 10.916 8.456 19.125 1.00 74.00 301 HIS A C 1
ATOM 2418 O O . HIS A 1 301 ? 10.012 8.891 19.832 1.00 74.00 301 HIS A O 1
ATOM 2424 N N . PHE A 1 302 ? 12.170 8.341 19.562 1.00 75.62 302 PHE A N 1
ATOM 2425 C CA . PHE A 1 302 ? 12.604 8.769 20.885 1.00 75.62 302 PHE A CA 1
ATOM 2426 C C . PHE A 1 302 ? 13.065 10.226 20.811 1.00 75.62 302 PHE A C 1
ATOM 2428 O O . PHE A 1 302 ? 13.752 10.633 19.867 1.00 75.62 302 PHE A O 1
ATOM 2435 N N . ALA A 1 303 ? 12.682 11.043 21.795 1.00 68.94 303 ALA A N 1
ATOM 2436 C CA . ALA A 1 303 ? 13.079 12.446 21.818 1.00 68.94 303 ALA A CA 1
ATOM 2437 C C . ALA A 1 303 ? 14.612 12.563 21.806 1.00 68.94 303 ALA A C 1
ATOM 2439 O O . ALA A 1 303 ? 15.304 11.831 22.510 1.00 68.94 303 ALA A O 1
ATOM 2440 N N . ARG A 1 304 ? 15.164 13.536 21.062 1.00 58.59 304 ARG A N 1
ATOM 2441 C CA . ARG A 1 304 ? 16.625 13.753 20.944 1.00 58.59 304 ARG A CA 1
ATOM 2442 C C . ARG A 1 304 ? 17.365 13.874 22.290 1.00 58.59 304 ARG A C 1
ATOM 2444 O O . ARG A 1 304 ? 18.577 13.694 22.307 1.00 58.59 304 ARG A O 1
ATOM 2451 N N . LYS A 1 305 ? 16.658 14.188 23.383 1.00 51.34 305 LYS A N 1
ATOM 2452 C CA . LYS A 1 305 ? 17.195 14.299 24.750 1.00 51.34 305 LYS A CA 1
ATOM 2453 C C . LYS A 1 305 ? 17.002 13.037 25.620 1.00 51.34 305 LYS A C 1
ATOM 2455 O O . LYS A 1 305 ? 17.707 12.911 26.611 1.00 51.34 305 LYS A O 1
ATOM 2460 N N . ASN A 1 306 ? 16.137 12.086 25.245 1.00 65.94 306 ASN A N 1
ATOM 2461 C CA . ASN A 1 306 ? 15.849 10.862 26.018 1.00 65.94 306 ASN A CA 1
ATOM 2462 C C . ASN A 1 306 ? 16.747 9.687 25.591 1.00 65.94 306 ASN A C 1
ATOM 2464 O O . ASN A 1 306 ? 16.302 8.679 25.043 1.00 65.94 306 ASN A O 1
ATOM 2468 N N . ASN A 1 307 ? 18.055 9.816 25.827 1.00 76.19 307 ASN A N 1
ATOM 2469 C CA . ASN A 1 307 ? 19.010 8.757 25.479 1.00 76.19 307 ASN A CA 1
ATOM 2470 C C . ASN A 1 307 ? 18.846 7.503 26.362 1.00 76.19 307 ASN A C 1
ATOM 2472 O O . ASN A 1 307 ? 19.169 6.400 25.931 1.00 76.19 307 ASN A O 1
ATOM 2476 N N . GLU A 1 308 ? 18.341 7.655 27.585 1.00 80.44 308 GLU A N 1
ATOM 2477 C CA . GLU A 1 308 ? 18.115 6.545 28.521 1.00 80.44 308 GLU A CA 1
ATOM 2478 C C . GLU A 1 308 ? 16.948 5.654 28.096 1.00 80.44 308 GLU A C 1
ATOM 2480 O O . GLU A 1 308 ? 17.076 4.434 28.091 1.00 80.44 308 GLU A O 1
ATOM 2485 N N . GLU A 1 309 ? 15.857 6.252 27.626 1.00 77.75 309 GLU A N 1
ATOM 2486 C CA . GLU A 1 309 ? 14.696 5.525 27.111 1.00 77.75 309 GLU A CA 1
ATOM 2487 C C . GLU A 1 309 ? 15.055 4.712 25.857 1.00 77.75 309 GLU A C 1
ATOM 2489 O O . GLU A 1 309 ? 14.723 3.533 25.749 1.00 77.75 309 GLU A O 1
ATOM 2494 N N . TRP A 1 310 ? 15.844 5.298 24.946 1.00 86.75 310 TRP A N 1
ATOM 2495 C CA . TRP A 1 310 ? 16.387 4.572 23.795 1.00 86.75 310 TRP A CA 1
ATOM 2496 C C . TRP A 1 310 ? 17.314 3.421 24.211 1.00 86.75 310 TRP A C 1
ATOM 2498 O O . TRP A 1 310 ? 17.287 2.354 23.593 1.00 86.75 310 TRP A O 1
ATOM 2508 N N . LYS A 1 311 ? 18.146 3.618 25.243 1.00 86.81 311 LYS A N 1
ATOM 2509 C CA . LYS A 1 311 ? 18.996 2.550 25.790 1.00 86.81 311 LYS A CA 1
ATOM 2510 C C . LYS A 1 311 ? 18.144 1.418 26.364 1.00 86.81 311 LYS A C 1
ATOM 2512 O O . LYS A 1 311 ? 18.425 0.265 26.054 1.00 86.81 311 LYS A O 1
ATOM 2517 N N . ALA A 1 312 ? 17.094 1.733 27.120 1.00 84.25 312 ALA A N 1
ATOM 2518 C CA . ALA A 1 312 ? 16.173 0.746 27.677 1.00 84.25 312 ALA A CA 1
ATOM 2519 C C . ALA A 1 312 ? 15.442 -0.041 26.573 1.00 84.25 312 ALA A C 1
ATOM 2521 O O . ALA A 1 312 ? 15.438 -1.270 26.606 1.00 84.25 312 ALA A O 1
ATOM 2522 N N . PHE A 1 313 ? 14.930 0.641 25.541 1.00 87.75 313 PHE A N 1
ATOM 2523 C CA . PHE A 1 313 ? 14.332 -0.005 24.367 1.00 87.75 313 PHE A CA 1
ATOM 2524 C C . PHE A 1 313 ? 15.336 -0.908 23.643 1.00 87.75 313 PHE A C 1
ATOM 2526 O O . PHE A 1 313 ? 15.044 -2.061 23.338 1.00 87.75 313 PHE A O 1
ATOM 2533 N N . SER A 1 314 ? 16.546 -0.402 23.390 1.00 88.06 314 SER A N 1
ATOM 2534 C CA . SER A 1 314 ? 17.596 -1.161 22.701 1.00 88.06 314 SER A CA 1
ATOM 2535 C C . SER A 1 314 ? 18.008 -2.404 23.487 1.00 88.06 314 SER A C 1
ATOM 2537 O O . SER A 1 314 ? 18.266 -3.444 22.889 1.00 88.06 314 SER A O 1
ATOM 2539 N N . ASN A 1 315 ? 18.075 -2.304 24.816 1.00 89.19 315 ASN A N 1
ATOM 2540 C CA . ASN A 1 315 ? 18.403 -3.429 25.683 1.00 89.19 315 ASN A CA 1
ATOM 2541 C C . ASN A 1 315 ? 17.279 -4.463 25.689 1.00 89.19 315 ASN A C 1
ATOM 2543 O O . ASN A 1 315 ? 17.559 -5.628 25.438 1.00 89.19 315 ASN A O 1
ATOM 2547 N N . GLY A 1 316 ? 16.022 -4.042 25.861 1.00 87.50 316 GLY A N 1
ATOM 2548 C CA . GLY A 1 316 ? 14.877 -4.951 25.783 1.00 87.50 316 GLY A CA 1
ATOM 2549 C C . GLY A 1 316 ? 14.798 -5.678 24.436 1.00 87.50 316 GLY A C 1
ATOM 2550 O O . GLY A 1 316 ? 14.582 -6.885 24.398 1.00 87.50 316 GLY A O 1
ATOM 2551 N N . TRP A 1 317 ? 15.064 -4.976 23.328 1.00 91.25 317 TRP A N 1
ATOM 2552 C CA . TRP A 1 317 ? 15.085 -5.585 21.997 1.00 91.25 317 TRP A CA 1
ATOM 2553 C C . TRP A 1 317 ? 16.183 -6.647 21.875 1.00 91.25 317 TRP A C 1
ATOM 2555 O O . TRP A 1 317 ? 15.944 -7.714 21.316 1.00 91.25 317 TRP A O 1
ATOM 2565 N N . ARG A 1 318 ? 17.382 -6.386 22.414 1.00 90.38 318 ARG A N 1
ATOM 2566 C CA . ARG A 1 318 ? 18.465 -7.381 22.433 1.00 90.38 318 ARG A CA 1
ATOM 2567 C C . ARG A 1 318 ? 18.111 -8.587 23.295 1.00 90.38 318 ARG A C 1
ATOM 2569 O O . ARG A 1 318 ? 18.382 -9.704 22.874 1.00 90.38 318 ARG A O 1
ATOM 2576 N N . THR A 1 319 ? 17.471 -8.386 24.444 1.00 91.44 319 THR A N 1
ATOM 2577 C CA . THR A 1 319 ? 16.994 -9.493 25.286 1.00 91.44 319 THR A CA 1
ATOM 2578 C C . THR A 1 319 ? 16.067 -10.424 24.504 1.00 91.44 319 THR A C 1
ATOM 2580 O O . THR A 1 319 ? 16.211 -11.638 24.589 1.00 91.44 319 THR A O 1
ATOM 2583 N N . VAL A 1 320 ? 15.182 -9.874 23.666 1.00 89.62 320 VAL A N 1
ATOM 2584 C CA . VAL A 1 320 ? 14.370 -10.672 22.736 1.00 89.62 320 VAL A CA 1
ATOM 2585 C C . VAL A 1 320 ? 15.252 -11.351 21.685 1.00 89.62 320 VAL A C 1
ATOM 2587 O O . VAL A 1 320 ? 15.248 -12.574 21.581 1.00 89.62 320 VAL A O 1
ATOM 2590 N N . ALA A 1 321 ? 16.022 -10.572 20.921 1.00 88.00 321 ALA A N 1
ATOM 2591 C CA . ALA A 1 321 ? 16.743 -11.044 19.737 1.00 88.00 321 ALA A CA 1
ATOM 2592 C C . ALA A 1 321 ? 17.799 -12.127 20.026 1.00 88.00 321 ALA A C 1
ATOM 2594 O O . ALA A 1 321 ? 18.055 -12.957 19.159 1.00 88.00 321 ALA A O 1
ATOM 2595 N N . TYR A 1 322 ? 18.391 -12.125 21.223 1.00 88.25 322 TYR A N 1
ATOM 2596 C CA . TYR A 1 322 ? 19.405 -13.095 21.656 1.00 88.25 322 TYR A CA 1
ATOM 2597 C C . TYR A 1 322 ? 18.854 -14.139 22.640 1.00 88.25 322 TYR A C 1
ATOM 2599 O O . TYR A 1 322 ? 19.617 -14.749 23.389 1.00 88.25 322 TYR A O 1
ATOM 2607 N N . SER A 1 323 ? 17.535 -14.351 22.664 1.00 90.56 323 SER A N 1
ATOM 2608 C CA . SER A 1 323 ? 16.939 -15.434 23.453 1.00 90.56 323 SER A CA 1
ATOM 2609 C C . SER A 1 323 ? 17.448 -16.793 22.963 1.00 90.56 323 SER A C 1
ATOM 2611 O O . SER A 1 323 ? 17.494 -17.053 21.764 1.00 90.56 323 SER A O 1
ATOM 2613 N N . ASN A 1 324 ? 17.845 -17.656 23.897 1.00 87.81 324 ASN A N 1
ATOM 2614 C CA . ASN A 1 324 ? 18.498 -18.937 23.611 1.00 87.81 324 ASN A CA 1
ATOM 2615 C C . ASN A 1 324 ? 17.523 -20.114 23.428 1.00 87.81 324 ASN A C 1
ATOM 2617 O O . ASN A 1 324 ? 17.946 -21.174 22.973 1.00 87.81 324 ASN A O 1
ATOM 2621 N N . THR A 1 325 ? 16.241 -19.939 23.759 1.00 88.88 325 THR A N 1
ATOM 2622 C CA . THR A 1 325 ? 15.175 -20.916 23.491 1.00 88.88 325 THR A CA 1
ATOM 2623 C C . THR A 1 325 ? 13.927 -20.224 22.951 1.00 88.88 325 THR A C 1
ATOM 2625 O O . THR A 1 325 ? 13.762 -19.009 23.101 1.00 88.88 325 THR A O 1
ATOM 2628 N N . ILE A 1 326 ? 13.038 -21.005 22.332 1.00 80.31 326 ILE A N 1
ATOM 2629 C CA . ILE A 1 326 ? 11.759 -20.510 21.806 1.00 80.31 326 ILE A CA 1
ATOM 2630 C C . ILE A 1 326 ? 10.888 -19.992 22.956 1.00 80.31 326 ILE A C 1
ATOM 2632 O O . ILE A 1 326 ? 10.316 -18.913 22.860 1.00 80.31 326 ILE A O 1
ATOM 2636 N N . GLU A 1 327 ? 10.841 -20.704 24.081 1.00 84.62 327 GLU A N 1
ATOM 2637 C CA . GLU A 1 327 ? 10.044 -20.323 25.251 1.00 84.62 327 GLU A CA 1
ATOM 2638 C C . GLU A 1 327 ? 10.521 -18.988 25.825 1.00 84.62 327 GLU A C 1
ATOM 2640 O O . GLU A 1 327 ? 9.708 -18.103 26.100 1.00 84.62 327 GLU A O 1
ATOM 2645 N N . LYS A 1 328 ? 11.845 -18.814 25.950 1.00 85.69 328 LYS A N 1
ATOM 2646 C CA . LYS A 1 328 ? 12.424 -17.574 26.469 1.00 85.69 328 LYS A CA 1
ATOM 2647 C C . LYS A 1 328 ? 12.257 -16.417 25.490 1.00 85.69 328 LYS A C 1
ATOM 2649 O O . LYS A 1 328 ? 12.015 -15.291 25.920 1.00 85.69 328 LYS A O 1
ATOM 2654 N N . PHE A 1 329 ? 12.324 -16.693 24.187 1.00 87.31 329 PHE A N 1
ATOM 2655 C CA . PHE A 1 329 ? 12.001 -15.712 23.155 1.00 87.31 329 PHE A CA 1
ATOM 2656 C C . PHE A 1 329 ? 10.563 -15.217 23.298 1.00 87.31 329 PHE A C 1
ATOM 2658 O O . PHE A 1 329 ? 10.348 -14.011 23.355 1.00 87.31 329 PHE A O 1
ATOM 2665 N N . GLU A 1 330 ? 9.595 -16.126 23.410 1.00 78.62 330 GLU A N 1
ATOM 2666 C CA . GLU A 1 330 ? 8.178 -15.780 23.551 1.00 78.62 330 GLU A CA 1
ATOM 2667 C C . GLU A 1 330 ? 7.898 -15.001 24.845 1.00 78.62 330 GLU A C 1
ATOM 2669 O O . GLU A 1 330 ? 7.151 -14.023 24.833 1.00 78.62 330 GLU A O 1
ATOM 2674 N N . GLU A 1 331 ? 8.516 -15.384 25.964 1.00 78.44 331 GLU A N 1
ATOM 2675 C CA . GLU A 1 331 ? 8.413 -14.660 27.238 1.00 78.44 331 GLU A CA 1
ATOM 2676 C C . GLU A 1 331 ? 8.989 -13.240 27.134 1.00 78.44 331 GLU A C 1
ATOM 2678 O O . GLU A 1 331 ? 8.296 -12.257 27.411 1.00 78.44 331 GLU A O 1
ATOM 2683 N N . ASN A 1 332 ? 10.234 -13.118 26.668 1.00 82.06 332 ASN A N 1
ATOM 2684 C CA . ASN A 1 332 ? 10.906 -11.831 26.518 1.00 82.06 332 ASN A CA 1
ATOM 2685 C C . ASN A 1 332 ? 10.180 -10.949 25.494 1.00 82.06 332 ASN A C 1
ATOM 2687 O O . ASN A 1 332 ? 10.099 -9.734 25.666 1.00 82.06 332 ASN A O 1
ATOM 2691 N N . TRP A 1 333 ? 9.641 -11.537 24.422 1.00 83.50 333 TRP A N 1
ATOM 2692 C CA . TRP A 1 333 ? 8.870 -10.820 23.412 1.00 83.50 333 TRP A CA 1
ATOM 2693 C C . TRP A 1 333 ? 7.575 -10.267 23.994 1.00 83.50 333 TRP A C 1
ATOM 2695 O O . TRP A 1 333 ? 7.268 -9.096 23.768 1.00 83.50 333 TRP A O 1
ATOM 2705 N N . LYS A 1 334 ? 6.861 -11.057 24.805 1.00 69.44 334 LYS A N 1
ATOM 2706 C CA . LYS A 1 334 ? 5.680 -10.591 25.542 1.00 69.44 334 LYS A CA 1
ATOM 2707 C C . LYS A 1 334 ? 6.029 -9.426 26.456 1.00 69.44 334 LYS A C 1
ATOM 2709 O O . LYS A 1 334 ? 5.370 -8.395 26.379 1.00 69.44 334 LYS A O 1
ATOM 2714 N N . GLU A 1 335 ? 7.072 -9.539 27.273 1.00 72.19 335 GLU A N 1
ATOM 2715 C CA . GLU A 1 335 ? 7.494 -8.456 28.171 1.00 72.19 335 GLU A CA 1
ATOM 2716 C C . GLU A 1 335 ? 7.919 -7.202 27.391 1.00 72.19 335 GLU A C 1
ATOM 2718 O O . GLU A 1 335 ? 7.538 -6.074 27.723 1.00 72.19 335 GLU A O 1
ATOM 2723 N N . PHE A 1 336 ? 8.650 -7.386 26.293 1.00 79.50 336 PHE A N 1
ATOM 2724 C CA . PHE A 1 336 ? 9.074 -6.301 25.419 1.00 79.50 336 PHE A CA 1
ATOM 2725 C C . PHE A 1 336 ? 7.880 -5.590 24.773 1.00 79.50 336 PHE A C 1
ATOM 2727 O O . PHE A 1 336 ? 7.831 -4.360 24.751 1.00 79.50 336 PHE A O 1
ATOM 2734 N N . GLN A 1 337 ? 6.878 -6.336 24.302 1.00 68.69 337 GLN A N 1
ATOM 2735 C CA . GLN A 1 337 ? 5.621 -5.785 23.798 1.00 68.69 337 GLN A CA 1
ATOM 2736 C C . GLN A 1 337 ? 4.816 -5.102 24.905 1.00 68.69 337 GLN A C 1
ATOM 2738 O O . GLN A 1 337 ? 4.299 -4.003 24.697 1.00 68.69 337 GLN A O 1
ATOM 2743 N N . ILE A 1 338 ? 4.734 -5.699 26.093 1.00 61.72 338 ILE A N 1
ATOM 2744 C CA . ILE A 1 338 ? 4.090 -5.086 27.256 1.00 61.72 338 ILE A CA 1
ATOM 2745 C C . ILE A 1 338 ? 4.777 -3.779 27.604 1.00 61.72 338 ILE A C 1
ATOM 2747 O O . ILE A 1 338 ? 4.082 -2.861 27.995 1.00 61.72 338 ILE A O 1
ATOM 2751 N N . THR A 1 339 ? 6.092 -3.659 27.442 1.00 64.75 339 THR A N 1
ATOM 2752 C CA . THR A 1 339 ? 6.844 -2.456 27.814 1.00 64.75 339 THR A CA 1
ATOM 2753 C C . THR A 1 339 ? 6.802 -1.390 26.722 1.00 64.75 339 THR A C 1
ATOM 2755 O O . THR A 1 339 ? 6.584 -0.218 27.031 1.00 64.75 339 THR A O 1
ATOM 2758 N N . TRP A 1 340 ? 6.899 -1.778 25.447 1.00 71.69 340 TRP A N 1
ATOM 2759 C CA . TRP A 1 340 ? 7.152 -0.866 24.322 1.00 71.69 340 TRP A CA 1
ATOM 2760 C C . TRP A 1 340 ? 6.084 -0.867 23.220 1.00 71.69 340 TRP A C 1
ATOM 2762 O O . TRP A 1 340 ? 6.228 -0.137 22.237 1.00 71.69 340 TRP A O 1
ATOM 2772 N N . SER A 1 341 ? 5.002 -1.646 23.344 1.00 61.88 341 SER A N 1
ATOM 2773 C CA . SER A 1 341 ? 3.876 -1.529 22.412 1.00 61.88 341 SER A CA 1
ATOM 2774 C C . SER A 1 341 ? 3.239 -0.148 22.530 1.00 61.88 341 SER A C 1
ATOM 2776 O O . SER A 1 341 ? 2.983 0.359 23.622 1.00 61.88 341 SER A O 1
ATOM 2778 N N . SER A 1 342 ? 2.927 0.438 21.378 1.00 50.25 342 SER A N 1
ATOM 2779 C CA . SER A 1 342 ? 2.209 1.705 21.210 1.00 50.25 342 SER A CA 1
ATOM 2780 C C . SER A 1 342 ? 0.726 1.629 21.610 1.00 50.25 342 SER A C 1
ATOM 2782 O O . SER A 1 342 ? -0.067 2.492 21.230 1.00 50.25 342 SER A O 1
ATOM 2784 N N . THR A 1 343 ? 0.342 0.589 22.356 1.00 50.22 343 THR A N 1
ATOM 2785 C CA . THR A 1 343 ? -1.010 0.405 22.872 1.00 50.22 343 THR A CA 1
ATOM 2786 C C . THR A 1 343 ? -1.225 1.381 24.027 1.00 50.22 343 THR A C 1
ATOM 2788 O O . THR A 1 343 ? -0.458 1.363 24.993 1.00 50.22 343 THR A O 1
ATOM 2791 N N . PRO A 1 344 ? -2.249 2.236 23.955 1.00 53.22 344 PRO A N 1
ATOM 2792 C CA . PRO A 1 344 ? -2.610 3.138 25.041 1.00 53.22 344 PRO A CA 1
ATOM 2793 C C . PRO A 1 344 ? -2.828 2.390 26.358 1.00 53.22 344 PRO A C 1
ATOM 2795 O O . PRO A 1 344 ? -3.565 1.406 26.392 1.00 53.22 344 PRO A O 1
ATOM 2798 N N . ARG A 1 345 ? -2.190 2.852 27.441 1.00 54.53 345 ARG A N 1
ATOM 2799 C CA . ARG A 1 345 ? -2.282 2.239 28.777 1.00 54.53 345 ARG A CA 1
ATOM 2800 C C . ARG A 1 345 ? -3.024 3.126 29.771 1.00 54.53 345 ARG A C 1
ATOM 2802 O O . ARG A 1 345 ? -3.023 4.352 29.660 1.00 54.53 345 ARG A O 1
ATOM 2809 N N . GLY A 1 346 ? -3.633 2.476 30.759 1.00 57.78 346 GLY A N 1
ATOM 2810 C CA . GLY A 1 346 ? -4.326 3.096 31.889 1.00 57.78 346 GLY A CA 1
ATOM 2811 C C . GLY A 1 346 ? -5.574 2.309 32.283 1.00 57.78 346 GLY A C 1
ATOM 2812 O O . GLY A 1 346 ? -6.172 1.653 31.432 1.00 57.78 346 GLY A O 1
ATOM 2813 N N . GLU A 1 347 ? -5.989 2.402 33.551 1.00 63.91 347 GLU A N 1
ATOM 2814 C CA . GLU A 1 347 ? -7.180 1.703 34.076 1.00 63.91 347 GLU A CA 1
ATOM 2815 C C . GLU A 1 347 ? -8.438 1.927 33.227 1.00 63.91 347 GLU A C 1
ATOM 2817 O O . GLU A 1 347 ? -9.274 1.039 33.085 1.00 63.91 347 GLU A O 1
ATOM 2822 N N . ILE A 1 348 ? -8.535 3.098 32.593 1.00 74.31 348 ILE A N 1
ATOM 2823 C CA . ILE A 1 348 ? -9.645 3.460 31.714 1.00 74.31 348 ILE A CA 1
ATOM 2824 C C . ILE A 1 348 ? -9.810 2.519 30.506 1.00 74.31 348 ILE A C 1
ATOM 2826 O O . ILE A 1 348 ? -10.928 2.380 30.024 1.00 74.31 348 ILE A O 1
ATOM 2830 N N . PHE A 1 349 ? -8.744 1.863 30.027 1.00 76.56 349 PHE A N 1
ATOM 2831 C CA . PHE A 1 349 ? -8.775 0.959 28.866 1.00 76.56 349 PHE A CA 1
ATOM 2832 C C . PHE A 1 349 ? -8.923 -0.524 29.241 1.00 76.56 349 PHE A C 1
ATOM 2834 O O . PHE A 1 349 ? -9.058 -1.361 28.350 1.00 76.56 349 PHE A O 1
ATOM 2841 N N . GLN A 1 350 ? -8.888 -0.874 30.532 1.00 73.69 350 GLN A N 1
ATOM 2842 C CA . GLN A 1 350 ? -8.770 -2.264 30.989 1.00 73.69 350 GLN A CA 1
ATOM 2843 C C . GLN A 1 350 ? -9.900 -3.169 30.469 1.00 73.69 350 GLN A C 1
ATOM 2845 O O . GLN A 1 350 ? -9.648 -4.308 30.087 1.00 73.69 350 GLN A O 1
ATOM 2850 N N . GLU A 1 351 ? -11.132 -2.661 30.406 1.00 77.50 351 GLU A N 1
ATOM 2851 C CA . GLU A 1 351 ? -12.306 -3.451 30.006 1.00 77.50 351 GLU A CA 1
ATOM 2852 C C . GLU A 1 351 ? -12.427 -3.677 28.493 1.00 77.50 351 GLU A C 1
ATOM 2854 O O . GLU A 1 351 ? -13.081 -4.638 28.078 1.00 77.50 351 GLU A O 1
ATOM 2859 N N . ILE A 1 352 ? -11.803 -2.816 27.682 1.00 80.25 352 ILE A N 1
ATOM 2860 C CA . ILE A 1 352 ? -11.881 -2.824 26.210 1.00 80.25 352 ILE A CA 1
ATOM 2861 C C . ILE A 1 352 ? -10.609 -3.334 25.539 1.00 80.25 352 ILE A C 1
ATOM 2863 O O . ILE A 1 352 ? -10.628 -3.642 24.345 1.00 80.25 352 ILE A O 1
ATOM 2867 N N . ASN A 1 353 ? -9.506 -3.431 26.283 1.00 70.44 353 ASN A N 1
ATOM 2868 C CA . ASN A 1 353 ? -8.258 -3.962 25.760 1.00 70.44 353 ASN A CA 1
ATOM 2869 C C . ASN A 1 353 ? -8.493 -5.367 25.182 1.00 70.44 353 ASN A C 1
ATOM 2871 O O . ASN A 1 353 ? -9.175 -6.184 25.796 1.00 70.44 353 ASN A O 1
ATOM 2875 N N . LEU A 1 354 ? -7.968 -5.625 23.980 1.00 67.62 354 LEU A N 1
ATOM 2876 C CA . LEU A 1 354 ? -8.167 -6.869 23.214 1.00 67.62 354 LEU A CA 1
ATOM 2877 C C . LEU A 1 354 ? -9.616 -7.179 22.782 1.00 67.62 354 LEU A C 1
ATOM 2879 O O . LEU A 1 354 ? -9.829 -8.141 22.051 1.00 67.62 354 LEU A O 1
ATOM 2883 N N . LYS A 1 355 ? -10.612 -6.375 23.175 1.00 75.94 355 LYS A N 1
ATOM 2884 C CA . LYS A 1 355 ? -12.013 -6.522 22.736 1.00 75.94 355 LYS A CA 1
ATOM 2885 C C . LYS A 1 355 ? -12.385 -5.569 21.605 1.00 75.94 355 LYS A C 1
ATOM 2887 O O . LYS A 1 355 ? -13.354 -5.808 20.890 1.00 75.94 355 LYS A O 1
ATOM 2892 N N . ILE A 1 356 ? -11.607 -4.506 21.425 1.00 79.56 356 ILE A N 1
ATOM 2893 C CA . ILE A 1 356 ? -11.719 -3.595 20.288 1.00 79.56 356 ILE A CA 1
ATOM 2894 C C . ILE A 1 356 ? -10.424 -3.584 19.478 1.00 79.56 356 ILE A C 1
ATOM 2896 O O . ILE A 1 356 ? -9.354 -3.966 19.954 1.00 79.56 356 ILE A O 1
ATOM 2900 N N . SER A 1 357 ? -10.516 -3.143 18.230 1.00 77.56 357 SER A N 1
ATOM 2901 C CA . SER A 1 357 ? -9.389 -3.111 17.314 1.00 77.56 357 SER A CA 1
ATOM 2902 C C . SER A 1 357 ? -8.252 -2.234 17.842 1.00 77.56 357 SER A C 1
ATOM 2904 O O . SER A 1 357 ? -8.477 -1.173 18.434 1.00 77.56 357 SER A O 1
ATOM 2906 N N . TYR A 1 358 ? -7.012 -2.625 17.556 1.00 73.31 358 TYR A N 1
ATOM 2907 C CA . TYR A 1 358 ? -5.831 -1.846 17.921 1.00 73.31 358 TYR A CA 1
ATOM 2908 C C . TYR A 1 358 ? -5.895 -0.421 17.351 1.00 73.31 358 TYR A C 1
ATOM 2910 O O . TYR A 1 358 ? -5.541 0.551 18.020 1.00 73.31 358 TYR A O 1
ATOM 2918 N N . TYR A 1 359 ? -6.387 -0.280 16.117 1.00 75.50 359 TYR A N 1
ATOM 2919 C CA . TYR A 1 359 ? -6.539 1.036 15.500 1.00 75.50 359 TYR A CA 1
ATOM 2920 C C . TYR A 1 359 ? -7.498 1.935 16.293 1.00 75.50 359 TYR A C 1
ATOM 2922 O O . TYR A 1 359 ? -7.224 3.124 16.472 1.00 75.50 359 TYR A O 1
ATOM 2930 N N . SER A 1 360 ? -8.602 1.371 16.788 1.00 80.88 360 SER A N 1
ATOM 2931 C CA . SER A 1 360 ? -9.592 2.112 17.567 1.00 80.88 360 SER A CA 1
ATOM 2932 C C . SER A 1 360 ? -9.063 2.498 18.950 1.00 80.88 360 SER A C 1
ATOM 2934 O O . SER A 1 360 ? -9.241 3.651 19.343 1.00 80.88 360 SER A O 1
ATOM 2936 N N . LEU A 1 361 ? -8.313 1.604 19.619 1.00 79.62 361 LEU A N 1
ATOM 2937 C CA . LEU A 1 361 ? -7.574 1.898 20.856 1.00 79.62 361 LEU A CA 1
ATOM 2938 C C . LEU A 1 361 ? -6.654 3.103 20.663 1.00 79.62 361 LEU A C 1
ATOM 2940 O O . LEU A 1 361 ? -6.738 4.089 21.394 1.00 79.62 361 LEU A O 1
ATOM 2944 N N . TRP A 1 362 ? -5.815 3.061 19.629 1.00 76.44 362 TRP A N 1
ATOM 2945 C CA . TRP A 1 362 ? -4.905 4.159 19.319 1.00 76.44 362 TRP A CA 1
ATOM 2946 C C . TRP A 1 362 ? -5.658 5.481 19.088 1.00 76.44 362 TRP A C 1
ATOM 2948 O O . TRP A 1 362 ? -5.310 6.512 19.665 1.00 76.44 362 TRP A O 1
ATOM 2958 N N . LYS A 1 363 ? -6.749 5.445 18.313 1.00 81.19 363 LYS A N 1
ATOM 2959 C CA . LYS A 1 363 ? -7.589 6.615 18.024 1.00 81.19 363 LYS A CA 1
ATOM 2960 C C . LYS A 1 363 ? -8.259 7.213 19.260 1.00 81.19 363 LYS A C 1
ATOM 2962 O O . LYS A 1 363 ? -8.312 8.438 19.375 1.00 81.19 363 LYS A O 1
ATOM 2967 N N . VAL A 1 364 ? -8.770 6.389 20.176 1.00 86.88 364 VAL A N 1
ATOM 2968 C CA . VAL A 1 364 ? -9.387 6.890 21.414 1.00 86.88 364 VAL A CA 1
ATOM 2969 C C . VAL A 1 364 ? -8.344 7.491 22.357 1.00 86.88 364 VAL A C 1
ATOM 2971 O O . VAL A 1 364 ? -8.625 8.490 23.013 1.00 86.88 364 VAL A O 1
ATOM 2974 N N . SER A 1 365 ? -7.108 6.986 22.362 1.00 81.31 365 SER A N 1
ATOM 2975 C CA . SER A 1 365 ? -6.019 7.592 23.139 1.00 81.31 365 SER A CA 1
ATOM 2976 C C . SER A 1 365 ? -5.646 8.984 22.661 1.00 81.31 365 SER A C 1
ATOM 2978 O O . SER A 1 365 ? -5.474 9.876 23.488 1.00 81.31 365 SER A O 1
ATOM 2980 N N . GLU A 1 366 ? -5.607 9.216 21.344 1.00 82.44 366 GLU A N 1
ATOM 2981 C CA . GLU A 1 366 ? -5.403 10.566 20.800 1.00 82.44 366 GLU A CA 1
ATOM 2982 C C . GLU A 1 366 ? -6.474 11.551 21.302 1.00 82.44 366 GLU A C 1
ATOM 2984 O O . GLU A 1 366 ? -6.192 12.732 21.506 1.00 82.44 366 GLU A O 1
ATOM 2989 N N . GLN A 1 367 ? -7.718 11.094 21.487 1.00 85.81 367 GLN A N 1
ATOM 2990 C CA . GLN A 1 367 ? -8.789 11.926 22.044 1.00 85.81 367 GLN A CA 1
ATOM 2991 C C . GLN A 1 367 ? -8.676 12.080 23.561 1.00 85.81 367 GLN A C 1
ATOM 2993 O O . GLN A 1 367 ? -8.943 13.162 24.082 1.00 85.81 367 GLN A O 1
ATOM 2998 N N . LEU A 1 368 ? -8.258 11.033 24.273 1.00 84.12 368 LEU A N 1
ATOM 2999 C CA . LEU A 1 368 ? -8.076 11.065 25.721 1.00 84.12 368 LEU A CA 1
ATOM 3000 C C . LEU A 1 368 ? -6.955 12.030 26.122 1.00 84.12 368 LEU A C 1
ATOM 3002 O O . LEU A 1 368 ? -7.104 12.790 27.077 1.00 84.12 368 LEU A O 1
ATOM 3006 N N . GLU A 1 369 ? -5.856 12.060 25.368 1.00 81.62 369 GLU A N 1
ATOM 3007 C CA . GLU A 1 369 ? -4.780 13.034 25.567 1.00 81.62 369 GLU A CA 1
ATOM 3008 C C . GLU A 1 369 ? -5.277 14.474 25.444 1.00 81.62 369 GLU A C 1
ATOM 3010 O O . GLU A 1 369 ? -4.853 15.340 26.208 1.00 81.62 369 GLU A O 1
ATOM 3015 N N . LYS A 1 370 ? -6.198 14.745 24.513 1.00 82.88 370 LYS A N 1
ATOM 3016 C CA . LYS A 1 370 ? -6.817 16.070 24.388 1.00 82.88 370 LYS A CA 1
ATOM 3017 C C . LYS A 1 370 ? -7.786 16.355 25.530 1.00 82.88 370 LYS A C 1
ATOM 3019 O O . LYS A 1 370 ? -7.778 17.462 26.061 1.00 82.88 370 LYS A O 1
ATOM 3024 N N . ALA A 1 371 ? -8.562 15.357 25.951 1.00 82.12 371 ALA A N 1
ATOM 3025 C CA . ALA A 1 371 ? -9.491 15.470 27.074 1.00 82.12 371 ALA A CA 1
ATOM 3026 C C . ALA A 1 371 ? -8.779 15.822 28.393 1.00 82.12 371 ALA A C 1
ATOM 3028 O O . ALA A 1 371 ? -9.317 16.582 29.199 1.00 82.12 371 ALA A O 1
ATOM 3029 N N . ARG A 1 372 ? -7.554 15.317 28.591 1.00 79.62 372 ARG A N 1
ATOM 3030 C CA . ARG A 1 372 ? -6.709 15.597 29.765 1.00 79.62 372 ARG A CA 1
ATOM 3031 C C . ARG A 1 372 ? -6.097 17.002 29.781 1.00 79.62 372 ARG A C 1
ATOM 3033 O O . ARG A 1 372 ? -5.630 17.436 30.828 1.00 79.62 372 ARG A O 1
ATOM 3040 N N . ARG A 1 373 ? -6.076 17.720 28.652 1.00 81.81 373 ARG A N 1
ATOM 3041 C CA . ARG A 1 373 ? -5.591 19.111 28.613 1.00 81.81 373 ARG A CA 1
ATOM 3042 C C . ARG A 1 373 ? -6.609 20.043 29.287 1.00 81.81 373 ARG A C 1
ATOM 3044 O O . ARG A 1 373 ? -7.809 19.765 29.206 1.00 81.81 373 ARG A O 1
ATOM 3051 N N . PRO A 1 374 ? -6.169 21.145 29.920 1.00 75.75 374 PRO A N 1
ATOM 3052 C CA . PRO A 1 374 ? -7.077 22.140 30.486 1.00 75.75 374 PRO A CA 1
ATOM 3053 C C . PRO A 1 374 ? -8.015 22.713 29.412 1.00 75.75 374 PRO A C 1
ATOM 3055 O O . PRO A 1 374 ? -7.630 22.877 28.252 1.00 75.75 374 PRO A O 1
ATOM 3058 N N . VAL A 1 375 ? -9.270 22.961 29.795 1.00 68.12 375 VAL A N 1
ATOM 3059 C CA . VAL A 1 375 ? -10.319 23.465 28.898 1.00 68.12 375 VAL A CA 1
ATOM 3060 C C . VAL A 1 375 ? -9.999 24.909 28.520 1.00 68.12 375 VAL A C 1
ATOM 3062 O O . VAL A 1 375 ? -9.819 25.751 29.394 1.00 68.12 375 VAL A O 1
ATOM 3065 N N . ASN A 1 376 ? -9.928 25.199 27.220 1.00 69.19 376 ASN A N 1
ATOM 3066 C CA . ASN A 1 376 ? -9.847 26.576 26.741 1.00 69.19 376 ASN A CA 1
ATOM 3067 C C . ASN A 1 376 ? -11.222 27.244 26.919 1.00 69.19 376 ASN A C 1
ATOM 3069 O O . ASN A 1 376 ? -12.230 26.651 26.542 1.00 69.19 376 ASN A O 1
ATOM 3073 N N . ILE A 1 377 ? -11.266 28.454 27.475 1.00 59.03 377 ILE A N 1
ATOM 3074 C CA . ILE A 1 377 ? -12.508 29.212 27.704 1.00 59.03 377 ILE A CA 1
ATOM 3075 C C . ILE A 1 377 ? -13.210 29.524 26.364 1.00 59.03 377 ILE A C 1
ATOM 3077 O O . ILE A 1 377 ? -14.435 29.547 26.309 1.00 59.03 377 ILE A O 1
ATOM 3081 N N . ASP A 1 378 ? -12.446 29.597 25.266 1.00 57.69 378 ASP A N 1
ATOM 3082 C CA . ASP A 1 378 ? -12.945 29.737 23.887 1.00 57.69 378 ASP A CA 1
ATOM 3083 C C . ASP A 1 378 ? -13.104 28.390 23.144 1.00 57.69 378 ASP A C 1
ATOM 3085 O O . ASP A 1 378 ? -13.060 28.325 21.908 1.00 57.69 378 ASP A O 1
ATOM 3089 N N . ALA A 1 379 ? -13.207 27.264 23.862 1.00 62.00 379 ALA A N 1
ATOM 3090 C CA . ALA A 1 379 ? -13.320 25.951 23.232 1.00 62.00 379 ALA A CA 1
ATOM 3091 C C . ALA A 1 379 ? -14.595 25.855 22.381 1.00 62.00 379 ALA A C 1
ATOM 3093 O O . ALA A 1 379 ? -15.714 26.050 22.856 1.00 62.00 379 ALA A O 1
ATOM 3094 N N . LYS A 1 380 ? -14.419 25.509 21.100 1.00 65.44 380 LYS A N 1
ATOM 3095 C CA . LYS A 1 380 ? -15.537 25.273 20.183 1.00 65.44 380 LYS A CA 1
ATOM 3096 C C . LYS A 1 380 ? -16.454 24.172 20.741 1.00 65.44 380 LYS A C 1
ATOM 3098 O O . LYS A 1 380 ? -15.939 23.177 21.254 1.00 65.44 380 LYS A O 1
ATOM 3103 N N . PRO A 1 381 ? -17.785 24.295 20.586 1.00 70.75 381 PRO A N 1
ATOM 3104 C CA . PRO A 1 381 ? -18.715 23.245 20.985 1.00 70.75 381 PRO A CA 1
ATOM 3105 C C . PRO A 1 381 ? -18.392 21.923 20.278 1.00 70.75 381 PRO A C 1
ATOM 3107 O O . PRO A 1 381 ? -17.877 21.908 19.154 1.00 70.75 381 PRO A O 1
ATOM 3110 N N . CYS A 1 382 ? -18.701 20.803 20.942 1.00 75.69 382 CYS A N 1
ATOM 3111 C CA . CYS A 1 382 ? -18.444 19.471 20.407 1.00 75.69 382 CYS A CA 1
ATOM 3112 C C . CYS A 1 382 ? -19.088 19.321 19.027 1.00 75.69 382 CYS A C 1
ATOM 3114 O O . CYS A 1 382 ? -20.303 19.402 18.872 1.00 75.69 382 CYS A O 1
ATOM 3116 N N . SER A 1 383 ? -18.268 19.048 18.018 1.00 70.81 383 SER A N 1
ATOM 3117 C CA . SER A 1 383 ? -18.741 18.843 16.650 1.00 70.81 383 SER A CA 1
ATOM 3118 C C . SER A 1 383 ? -19.361 17.458 16.430 1.00 70.81 383 SER A C 1
ATOM 3120 O O . SER A 1 383 ? -19.756 17.138 15.314 1.00 70.81 383 SER A O 1
ATOM 3122 N N . PHE A 1 384 ? -19.356 16.598 17.460 1.00 73.75 384 PHE A N 1
ATOM 3123 C CA . PHE A 1 384 ? -19.720 15.172 17.428 1.00 73.75 384 PHE A CA 1
ATOM 3124 C C . PHE A 1 384 ? -19.013 14.358 16.340 1.00 73.75 384 PHE A C 1
ATOM 3126 O O . PHE A 1 384 ? -19.344 13.203 16.085 1.00 73.75 384 PHE A O 1
ATOM 3133 N N . THR A 1 385 ? -17.990 14.935 15.717 1.00 69.81 385 THR A N 1
ATOM 3134 C CA . THR A 1 385 ? -17.288 14.395 14.560 1.00 69.81 385 THR A CA 1
ATOM 3135 C C . THR A 1 385 ? -16.674 13.040 14.851 1.00 69.81 385 THR A C 1
ATOM 3137 O O . THR A 1 385 ? -16.788 12.128 14.042 1.00 69.81 385 THR A O 1
ATOM 3140 N N . PHE A 1 386 ? -15.992 12.894 15.986 1.00 80.44 386 PHE A N 1
ATOM 3141 C CA . PHE A 1 386 ? -15.288 11.652 16.287 1.00 80.44 386 PHE A CA 1
ATOM 3142 C C . PHE A 1 386 ? -16.280 10.512 16.542 1.00 80.44 386 PHE A C 1
ATOM 3144 O O . PHE A 1 386 ? -16.210 9.480 15.879 1.00 80.44 386 PHE A O 1
ATOM 3151 N N . THR A 1 387 ? -17.291 10.771 17.370 1.00 83.06 387 THR A N 1
ATOM 3152 C CA . THR A 1 387 ? -18.357 9.812 17.672 1.00 83.06 387 THR A CA 1
ATOM 3153 C C . THR A 1 387 ? -19.156 9.441 16.425 1.00 83.06 387 THR A C 1
ATOM 3155 O O . THR A 1 387 ? -19.380 8.269 16.171 1.00 83.06 387 THR A O 1
ATOM 3158 N N . THR A 1 388 ? -19.516 10.402 15.574 1.00 77.06 388 THR A N 1
ATOM 3159 C CA . THR A 1 388 ? -20.395 10.136 14.423 1.00 77.06 388 THR A CA 1
ATOM 3160 C C . THR A 1 388 ? -19.662 9.679 13.156 1.00 77.06 388 THR A C 1
ATOM 3162 O O . THR A 1 388 ? -20.258 8.970 12.349 1.00 77.06 388 THR A O 1
ATOM 3165 N N . ILE A 1 389 ? -18.420 10.121 12.898 1.00 77.31 389 ILE A N 1
ATOM 3166 C CA . ILE A 1 389 ? -17.640 9.712 11.706 1.00 77.31 389 ILE A CA 1
ATOM 3167 C C . ILE A 1 389 ? -16.937 8.396 11.965 1.00 77.31 389 ILE A C 1
ATOM 3169 O O . ILE A 1 389 ? -16.928 7.520 11.096 1.00 77.31 389 ILE A O 1
ATOM 3173 N N . TRP A 1 390 ? -16.277 8.325 13.119 1.00 81.81 390 TRP A N 1
ATOM 3174 C CA . TRP A 1 390 ? -15.423 7.210 13.468 1.00 81.81 390 TRP A CA 1
ATOM 3175 C C . TRP A 1 390 ? -16.151 6.194 14.322 1.00 81.81 390 TRP A C 1
ATOM 3177 O O . TRP A 1 390 ? -15.702 5.067 14.315 1.00 81.81 390 TRP A O 1
ATOM 3187 N N . GLY A 1 391 ? -17.241 6.523 15.020 1.00 86.69 391 GLY A N 1
ATOM 3188 C CA . GLY A 1 391 ? -17.845 5.577 15.962 1.00 86.69 391 GLY A CA 1
ATOM 3189 C C . GLY A 1 391 ? -16.986 5.378 17.214 1.00 86.69 391 GLY A C 1
ATOM 3190 O O . GLY A 1 391 ? -16.973 4.293 17.781 1.00 86.69 391 GLY A O 1
ATOM 3191 N N . ILE A 1 392 ? -16.191 6.387 17.589 1.00 89.94 392 ILE A N 1
ATOM 3192 C CA . ILE A 1 392 ? -15.267 6.347 18.732 1.00 89.94 392 ILE A CA 1
ATOM 3193 C C . ILE A 1 392 ? -15.562 7.549 19.644 1.00 89.94 392 ILE A C 1
ATOM 3195 O O . ILE A 1 392 ? -15.820 8.635 19.114 1.00 89.94 392 ILE A O 1
ATOM 3199 N N . PRO A 1 393 ? -15.479 7.423 20.983 1.00 90.06 393 PRO A N 1
ATOM 3200 C CA . PRO A 1 393 ? -15.696 8.543 21.896 1.00 90.06 393 PRO A CA 1
ATOM 3201 C C . PRO A 1 393 ? -14.805 9.748 21.578 1.00 90.06 393 PRO A C 1
ATOM 3203 O O . PRO A 1 393 ? -13.583 9.633 21.459 1.00 90.06 393 PRO A O 1
ATOM 3206 N N . CYS A 1 394 ? -15.415 10.925 21.440 1.00 89.12 394 CYS A N 1
ATOM 3207 C CA . CYS A 1 394 ? -14.684 12.180 21.257 1.00 89.12 394 CYS A CA 1
ATOM 3208 C C . CYS A 1 394 ? -14.067 12.685 22.572 1.00 89.12 394 CYS A C 1
ATOM 3210 O O . CYS A 1 394 ? -14.467 12.268 23.658 1.00 89.12 394 CYS A O 1
ATOM 3212 N N . GLU A 1 395 ? -13.147 13.652 22.488 1.00 87.69 395 GLU A N 1
ATOM 3213 C CA . GLU A 1 395 ? -12.506 14.262 23.668 1.00 87.69 395 GLU A CA 1
ATOM 3214 C C . GLU A 1 395 ? -13.505 14.777 24.726 1.00 87.69 395 GLU A C 1
ATOM 3216 O O . GLU A 1 395 ? -13.255 14.650 25.921 1.00 87.69 395 GLU A O 1
ATOM 3221 N N . HIS A 1 396 ? -14.663 15.303 24.311 1.00 87.56 396 HIS A N 1
ATOM 3222 C CA . HIS A 1 396 ? -15.691 15.822 25.219 1.00 87.56 396 HIS A CA 1
ATOM 3223 C C . HIS A 1 396 ? -16.387 14.701 25.999 1.00 87.56 396 HIS A C 1
ATOM 3225 O O . HIS A 1 396 ? -16.598 14.819 27.205 1.00 87.56 396 HIS A O 1
ATOM 3231 N N . GLN A 1 397 ? -16.712 13.599 25.317 1.00 87.50 397 GLN A N 1
ATOM 3232 C CA . GLN A 1 397 ? -17.297 12.412 25.937 1.00 87.50 397 GLN A CA 1
ATOM 3233 C C . GLN A 1 397 ? -16.287 11.756 26.881 1.00 87.50 397 GLN A C 1
ATOM 3235 O O . GLN A 1 397 ? -16.627 11.433 28.012 1.00 87.50 397 GLN A O 1
ATOM 3240 N N . LEU A 1 398 ? -15.024 11.650 26.462 1.00 88.50 398 LEU A N 1
ATOM 3241 C CA . LEU A 1 398 ? -13.949 11.118 27.298 1.00 88.50 398 LEU A CA 1
ATOM 3242 C C . LEU A 1 398 ? -13.693 11.975 28.537 1.00 88.50 398 LEU A C 1
ATOM 3244 O O . LEU A 1 398 ? -13.480 11.423 29.609 1.00 88.50 398 LEU A O 1
ATOM 3248 N N . ARG A 1 399 ? -13.762 13.307 28.427 1.00 87.31 399 ARG A N 1
ATOM 3249 C CA . ARG A 1 399 ? -13.622 14.200 29.585 1.00 87.31 399 ARG A CA 1
ATOM 3250 C C . ARG A 1 399 ? -14.723 13.955 30.621 1.00 87.31 399 ARG A C 1
ATOM 3252 O O . ARG A 1 399 ? -14.420 13.939 31.808 1.00 87.31 399 ARG A O 1
ATOM 3259 N N . ARG A 1 400 ? -15.965 13.704 30.183 1.00 86.06 400 ARG A N 1
ATOM 3260 C CA . ARG A 1 400 ? -17.072 13.309 31.074 1.00 86.06 400 ARG A CA 1
ATOM 3261 C C . ARG A 1 400 ? -16.827 11.949 31.723 1.00 86.06 400 ARG A C 1
ATOM 3263 O O . ARG A 1 400 ? -16.894 11.854 32.936 1.00 86.06 400 ARG A O 1
ATOM 3270 N N . ILE A 1 401 ? -16.455 10.941 30.933 1.00 86.88 401 ILE A N 1
ATOM 3271 C CA . ILE A 1 401 ? -16.160 9.581 31.419 1.00 86.88 401 ILE A CA 1
ATOM 3272 C C . ILE A 1 401 ? -15.060 9.599 32.488 1.00 86.88 401 ILE A C 1
ATOM 3274 O O . ILE A 1 401 ? -15.198 8.967 33.531 1.00 86.88 401 ILE A O 1
ATOM 3278 N N . VAL A 1 402 ? -13.991 10.368 32.253 1.00 83.69 402 VAL A N 1
ATOM 3279 C CA . VAL A 1 402 ? -12.894 10.547 33.214 1.00 83.69 402 VAL A CA 1
ATOM 3280 C C . VAL A 1 402 ? -13.367 11.280 34.470 1.00 83.69 402 VAL A C 1
ATOM 3282 O O . VAL A 1 402 ? -13.012 10.865 35.568 1.00 83.69 402 VAL A O 1
ATOM 3285 N N . ALA A 1 403 ? -14.168 12.343 34.331 1.00 83.31 403 ALA A N 1
ATOM 3286 C CA . ALA A 1 403 ? -14.712 13.086 35.471 1.00 83.31 403 ALA A CA 1
ATOM 3287 C C . ALA A 1 403 ? -15.674 12.240 36.325 1.00 83.31 403 ALA A C 1
ATOM 3289 O O . ALA A 1 403 ? -15.712 12.393 37.539 1.00 83.31 403 ALA A O 1
ATOM 3290 N N . GLU A 1 404 ? -16.409 11.323 35.695 1.00 86.19 404 GLU A N 1
ATOM 3291 C CA . GLU A 1 404 ? -17.296 10.348 36.340 1.00 86.19 404 GLU A CA 1
ATOM 3292 C C . GLU A 1 404 ? -16.527 9.164 36.967 1.00 86.19 404 GLU A C 1
ATOM 3294 O O . GLU A 1 404 ? -17.141 8.292 37.576 1.00 86.19 404 GLU A O 1
ATOM 3299 N N . GLY A 1 405 ? -15.197 9.084 36.802 1.00 78.81 405 GLY A N 1
ATOM 3300 C CA . GLY A 1 405 ? -14.382 7.957 37.278 1.00 78.81 405 GLY A CA 1
ATOM 3301 C C . GLY A 1 405 ? -14.689 6.628 36.574 1.00 78.81 405 GLY A C 1
ATOM 3302 O O . GLY A 1 405 ? -14.304 5.560 37.049 1.00 78.81 405 GLY A O 1
ATOM 3303 N N . ARG A 1 406 ? -15.399 6.673 35.442 1.00 86.94 406 ARG A N 1
ATOM 3304 C CA . ARG A 1 406 ? -15.869 5.497 34.711 1.00 86.94 406 ARG A CA 1
ATOM 3305 C C . ARG A 1 406 ? -14.790 4.978 33.757 1.00 86.94 406 ARG A C 1
ATOM 3307 O O . ARG A 1 406 ? -14.044 5.742 33.146 1.00 86.94 406 ARG A O 1
ATOM 3314 N N . ARG A 1 407 ? -14.738 3.657 33.575 1.00 84.25 407 ARG A N 1
ATOM 3315 C CA . ARG A 1 407 ? -13.899 2.996 32.561 1.00 84.25 407 ARG A CA 1
ATOM 3316 C C . ARG A 1 407 ? -14.596 2.964 31.200 1.00 84.25 407 ARG A C 1
ATOM 3318 O O . ARG A 1 407 ? -15.827 3.014 31.118 1.00 84.25 407 ARG A O 1
ATOM 3325 N N . LEU A 1 408 ? -13.812 2.897 30.126 1.00 88.75 408 LEU A N 1
ATOM 3326 C CA . LEU A 1 408 ? -14.359 2.720 28.783 1.00 88.75 408 LEU A CA 1
ATOM 3327 C C . LEU A 1 408 ? -14.918 1.309 28.634 1.00 88.75 408 LEU A C 1
ATOM 3329 O O . LEU A 1 408 ? -14.250 0.341 28.989 1.00 88.75 408 LEU A O 1
ATOM 3333 N N . LYS A 1 409 ? -16.121 1.212 28.073 1.00 90.25 409 LYS A N 1
ATOM 3334 C CA . LYS A 1 409 ? -16.843 -0.034 27.805 1.00 90.25 409 LYS A CA 1
ATOM 3335 C C . LYS A 1 409 ? -16.943 -0.279 26.304 1.00 90.25 409 LYS A C 1
ATOM 3337 O O . LYS A 1 409 ? -16.780 0.642 25.510 1.00 90.25 409 LYS A O 1
ATOM 3342 N N . LEU A 1 410 ? -17.247 -1.516 25.914 1.00 86.31 410 LEU A N 1
ATOM 3343 C CA . LEU A 1 410 ? -17.466 -1.883 24.508 1.00 86.31 410 LEU A CA 1
ATOM 3344 C C . LEU A 1 410 ? -18.546 -1.015 23.844 1.00 86.31 410 LEU A C 1
ATOM 3346 O O . LEU A 1 410 ? -18.330 -0.535 22.735 1.00 86.31 410 LEU A O 1
ATOM 3350 N N . ASP A 1 411 ? -19.639 -0.738 24.557 1.00 88.81 411 ASP A N 1
ATOM 3351 C CA . ASP A 1 411 ? -20.773 0.056 24.059 1.00 88.81 411 ASP A CA 1
ATOM 3352 C C . ASP A 1 411 ? -20.442 1.541 23.839 1.00 88.81 411 ASP A C 1
ATOM 3354 O O . ASP A 1 411 ? -21.186 2.252 23.167 1.00 88.81 411 ASP A O 1
ATOM 3358 N N . ASP A 1 412 ? -19.311 2.027 24.367 1.00 89.81 412 ASP A N 1
ATOM 3359 C CA . ASP A 1 412 ? -18.824 3.372 24.046 1.00 89.81 412 ASP A CA 1
ATOM 3360 C C . ASP A 1 412 ? -18.295 3.455 22.594 1.00 89.81 412 ASP A C 1
ATOM 3362 O O . ASP A 1 412 ? -18.071 4.554 22.082 1.00 89.81 412 ASP A O 1
ATOM 3366 N N . PHE A 1 413 ? -18.095 2.314 21.924 1.00 89.94 413 PHE A N 1
ATOM 3367 C CA . PHE A 1 413 ? -17.574 2.202 20.564 1.00 89.94 413 PHE A CA 1
ATOM 3368 C C . PHE A 1 413 ? -18.612 1.572 19.641 1.00 89.94 413 PHE A C 1
ATOM 3370 O O . PHE A 1 413 ? -19.298 0.618 19.999 1.00 89.94 413 PHE A O 1
ATOM 3377 N N . ASP A 1 414 ? -18.660 2.061 18.406 1.00 87.44 414 ASP A N 1
ATOM 3378 C CA . ASP A 1 414 ? -19.428 1.431 17.339 1.00 87.44 414 ASP A CA 1
ATOM 3379 C C . ASP A 1 414 ? -18.962 -0.018 17.122 1.00 87.44 414 ASP A C 1
ATOM 3381 O O . ASP A 1 414 ? -17.757 -0.302 17.141 1.00 87.44 414 ASP A O 1
ATOM 3385 N N . ALA A 1 415 ? -19.918 -0.918 16.871 1.00 82.19 415 ALA A N 1
ATOM 3386 C CA . ALA A 1 415 ? -19.676 -2.350 16.695 1.00 82.19 415 ALA A CA 1
ATOM 3387 C C . ALA A 1 415 ? -18.645 -2.666 15.597 1.00 82.19 415 ALA A C 1
ATOM 3389 O O . ALA A 1 415 ? -18.013 -3.719 15.623 1.00 82.19 415 ALA A O 1
ATOM 3390 N N . HIS A 1 416 ? -18.414 -1.749 14.648 1.00 80.75 416 HIS A N 1
ATOM 3391 C CA . HIS A 1 416 ? -17.296 -1.814 13.705 1.00 80.75 416 HIS A CA 1
ATOM 3392 C C . HIS A 1 416 ? -15.933 -2.084 14.356 1.00 80.75 416 HIS A C 1
ATOM 3394 O O . HIS A 1 416 ? -15.111 -2.818 13.799 1.00 80.75 416 HIS A O 1
ATOM 3400 N N . TRP A 1 417 ? -15.671 -1.487 15.515 1.00 84.44 417 TRP A N 1
ATOM 3401 C CA . TRP A 1 417 ? -14.381 -1.620 16.181 1.00 84.44 417 TRP A CA 1
ATOM 3402 C C . TRP A 1 417 ? -14.290 -2.849 17.062 1.00 84.44 417 TRP A C 1
ATOM 3404 O O . TRP A 1 417 ? -13.190 -3.178 17.497 1.00 84.44 417 TRP A O 1
ATOM 3414 N N . HIS A 1 418 ? -15.403 -3.530 17.324 1.00 83.19 418 HIS A N 1
ATOM 3415 C CA . HIS A 1 418 ? -15.410 -4.716 18.162 1.00 83.19 418 HIS A CA 1
ATOM 3416 C C . HIS A 1 418 ? -14.682 -5.843 17.433 1.00 83.19 418 HIS A C 1
ATOM 3418 O O . HIS A 1 418 ? -14.919 -6.135 16.256 1.00 83.19 418 HIS A O 1
ATOM 3424 N N . LEU A 1 419 ? -13.751 -6.478 18.134 1.00 71.62 419 LEU A N 1
ATOM 3425 C CA . LEU A 1 419 ? -13.154 -7.718 17.678 1.00 71.62 419 LEU A CA 1
ATOM 3426 C C . LEU A 1 419 ? -14.170 -8.816 17.986 1.00 71.62 419 LEU A C 1
ATOM 3428 O O . LEU A 1 419 ? -14.160 -9.401 19.066 1.00 71.62 419 LEU A O 1
ATOM 3432 N N . ASN A 1 420 ? -15.097 -9.051 17.051 1.00 62.59 420 ASN A N 1
ATOM 3433 C CA . ASN A 1 420 ? -15.947 -10.236 17.090 1.00 62.59 420 ASN A CA 1
ATOM 3434 C C . ASN A 1 420 ? -15.006 -11.426 17.216 1.00 62.59 420 ASN A C 1
ATOM 3436 O O . ASN A 1 420 ? -14.204 -11.640 16.308 1.00 62.59 420 ASN A O 1
ATOM 3440 N N . GLN A 1 421 ? -15.058 -12.145 18.341 1.00 51.72 421 GLN A N 1
ATOM 3441 C CA . GLN A 1 421 ? -14.256 -13.345 18.523 1.00 51.72 421 GLN A CA 1
ATOM 3442 C C . GLN A 1 421 ? -14.547 -14.255 17.333 1.00 51.72 421 GLN A C 1
ATOM 3444 O O . GLN A 1 421 ? -15.608 -14.877 17.267 1.00 51.72 421 GLN A O 1
ATOM 3449 N N . ILE A 1 422 ? -13.628 -14.302 16.367 1.00 42.84 422 ILE A N 1
ATOM 3450 C CA . ILE A 1 422 ? -13.623 -15.318 15.326 1.00 42.84 422 ILE A CA 1
ATOM 3451 C C . ILE A 1 422 ? -13.350 -16.602 16.104 1.00 42.84 422 ILE A C 1
ATOM 3453 O O . ILE A 1 422 ? -12.198 -16.962 16.342 1.00 42.84 422 ILE A O 1
ATOM 3457 N N . ARG A 1 423 ? -14.413 -17.218 16.640 1.00 34.91 423 ARG A N 1
ATOM 3458 C CA . ARG A 1 423 ? -14.343 -18.511 17.308 1.00 34.91 423 ARG A CA 1
ATOM 3459 C C . ARG A 1 423 ? -13.750 -19.457 16.287 1.00 34.91 423 ARG A C 1
ATOM 3461 O O . ARG A 1 423 ? -14.394 -19.732 15.281 1.00 34.91 423 ARG A O 1
ATOM 3468 N N . SER A 1 424 ? -12.508 -19.860 16.545 1.00 34.53 424 SER A N 1
ATOM 3469 C CA . SER A 1 424 ? -11.969 -21.189 16.274 1.00 34.53 424 SER A CA 1
ATOM 3470 C C . SER A 1 424 ? -12.707 -21.955 15.172 1.00 34.53 424 SER A C 1
ATOM 3472 O O . SER A 1 424 ? -13.312 -22.994 15.428 1.00 34.53 424 SER A O 1
ATOM 3474 N N . ALA A 1 425 ? -12.636 -21.479 13.931 1.00 31.11 425 ALA A N 1
ATOM 3475 C CA . ALA A 1 425 ? -12.573 -22.432 12.844 1.00 31.11 425 ALA A CA 1
ATOM 3476 C C . ALA A 1 425 ? -11.189 -23.053 13.011 1.00 31.11 425 ALA A C 1
ATOM 3478 O O . ALA A 1 425 ? -10.188 -22.349 12.858 1.00 31.11 425 ALA A O 1
ATOM 3479 N N . GLN A 1 426 ? -11.135 -24.311 13.456 1.00 33.25 426 GLN A N 1
ATOM 3480 C CA . GLN A 1 426 ? -9.923 -25.114 13.354 1.00 33.25 426 GLN A CA 1
ATOM 3481 C C . GLN A 1 426 ? -9.381 -24.875 11.948 1.00 33.25 426 GLN A C 1
ATOM 3483 O O . GLN A 1 426 ? -10.052 -25.192 10.968 1.00 33.25 426 GLN A O 1
ATOM 3488 N N . LEU A 1 427 ? -8.233 -24.202 11.854 1.00 32.78 427 LEU A N 1
ATOM 3489 C CA . LEU A 1 427 ? -7.518 -24.099 10.595 1.00 32.78 427 LEU A CA 1
ATOM 3490 C C . LEU A 1 427 ? -7.263 -25.550 10.184 1.00 32.78 427 LEU A C 1
ATOM 3492 O O . LEU A 1 427 ? -6.596 -26.253 10.946 1.00 32.78 427 LEU A O 1
ATOM 3496 N N . PRO A 1 428 ? -7.786 -26.030 9.044 1.00 28.39 428 PRO A N 1
ATOM 3497 C CA . PRO A 1 428 ? -7.258 -27.254 8.485 1.00 28.39 428 PRO A CA 1
ATOM 3498 C C . PRO A 1 428 ? -5.766 -26.999 8.304 1.00 28.39 428 PRO A C 1
ATOM 3500 O O . PRO A 1 428 ? -5.375 -25.980 7.722 1.00 28.39 428 PRO A O 1
ATOM 3503 N N . VAL A 1 429 ? -4.938 -27.880 8.860 1.00 31.45 429 VAL A N 1
ATOM 3504 C CA . VAL A 1 429 ? -3.551 -27.998 8.427 1.00 31.45 429 VAL A CA 1
ATOM 3505 C C . VAL A 1 429 ? -3.652 -28.254 6.931 1.00 31.45 429 VAL A C 1
ATOM 3507 O O . VAL A 1 429 ? -4.163 -29.286 6.506 1.00 31.45 429 VAL A O 1
ATOM 3510 N N . ALA A 1 430 ? -3.338 -27.239 6.132 1.00 27.72 430 ALA A N 1
ATOM 3511 C CA . ALA A 1 430 ? -3.341 -27.394 4.697 1.00 27.72 430 ALA A CA 1
ATOM 3512 C C . ALA A 1 430 ? -2.134 -28.267 4.365 1.00 27.72 430 ALA A C 1
ATOM 3514 O O . ALA A 1 430 ? -1.016 -27.761 4.289 1.00 27.72 430 ALA A O 1
ATOM 3515 N N . ASP A 1 431 ? -2.372 -29.564 4.182 1.00 27.78 431 ASP A N 1
ATOM 3516 C CA . ASP A 1 431 ? -1.510 -30.419 3.376 1.00 27.78 431 ASP A CA 1
ATOM 3517 C C . ASP A 1 431 ? -1.573 -29.880 1.941 1.00 27.78 431 ASP A C 1
ATOM 3519 O O . ASP A 1 431 ? -2.366 -30.315 1.105 1.00 27.78 431 ASP A O 1
ATOM 3523 N N . HIS A 1 432 ? -0.789 -28.840 1.665 1.00 28.62 432 HIS A N 1
ATOM 3524 C CA . HIS A 1 432 ? -0.481 -28.458 0.300 1.00 28.62 432 HIS A CA 1
ATOM 3525 C C . HIS A 1 432 ? 0.778 -29.218 -0.115 1.00 28.62 432 HIS A C 1
ATOM 3527 O O . HIS A 1 432 ? 1.797 -29.099 0.561 1.00 28.62 432 HIS A O 1
ATOM 3533 N N . PRO A 1 433 ? 0.735 -29.999 -1.207 1.00 28.72 433 PRO A N 1
ATOM 3534 C CA . PRO A 1 433 ? 1.916 -30.680 -1.705 1.00 28.72 433 PRO A CA 1
ATOM 3535 C C . PRO A 1 433 ? 2.948 -29.639 -2.153 1.00 28.72 433 PRO A C 1
ATOM 3537 O O . PRO A 1 433 ? 2.745 -28.919 -3.135 1.00 28.72 433 PRO A O 1
ATOM 3540 N N . ASP A 1 434 ? 4.052 -29.580 -1.409 1.00 28.34 434 ASP A N 1
ATOM 3541 C CA . ASP A 1 434 ? 5.280 -28.852 -1.719 1.00 28.34 434 ASP A CA 1
ATOM 3542 C C . ASP A 1 434 ? 5.902 -29.379 -3.022 1.00 28.34 434 ASP A C 1
ATOM 3544 O O . ASP A 1 434 ? 6.806 -30.210 -3.032 1.00 28.34 434 ASP A O 1
ATOM 3548 N N . SER A 1 435 ? 5.418 -28.889 -4.162 1.00 32.53 435 SER A N 1
ATOM 3549 C CA . SER A 1 435 ? 6.103 -29.037 -5.449 1.00 32.53 435 SER A CA 1
ATOM 3550 C C . SER A 1 435 ? 6.198 -27.679 -6.137 1.00 32.53 435 SER A C 1
ATOM 3552 O O . SER A 1 435 ? 5.453 -27.345 -7.055 1.00 32.53 435 SER A O 1
ATOM 3554 N N . ALA A 1 436 ? 7.122 -26.852 -5.649 1.00 35.34 436 ALA A N 1
ATOM 3555 C CA . ALA A 1 436 ? 7.543 -25.652 -6.357 1.00 35.34 436 ALA A CA 1
ATOM 3556 C C . ALA A 1 436 ? 8.481 -26.065 -7.499 1.00 35.34 436 ALA A C 1
ATOM 3558 O O . ALA A 1 436 ? 9.647 -26.392 -7.292 1.00 35.34 436 ALA A O 1
ATOM 3559 N N . LEU A 1 437 ? 7.945 -26.086 -8.715 1.00 33.19 437 LEU A N 1
ATOM 3560 C CA . LEU A 1 437 ? 8.724 -26.242 -9.934 1.00 33.19 437 LEU A CA 1
ATOM 3561 C C . LEU A 1 437 ? 9.370 -24.889 -10.303 1.00 33.19 437 LEU A C 1
ATOM 3563 O O . LEU A 1 437 ? 8.701 -23.867 -10.147 1.00 33.19 437 LEU A O 1
ATOM 3567 N N . PRO A 1 438 ? 10.621 -24.826 -10.801 1.00 37.84 438 PRO A N 1
ATOM 3568 C CA . PRO A 1 438 ? 11.272 -23.552 -11.121 1.00 37.84 438 PRO A CA 1
ATOM 3569 C C . PRO A 1 438 ? 10.444 -22.731 -12.123 1.00 37.84 438 PRO A C 1
ATOM 3571 O O . PRO A 1 438 ? 10.015 -23.286 -13.128 1.00 37.84 438 PRO A O 1
ATOM 3574 N N . ASP A 1 439 ? 10.268 -21.424 -11.903 1.00 39.53 439 ASP A N 1
ATOM 3575 C CA . ASP A 1 439 ? 9.420 -20.485 -12.683 1.00 39.53 439 ASP A CA 1
ATOM 3576 C C . ASP A 1 439 ? 9.516 -20.617 -14.224 1.00 39.53 439 ASP A C 1
ATOM 3578 O O . ASP A 1 439 ? 8.558 -20.363 -14.959 1.00 39.53 439 ASP A O 1
ATOM 3582 N N . LEU A 1 440 ? 10.685 -21.008 -14.739 1.00 35.31 440 LEU A N 1
ATOM 3583 C CA . LEU A 1 440 ? 10.923 -21.266 -16.163 1.00 35.31 440 LEU A CA 1
ATOM 3584 C C . LEU A 1 440 ? 10.386 -22.628 -16.616 1.00 35.31 440 LEU A C 1
ATOM 3586 O O . LEU A 1 440 ? 9.825 -22.717 -17.703 1.00 35.31 440 LEU A O 1
ATOM 3590 N N . LEU A 1 441 ? 10.525 -23.662 -15.786 1.00 34.50 441 LEU A N 1
ATOM 3591 C CA . LEU A 1 441 ? 9.970 -24.994 -16.010 1.00 34.50 441 LEU A CA 1
ATOM 3592 C C . LEU A 1 441 ? 8.454 -24.992 -15.782 1.00 34.50 441 LEU A C 1
ATOM 3594 O O . LEU A 1 441 ? 7.746 -25.619 -16.553 1.00 34.50 441 LEU A O 1
ATOM 3598 N N . GLU A 1 442 ? 7.944 -24.219 -14.816 1.00 41.81 442 GLU A N 1
ATOM 3599 C CA . GLU A 1 442 ? 6.506 -24.020 -14.608 1.00 41.81 442 GLU A CA 1
ATOM 3600 C C . GLU A 1 442 ? 5.880 -23.286 -15.800 1.00 41.81 442 GLU A C 1
ATOM 3602 O O . GLU A 1 442 ? 4.861 -23.731 -16.305 1.00 41.81 442 GLU A O 1
ATOM 3607 N N . LYS A 1 443 ? 6.508 -22.233 -16.344 1.00 40.25 443 LYS A N 1
ATOM 3608 C CA . LYS A 1 443 ? 6.045 -21.602 -17.595 1.00 40.25 443 LYS A CA 1
ATOM 3609 C C . LYS A 1 443 ? 6.093 -22.544 -18.794 1.00 40.25 443 LYS A C 1
ATOM 3611 O O . LYS A 1 443 ? 5.166 -22.527 -19.598 1.00 40.25 443 LYS A O 1
ATOM 3616 N N . LYS A 1 444 ? 7.159 -23.338 -18.929 1.00 37.78 444 LYS A N 1
ATOM 3617 C CA . LYS A 1 444 ? 7.348 -24.255 -20.063 1.00 37.78 444 LYS A CA 1
ATOM 3618 C C . LYS A 1 444 ? 6.370 -25.431 -20.002 1.00 37.78 444 LYS A C 1
ATOM 3620 O O . LYS A 1 444 ? 5.697 -25.694 -20.988 1.00 37.78 444 LYS A O 1
ATOM 3625 N N . LEU A 1 445 ? 6.195 -26.032 -18.825 1.00 38.94 445 LEU A N 1
ATOM 3626 C CA . LEU A 1 445 ? 5.202 -27.077 -18.581 1.00 38.94 445 LEU A CA 1
ATOM 3627 C C . LEU A 1 445 ? 3.780 -26.525 -18.585 1.00 38.94 445 LEU A C 1
ATOM 3629 O O . LEU A 1 445 ? 2.888 -27.214 -19.048 1.00 38.94 445 LEU A O 1
ATOM 3633 N N . LYS A 1 446 ? 3.530 -25.282 -18.156 1.00 40.94 446 LYS A N 1
ATOM 3634 C CA . LYS A 1 446 ? 2.202 -24.663 -18.285 1.00 40.94 446 LYS A CA 1
ATOM 3635 C C . LYS A 1 446 ? 1.837 -24.389 -19.740 1.00 40.94 446 LYS A C 1
ATOM 3637 O O . LYS A 1 446 ? 0.696 -24.619 -20.111 1.00 40.94 446 LYS A O 1
ATOM 3642 N N . LEU A 1 447 ? 2.788 -23.966 -20.572 1.00 41.28 447 LEU A N 1
ATOM 3643 C CA . LEU A 1 447 ? 2.590 -23.856 -22.023 1.00 41.28 447 LEU A CA 1
ATOM 3644 C C . LEU A 1 447 ? 2.390 -25.231 -22.685 1.00 41.28 447 LEU A C 1
ATOM 3646 O O . LEU A 1 447 ? 1.563 -25.344 -23.585 1.00 41.28 447 LEU A O 1
ATOM 3650 N N . GLU A 1 448 ? 3.088 -26.273 -22.218 1.00 39.28 448 GLU A N 1
ATOM 3651 C CA . GLU A 1 448 ? 2.931 -27.655 -22.706 1.00 39.28 448 GLU A CA 1
ATOM 3652 C C . GLU A 1 448 ? 1.636 -28.343 -22.218 1.00 39.28 448 GLU A C 1
ATOM 3654 O O . GLU A 1 448 ? 1.066 -29.132 -22.966 1.00 39.28 448 GLU A O 1
ATOM 3659 N N . PHE A 1 449 ? 1.135 -28.040 -21.009 1.00 38.66 449 PHE A N 1
ATOM 3660 C CA . PHE A 1 449 ? -0.066 -28.662 -20.417 1.00 38.66 449 PHE A CA 1
ATOM 3661 C C . PHE A 1 449 ? -1.364 -27.865 -20.617 1.00 38.66 449 PHE A C 1
ATOM 3663 O O . PHE A 1 449 ? -2.423 -28.467 -20.775 1.00 38.66 449 PHE A O 1
ATOM 3670 N N . PHE A 1 450 ? -1.316 -26.530 -20.558 1.00 37.59 450 PHE A N 1
ATOM 3671 C CA . PHE A 1 450 ? -2.504 -25.664 -20.591 1.00 37.59 450 PHE A CA 1
ATOM 3672 C C . PHE A 1 450 ? -2.709 -24.961 -21.942 1.00 37.59 450 PHE A C 1
ATOM 3674 O O . PHE A 1 450 ? -3.786 -24.408 -22.161 1.00 37.59 450 PHE A O 1
ATOM 3681 N N . GLY A 1 451 ? -1.715 -25.006 -22.838 1.00 46.03 451 GLY A N 1
ATOM 3682 C CA . GLY A 1 451 ? -1.767 -24.426 -24.180 1.00 46.03 451 GLY A CA 1
ATOM 3683 C C . GLY A 1 451 ? -1.662 -22.895 -24.231 1.00 46.03 451 GLY A C 1
ATOM 3684 O O . GLY A 1 451 ? -1.259 -22.243 -23.271 1.00 46.03 451 GLY A O 1
ATOM 3685 N N . ASP A 1 452 ? -2.009 -22.333 -25.395 1.00 53.16 452 ASP A N 1
ATOM 3686 C CA . ASP A 1 452 ? -2.244 -20.896 -25.639 1.00 53.16 452 ASP A CA 1
ATOM 3687 C C . ASP A 1 452 ? -3.175 -20.293 -24.559 1.00 53.16 452 ASP A C 1
ATOM 3689 O O . ASP A 1 452 ? -4.046 -20.986 -24.037 1.00 53.16 452 ASP A O 1
ATOM 3693 N N . ASP A 1 453 ? -3.008 -19.006 -24.237 1.00 54.19 453 ASP A N 1
ATOM 3694 C CA . ASP A 1 453 ? -3.911 -18.167 -23.430 1.00 54.19 453 ASP A CA 1
ATOM 3695 C C . ASP A 1 453 ? -5.413 -18.502 -23.641 1.00 54.19 453 ASP A C 1
ATOM 3697 O O . ASP A 1 453 ? -6.184 -18.544 -22.680 1.00 54.19 453 ASP A O 1
ATOM 3701 N N . ILE A 1 454 ? -5.820 -18.831 -24.875 1.00 56.28 454 ILE A N 1
ATOM 3702 C CA . ILE A 1 454 ? -7.184 -19.243 -25.263 1.00 56.28 454 ILE A CA 1
ATOM 3703 C C . ILE A 1 454 ? -7.587 -20.626 -24.708 1.00 56.28 454 ILE A C 1
ATOM 3705 O O . ILE A 1 454 ? -8.750 -20.854 -24.367 1.00 56.28 454 ILE A O 1
ATOM 3709 N N . GLN A 1 455 ? -6.657 -21.576 -24.601 1.00 63.06 455 GLN A N 1
ATOM 3710 C CA . GLN A 1 455 ? -6.926 -22.933 -24.113 1.00 63.06 455 GLN A CA 1
ATOM 3711 C C . GLN A 1 455 ? -7.172 -22.972 -22.597 1.00 63.06 455 GLN A C 1
ATOM 3713 O O . GLN A 1 455 ? -8.005 -23.763 -22.148 1.00 63.06 455 GLN A O 1
ATOM 3718 N N . GLN A 1 456 ? -6.576 -22.060 -21.816 1.00 65.75 456 GLN A N 1
ATOM 3719 C CA . GLN A 1 456 ? -6.847 -21.949 -20.375 1.00 65.75 456 GLN A CA 1
ATOM 3720 C C . GLN A 1 456 ? -8.312 -21.631 -20.053 1.00 65.75 456 GLN A C 1
ATOM 3722 O O . GLN A 1 456 ? -8.830 -22.101 -19.038 1.00 65.75 456 GLN A O 1
ATOM 3727 N N . TYR A 1 457 ? -9.013 -20.900 -20.925 1.00 68.19 457 TYR A N 1
ATOM 3728 C CA . TYR A 1 457 ? -10.442 -20.624 -20.746 1.00 68.19 457 TYR A CA 1
ATOM 3729 C C . TYR A 1 457 ? -11.296 -21.898 -20.738 1.00 68.19 457 TYR A C 1
ATOM 3731 O O . TYR A 1 457 ? -12.335 -21.930 -20.081 1.00 68.19 457 TYR A O 1
ATOM 3739 N N . ARG A 1 458 ? -10.843 -22.977 -21.394 1.00 69.75 458 ARG A N 1
ATOM 3740 C CA . ARG A 1 458 ? -11.541 -24.274 -21.393 1.00 69.75 458 ARG A CA 1
ATOM 3741 C C . ARG A 1 458 ? -11.502 -24.957 -20.027 1.00 69.75 458 ARG A C 1
ATOM 3743 O O . ARG A 1 458 ? -12.412 -25.708 -19.702 1.00 69.75 458 ARG A O 1
ATOM 3750 N N . LEU A 1 459 ? -10.482 -24.662 -19.222 1.00 74.62 459 LEU A N 1
ATOM 3751 C CA . LEU A 1 459 ? -10.259 -25.263 -17.905 1.00 74.62 459 LEU A CA 1
ATOM 3752 C C . LEU A 1 459 ? -10.920 -24.471 -16.767 1.00 74.62 459 LEU A C 1
ATOM 3754 O O . LEU A 1 459 ? -10.926 -24.922 -15.620 1.00 74.62 459 LEU A O 1
ATOM 3758 N N . LEU A 1 460 ? -11.510 -23.304 -17.061 1.00 79.44 460 LEU A N 1
ATOM 3759 C CA . LEU A 1 460 ? -12.185 -22.478 -16.057 1.00 79.44 460 LEU A CA 1
ATOM 3760 C C . LEU A 1 460 ? -13.350 -23.216 -15.399 1.00 79.44 460 LEU A C 1
ATOM 3762 O O . LEU A 1 460 ? -13.503 -23.126 -14.187 1.00 79.44 460 LEU A O 1
ATOM 3766 N N . SER A 1 461 ? -14.144 -23.973 -16.162 1.00 81.81 461 SER A N 1
ATOM 3767 C CA . SER A 1 461 ? -15.278 -24.725 -15.605 1.00 81.81 461 SER A CA 1
ATOM 3768 C C . SER A 1 461 ? -14.827 -25.718 -14.524 1.00 81.81 461 SER A C 1
ATOM 3770 O O . SER A 1 461 ? -15.410 -25.775 -13.436 1.00 81.81 461 SER A O 1
ATOM 3772 N N . ASP A 1 462 ? -13.739 -26.443 -14.784 1.00 81.75 462 ASP A N 1
ATOM 3773 C CA . ASP A 1 462 ? -13.185 -27.424 -13.848 1.00 81.75 462 ASP A CA 1
ATOM 3774 C C . ASP A 1 462 ? -12.561 -26.739 -12.630 1.00 81.75 462 ASP A C 1
ATOM 3776 O O . ASP A 1 462 ? -12.768 -27.164 -11.490 1.00 81.75 462 ASP A O 1
ATOM 3780 N N . TYR A 1 463 ? -11.830 -25.642 -12.843 1.00 83.12 463 TYR A N 1
ATOM 3781 C CA . TYR A 1 463 ? -11.217 -24.896 -11.747 1.00 83.12 463 TYR A CA 1
ATOM 3782 C C . TYR A 1 463 ? -12.252 -24.240 -10.831 1.00 83.12 463 TYR A C 1
ATOM 3784 O O . TYR A 1 463 ? -12.167 -24.360 -9.610 1.00 83.12 463 TYR A O 1
ATOM 3792 N N . LEU A 1 464 ? -13.271 -23.592 -11.398 1.00 84.12 464 LEU A N 1
ATOM 3793 C CA . LEU A 1 464 ? -14.359 -23.001 -10.620 1.00 84.12 464 LEU A CA 1
ATOM 3794 C C . LEU A 1 464 ? -15.131 -24.079 -9.847 1.00 84.12 464 LEU A C 1
ATOM 3796 O O . LEU A 1 464 ? -15.536 -23.843 -8.711 1.00 84.12 464 LEU A O 1
ATOM 3800 N N . SER A 1 465 ? -15.267 -25.288 -10.395 1.00 82.44 465 SER A N 1
ATOM 3801 C CA . SER A 1 465 ? -15.847 -26.418 -9.659 1.00 82.44 465 SER A CA 1
ATOM 3802 C C . SER A 1 465 ? -15.014 -26.794 -8.425 1.00 82.44 465 SER A C 1
ATOM 3804 O O . SER A 1 465 ? -15.587 -27.037 -7.363 1.00 82.44 465 SER A O 1
ATOM 3806 N N . LYS A 1 466 ? -13.675 -26.754 -8.512 1.00 84.88 466 LYS A N 1
ATOM 3807 C CA . LYS A 1 466 ? -12.782 -26.934 -7.348 1.00 84.88 466 LYS A CA 1
ATOM 3808 C C . LYS A 1 466 ? -12.932 -25.808 -6.325 1.00 84.88 466 LYS A C 1
ATOM 3810 O O . LYS A 1 466 ? -13.015 -26.077 -5.131 1.00 84.88 466 LYS A O 1
ATOM 3815 N N . LEU A 1 467 ? -13.035 -24.556 -6.773 1.00 85.62 467 LEU A N 1
ATOM 3816 C CA . LEU A 1 467 ? -13.308 -23.431 -5.871 1.00 85.62 467 LEU A CA 1
ATOM 3817 C C . LEU A 1 467 ? -14.638 -23.615 -5.130 1.00 85.62 467 LEU A C 1
ATOM 3819 O O . LEU A 1 467 ? -14.708 -23.382 -3.926 1.00 85.62 467 LEU A O 1
ATOM 3823 N N . ARG A 1 468 ? -15.675 -24.097 -5.822 1.00 89.50 468 ARG A N 1
ATOM 3824 C CA . ARG A 1 468 ? -16.974 -24.393 -5.208 1.00 89.50 468 ARG A CA 1
ATOM 3825 C C . ARG A 1 468 ? -16.876 -25.485 -4.139 1.00 89.50 468 ARG A C 1
ATOM 3827 O O . ARG A 1 468 ? -17.500 -25.358 -3.093 1.00 89.50 468 ARG A O 1
ATOM 3834 N N . GLN A 1 469 ? -16.061 -26.518 -4.365 1.00 80.88 469 GLN A N 1
ATOM 3835 C CA . GLN A 1 469 ? -15.777 -27.554 -3.357 1.00 80.88 469 GLN A CA 1
ATOM 3836 C C . GLN A 1 469 ? -15.051 -26.989 -2.124 1.00 80.88 469 GLN A C 1
ATOM 3838 O O . GLN A 1 469 ? -15.269 -27.465 -1.015 1.00 80.88 469 GLN A O 1
ATOM 3843 N N . ASN A 1 470 ? -14.258 -25.930 -2.301 1.00 81.31 470 ASN A N 1
ATOM 3844 C CA . ASN A 1 470 ? -13.574 -25.205 -1.228 1.00 81.31 470 ASN A CA 1
ATOM 3845 C C . ASN A 1 470 ? -14.433 -24.090 -0.580 1.00 81.31 470 ASN A C 1
ATOM 3847 O O . ASN A 1 470 ? -13.889 -23.221 0.101 1.00 81.31 470 ASN A O 1
ATOM 3851 N N . ASP A 1 471 ? -15.762 -24.109 -0.760 1.00 86.44 471 ASP A N 1
ATOM 3852 C CA . ASP A 1 471 ? -16.730 -23.150 -0.185 1.00 86.44 471 ASP A CA 1
ATOM 3853 C C . ASP A 1 471 ? -16.567 -21.692 -0.686 1.00 86.44 471 ASP A C 1
ATOM 3855 O O . ASP A 1 471 ? -16.999 -20.717 -0.057 1.00 86.44 471 ASP A O 1
ATOM 3859 N N . HIS A 1 472 ? -15.971 -21.513 -1.868 1.00 89.38 472 HIS A N 1
ATOM 3860 C CA . HIS A 1 472 ? -16.084 -20.263 -2.622 1.00 89.38 472 HIS A CA 1
ATOM 3861 C C . HIS A 1 472 ? -17.390 -20.263 -3.424 1.00 89.38 472 HIS A C 1
ATOM 3863 O O . HIS A 1 472 ? -17.745 -21.266 -4.043 1.00 89.38 472 HIS A O 1
ATOM 3869 N N . ASP A 1 473 ? -18.078 -19.122 -3.487 1.00 94.19 473 ASP A N 1
ATOM 3870 C CA . ASP A 1 473 ? -19.234 -18.993 -4.375 1.00 94.19 473 ASP A CA 1
ATOM 3871 C C . ASP A 1 473 ? -18.766 -18.502 -5.735 1.00 94.19 473 ASP A C 1
ATOM 3873 O O . ASP A 1 473 ? -18.074 -17.489 -5.848 1.00 94.19 473 ASP A O 1
ATOM 3877 N N . VAL A 1 474 ? -19.127 -19.241 -6.778 1.00 93.44 474 VAL A N 1
ATOM 3878 C CA . VAL A 1 474 ? -18.663 -18.979 -8.138 1.00 93.44 474 VAL A CA 1
ATOM 3879 C C . VAL A 1 474 ? -19.810 -19.064 -9.123 1.00 93.44 474 VAL A C 1
ATOM 3881 O O . VAL A 1 474 ? -20.665 -19.954 -9.030 1.00 93.44 474 VAL A O 1
ATOM 3884 N N . MET A 1 475 ? -19.787 -18.176 -10.109 1.00 92.44 475 MET A N 1
ATOM 3885 C CA . MET A 1 475 ? -20.691 -18.227 -11.248 1.00 92.44 475 MET A CA 1
ATOM 3886 C C . MET A 1 475 ? -19.937 -17.884 -12.528 1.00 92.44 475 MET A C 1
ATOM 3888 O O . MET A 1 475 ? -19.116 -16.968 -12.545 1.00 92.44 475 MET A O 1
ATOM 3892 N N . LEU A 1 476 ? -20.225 -18.642 -13.582 1.00 88.81 476 LEU A N 1
ATOM 3893 C CA . LEU A 1 476 ? -19.617 -18.537 -14.901 1.00 88.81 476 LEU A CA 1
ATOM 3894 C C . LEU A 1 476 ? -20.736 -18.436 -15.933 1.00 88.81 476 LEU A C 1
ATOM 3896 O O . LEU A 1 476 ? -21.618 -19.292 -15.961 1.00 88.81 476 LEU A O 1
ATOM 3900 N N . GLU A 1 477 ? -20.679 -17.413 -16.777 1.00 85.62 477 GLU A N 1
ATOM 3901 C CA . GLU A 1 477 ? -21.528 -17.285 -17.954 1.00 85.62 477 GLU A CA 1
ATOM 3902 C C . GLU A 1 477 ? -20.683 -17.510 -19.210 1.00 85.62 477 GLU A C 1
ATOM 3904 O O . GLU A 1 477 ? -19.611 -16.920 -19.383 1.00 85.62 477 GLU A O 1
ATOM 3909 N N . MET A 1 478 ? -21.187 -18.386 -20.078 1.00 79.06 478 MET A N 1
ATOM 3910 C CA . MET A 1 478 ? -20.584 -18.738 -21.358 1.00 79.06 478 MET A CA 1
ATOM 3911 C C . MET A 1 478 ? -21.580 -18.394 -22.469 1.00 79.06 478 MET A C 1
ATOM 3913 O O . MET A 1 478 ? -22.750 -18.759 -22.364 1.00 79.06 478 MET A O 1
ATOM 3917 N N . GLU A 1 479 ? -21.120 -17.745 -23.534 1.00 75.31 479 GLU A N 1
ATOM 3918 C CA . GLU A 1 479 ? -21.898 -17.487 -24.755 1.00 75.31 479 GLU A CA 1
ATOM 3919 C C . GLU A 1 479 ? -21.263 -18.274 -25.904 1.00 75.31 479 GLU A C 1
ATOM 3921 O O . GLU A 1 479 ? -20.050 -18.233 -26.075 1.00 75.31 479 GLU A O 1
ATOM 3926 N N . ASP A 1 480 ? -22.043 -19.067 -26.645 1.00 73.94 480 ASP A N 1
ATOM 3927 C CA . ASP A 1 480 ? -21.557 -19.896 -27.764 1.00 73.94 480 ASP A CA 1
ATOM 3928 C C . ASP A 1 480 ? -20.310 -20.750 -27.445 1.00 73.94 480 ASP A C 1
ATOM 3930 O O . ASP A 1 480 ? -19.413 -20.943 -28.267 1.00 73.94 480 ASP A O 1
ATOM 3934 N N . ARG A 1 481 ? -20.259 -21.299 -26.219 1.00 65.88 481 ARG A N 1
ATOM 3935 C CA . ARG A 1 481 ? -19.122 -22.066 -25.656 1.00 65.88 481 ARG A CA 1
ATOM 3936 C C . ARG A 1 481 ? -17.827 -21.258 -25.493 1.00 65.88 481 ARG A C 1
ATOM 3938 O O . ARG A 1 481 ? -16.775 -21.844 -25.237 1.00 65.88 481 ARG A O 1
ATOM 3945 N N . GLN A 1 482 ? -17.901 -19.937 -25.581 1.00 68.94 482 GLN A N 1
ATOM 3946 C CA . GLN A 1 482 ? -16.830 -19.008 -25.252 1.00 68.94 482 GLN A CA 1
ATOM 3947 C C . GLN A 1 482 ? -17.087 -18.349 -23.899 1.00 68.94 482 GLN A C 1
ATOM 3949 O O . GLN A 1 482 ? -18.224 -18.213 -23.446 1.00 68.94 482 GLN A O 1
ATOM 3954 N N . PHE A 1 483 ? -16.004 -17.972 -23.228 1.00 77.75 483 PHE A N 1
ATOM 3955 C CA . PHE A 1 483 ? -16.077 -17.240 -21.972 1.00 77.75 483 PHE A CA 1
ATOM 3956 C C . PHE A 1 483 ? -16.713 -15.867 -22.195 1.00 77.75 483 PHE A C 1
ATOM 3958 O O . PHE A 1 483 ? -16.235 -15.108 -23.034 1.00 77.75 483 PHE A O 1
ATOM 3965 N N . ASN A 1 484 ? -17.745 -15.540 -21.414 1.00 80.12 484 ASN A N 1
ATOM 3966 C CA . ASN A 1 484 ? -18.330 -14.202 -21.403 1.00 80.12 484 ASN A CA 1
ATOM 3967 C C . ASN A 1 484 ? -17.890 -13.429 -20.151 1.00 80.12 484 ASN A C 1
ATOM 3969 O O . ASN A 1 484 ? -17.206 -12.403 -20.235 1.00 80.12 484 ASN A O 1
ATOM 3973 N N . ARG A 1 485 ? -18.255 -13.949 -18.972 1.00 87.75 485 ARG A N 1
ATOM 3974 C CA . ARG A 1 485 ? -17.944 -13.333 -17.677 1.00 87.75 485 ARG A CA 1
ATOM 3975 C C . ARG A 1 485 ? -18.044 -14.322 -16.529 1.00 87.75 485 ARG A C 1
ATOM 3977 O O . ARG A 1 485 ? -18.741 -15.332 -16.607 1.00 87.75 485 ARG A O 1
ATOM 3984 N N . MET A 1 486 ? -17.381 -14.006 -15.425 1.00 91.38 486 MET A N 1
ATOM 3985 C CA . MET A 1 486 ? -17.482 -14.792 -14.197 1.00 91.38 486 MET A CA 1
ATOM 3986 C C . MET A 1 486 ? -17.342 -13.939 -12.943 1.00 91.38 486 MET A C 1
ATOM 3988 O O . MET A 1 486 ? -16.815 -12.828 -12.988 1.00 91.38 486 MET A O 1
ATOM 3992 N N . ILE A 1 487 ? -17.754 -14.503 -11.814 1.00 94.38 487 ILE A N 1
ATOM 3993 C CA . ILE A 1 487 ? -17.586 -13.936 -10.478 1.00 94.38 487 ILE A CA 1
ATOM 3994 C C . ILE A 1 487 ? -17.150 -15.023 -9.494 1.00 94.38 487 ILE A C 1
ATOM 3996 O O . ILE A 1 487 ? -17.597 -16.167 -9.576 1.00 94.38 487 ILE A O 1
ATOM 4000 N N . ILE A 1 488 ? -16.284 -14.635 -8.562 1.00 95.00 488 ILE A N 1
ATOM 4001 C CA . ILE A 1 488 ? -15.815 -15.438 -7.436 1.00 95.00 488 ILE A CA 1
ATOM 4002 C C . ILE A 1 488 ? -15.993 -14.602 -6.169 1.00 95.00 488 ILE A C 1
ATOM 4004 O O . ILE A 1 488 ? -15.344 -13.567 -6.009 1.00 95.00 488 ILE A O 1
ATOM 4008 N N . VAL A 1 489 ? -16.832 -15.064 -5.248 1.00 95.62 489 VAL A N 1
ATOM 4009 C CA . VAL A 1 489 ? -16.907 -14.554 -3.877 1.00 95.62 489 VAL A CA 1
ATOM 4010 C C . VAL A 1 489 ? -16.116 -15.502 -2.985 1.00 95.62 489 VAL A C 1
ATOM 4012 O O . VAL A 1 489 ? -16.452 -16.676 -2.819 1.00 95.62 489 VAL A O 1
ATOM 4015 N N . PHE A 1 490 ? -15.021 -14.996 -2.421 1.00 93.12 490 PHE A N 1
ATOM 4016 C CA . PHE A 1 490 ? -14.076 -15.835 -1.695 1.00 93.12 490 PHE A CA 1
ATOM 4017 C C . PHE A 1 490 ? -14.613 -16.230 -0.322 1.00 93.12 490 PHE A C 1
ATOM 4019 O O . PHE A 1 490 ? -15.128 -15.375 0.400 1.00 93.12 490 PHE A O 1
ATOM 4026 N N . ARG A 1 491 ? -14.416 -17.490 0.086 1.00 90.62 491 ARG A N 1
ATOM 4027 C CA . ARG A 1 491 ? -14.789 -17.996 1.416 1.00 90.62 491 ARG A CA 1
ATOM 4028 C C . ARG A 1 491 ? -14.290 -17.096 2.548 1.00 90.62 491 ARG A C 1
ATOM 4030 O O . ARG A 1 491 ? -15.072 -16.642 3.382 1.00 90.62 491 ARG A O 1
ATOM 4037 N N . GLU A 1 492 ? -12.999 -16.781 2.547 1.00 85.94 492 GLU A N 1
ATOM 4038 C CA . GLU A 1 492 ? -12.352 -15.914 3.537 1.00 85.94 492 GLU A CA 1
ATOM 4039 C C . GLU A 1 492 ? -12.929 -14.492 3.482 1.00 85.94 492 GLU A C 1
ATOM 4041 O O . GLU A 1 492 ? -13.149 -13.845 4.507 1.00 85.94 492 GLU A O 1
ATOM 4046 N N . GLY A 1 493 ? -13.221 -14.018 2.268 1.00 88.19 493 GLY A N 1
ATOM 4047 C CA . GLY A 1 493 ? -13.884 -12.745 2.011 1.00 88.19 493 GLY A CA 1
ATOM 4048 C C . GLY A 1 493 ? -15.267 -12.668 2.659 1.00 88.19 493 GLY A C 1
ATOM 4049 O O . GLY A 1 493 ? -15.549 -11.702 3.369 1.00 88.19 493 GLY A O 1
ATOM 4050 N N . LYS A 1 494 ? -16.098 -13.709 2.489 1.00 88.06 494 LYS A N 1
ATOM 4051 C CA . LYS A 1 494 ? -17.415 -13.837 3.139 1.00 88.06 494 LYS A CA 1
ATOM 4052 C C . LYS A 1 494 ? -17.291 -13.778 4.654 1.00 88.06 494 LYS A C 1
ATOM 4054 O O . LYS A 1 494 ? -18.066 -13.080 5.304 1.00 88.06 494 LYS A O 1
ATOM 4059 N N . GLN A 1 495 ? -16.323 -14.501 5.218 1.00 84.12 495 GLN A N 1
ATOM 4060 C CA . GLN A 1 495 ? -16.121 -14.568 6.664 1.00 84.12 495 GLN A CA 1
ATOM 4061 C C . GLN A 1 495 ? -15.735 -13.207 7.254 1.00 84.12 495 GLN A C 1
ATOM 4063 O O . GLN A 1 495 ? -16.353 -12.788 8.229 1.00 84.12 495 GLN A O 1
ATOM 4068 N N . VAL A 1 496 ? -14.804 -12.468 6.632 1.00 8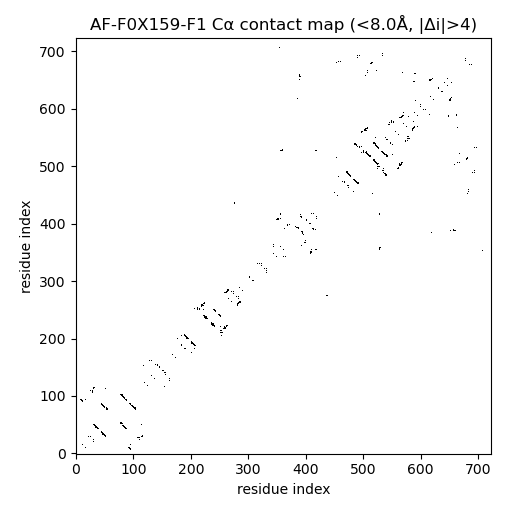3.44 496 VAL A N 1
ATOM 4069 C CA . VAL A 1 496 ? -14.514 -11.080 7.049 1.00 83.44 496 VAL A CA 1
ATOM 4070 C C . VAL A 1 496 ? -15.758 -10.209 6.889 1.00 83.44 496 VAL A C 1
ATOM 4072 O O . VAL A 1 496 ? -16.107 -9.448 7.788 1.00 83.44 496 VAL A O 1
ATOM 4075 N N . PHE A 1 497 ? -16.450 -10.318 5.756 1.00 87.50 497 PHE A N 1
ATOM 4076 C CA . PHE A 1 497 ? -17.578 -9.449 5.449 1.00 87.50 497 PHE A CA 1
ATOM 4077 C C . PHE A 1 497 ? -18.747 -9.604 6.435 1.00 87.50 497 PHE A C 1
ATOM 4079 O O . PHE A 1 497 ? -19.352 -8.601 6.799 1.00 87.50 497 PHE A O 1
ATOM 4086 N N . LYS A 1 498 ? -19.010 -10.812 6.961 1.00 84.81 498 LYS A N 1
ATOM 4087 C CA . LYS A 1 498 ? -20.015 -11.034 8.025 1.00 84.81 498 LYS A CA 1
ATOM 4088 C C . LYS A 1 498 ? -19.813 -10.123 9.238 1.00 84.81 498 LYS A C 1
ATOM 4090 O O . LYS A 1 498 ? -20.788 -9.671 9.824 1.00 84.81 498 LYS A O 1
ATOM 4095 N N . SER A 1 499 ? -18.564 -9.855 9.611 1.00 79.50 499 SER A N 1
ATOM 4096 C CA . SER A 1 499 ? -18.229 -9.032 10.780 1.00 79.50 499 SER A CA 1
ATOM 4097 C C . SER A 1 499 ? -18.084 -7.540 10.468 1.00 79.50 499 SER A C 1
ATOM 4099 O O . SER A 1 499 ? -18.069 -6.729 11.393 1.00 79.50 499 SER A O 1
ATOM 4101 N N . TYR A 1 500 ? -17.948 -7.183 9.189 1.00 83.75 500 TYR A N 1
ATOM 4102 C CA . TYR A 1 500 ? -17.507 -5.857 8.746 1.00 83.75 500 TYR A CA 1
ATOM 4103 C C . TYR A 1 500 ? -18.352 -5.281 7.594 1.00 83.75 500 TYR A C 1
ATOM 4105 O O . TYR A 1 500 ? -17.912 -4.369 6.896 1.00 83.75 500 TYR A O 1
ATOM 4113 N N . ALA A 1 501 ? -19.574 -5.770 7.373 1.00 81.81 501 ALA A N 1
ATOM 4114 C CA . ALA A 1 501 ? -20.475 -5.259 6.333 1.00 81.81 501 ALA A CA 1
ATOM 4115 C C . ALA A 1 501 ? -20.806 -3.761 6.509 1.00 81.81 501 ALA A C 1
ATOM 4117 O O . ALA A 1 501 ? -20.971 -3.021 5.532 1.00 81.81 501 ALA A O 1
ATOM 4118 N N . GLN A 1 502 ? -20.816 -3.290 7.758 1.00 78.81 502 GLN A N 1
ATOM 4119 C CA . GLN A 1 502 ? -20.989 -1.890 8.134 1.00 78.81 502 GLN A CA 1
ATOM 4120 C C . GLN A 1 502 ? -19.866 -0.978 7.620 1.00 78.81 502 GLN A C 1
ATOM 4122 O O . GLN A 1 502 ? -20.093 0.209 7.398 1.00 78.81 502 GLN A O 1
ATOM 4127 N N . CYS A 1 503 ? -18.681 -1.528 7.337 1.00 76.62 503 CYS A N 1
ATOM 4128 C CA . CYS A 1 503 ? -17.533 -0.795 6.796 1.00 76.62 503 CYS A CA 1
ATOM 4129 C C . CYS A 1 503 ? -17.694 -0.388 5.332 1.00 76.62 503 CYS A C 1
ATOM 4131 O O . CYS A 1 503 ? -16.792 0.251 4.784 1.00 76.62 503 CYS A O 1
ATOM 4133 N N . GLY A 1 504 ? -18.779 -0.820 4.690 1.00 87.38 504 GLY A N 1
ATOM 4134 C CA . GLY A 1 504 ? -18.977 -0.674 3.261 1.00 87.38 504 GLY A CA 1
ATOM 4135 C C . GLY A 1 504 ? -17.967 -1.458 2.420 1.00 87.38 504 GLY A C 1
ATOM 4136 O O . GLY A 1 504 ? -17.029 -2.081 2.920 1.00 87.38 504 GLY A O 1
ATOM 4137 N N . ILE A 1 505 ? -18.172 -1.430 1.106 1.00 92.69 505 ILE A N 1
ATOM 4138 C CA . ILE A 1 505 ? -17.290 -2.074 0.127 1.00 92.69 505 ILE A CA 1
ATOM 4139 C C . ILE A 1 505 ? -16.640 -1.008 -0.746 1.00 92.69 505 ILE A C 1
ATOM 4141 O O . ILE A 1 505 ? -17.298 -0.088 -1.230 1.00 92.69 505 ILE A O 1
ATOM 4145 N N . CYS A 1 506 ? -15.338 -1.154 -0.977 1.00 93.38 506 CYS A N 1
ATOM 4146 C CA . CYS A 1 506 ? -14.615 -0.397 -1.987 1.00 93.38 506 CYS A CA 1
ATOM 4147 C C . CYS A 1 506 ? -14.574 -1.172 -3.305 1.00 93.38 506 CYS A C 1
ATOM 4149 O O . CYS A 1 506 ? -14.140 -2.324 -3.311 1.00 93.38 506 CYS A O 1
ATOM 4151 N N . LEU A 1 507 ? -14.970 -0.523 -4.399 1.00 92.50 507 LEU A N 1
ATOM 4152 C CA . LEU A 1 507 ? -14.997 -1.102 -5.745 1.00 92.50 507 LEU A CA 1
ATOM 4153 C C . LEU A 1 507 ? -14.021 -0.375 -6.670 1.00 92.50 507 LEU A C 1
ATOM 4155 O O . LEU A 1 507 ? -13.905 0.853 -6.609 1.00 92.50 507 LEU A O 1
ATOM 4159 N N . ASP A 1 508 ? -13.343 -1.132 -7.528 1.00 86.31 508 ASP A N 1
ATOM 4160 C CA . ASP A 1 508 ? -12.508 -0.609 -8.613 1.00 86.31 508 ASP A CA 1
ATOM 4161 C C . ASP A 1 508 ? -12.368 -1.660 -9.716 1.00 86.31 508 ASP A C 1
ATOM 4163 O O . ASP A 1 508 ? -12.404 -2.864 -9.446 1.00 86.31 508 ASP A O 1
ATOM 4167 N N . GLY A 1 509 ? -12.190 -1.189 -10.946 1.00 82.00 509 GLY A N 1
ATOM 4168 C CA . GLY A 1 509 ? -11.919 -2.019 -12.113 1.00 82.00 509 GLY A CA 1
ATOM 4169 C C . GLY A 1 509 ? -10.569 -1.648 -12.712 1.00 82.00 509 GLY A C 1
ATOM 4170 O O . GLY A 1 509 ? -10.225 -0.470 -12.810 1.00 82.00 509 GLY A O 1
ATOM 4171 N N . THR A 1 510 ? -9.772 -2.633 -13.120 1.00 80.12 510 THR A N 1
ATOM 4172 C CA . THR A 1 510 ? -8.503 -2.361 -13.809 1.00 80.12 510 THR A CA 1
ATOM 4173 C C . THR A 1 510 ? -8.291 -3.313 -14.971 1.00 80.12 510 THR A C 1
ATOM 4175 O O . THR A 1 510 ? -8.786 -4.425 -14.942 1.00 80.12 510 THR A O 1
ATOM 4178 N N . PHE A 1 511 ? -7.574 -2.889 -16.008 1.00 73.00 511 PHE A N 1
ATOM 4179 C CA . PHE A 1 511 ? -7.355 -3.721 -17.192 1.00 73.00 511 PHE A CA 1
ATOM 4180 C C . PHE A 1 511 ? -6.355 -4.850 -16.912 1.00 73.00 511 PHE A C 1
ATOM 4182 O O . PHE A 1 511 ? -5.290 -4.607 -16.322 1.00 73.00 511 PHE A O 1
ATOM 4189 N N . LEU A 1 512 ? -6.660 -6.059 -17.395 1.00 73.50 512 LEU A N 1
ATOM 4190 C CA . LEU A 1 512 ? -5.654 -7.106 -17.568 1.00 73.50 512 LEU A CA 1
ATOM 4191 C C . LEU A 1 512 ? -4.628 -6.664 -18.612 1.00 73.50 512 LEU A C 1
ATOM 4193 O O . LEU A 1 512 ? -4.895 -5.844 -19.489 1.00 73.50 512 LEU A O 1
ATOM 4197 N N . LYS A 1 513 ? -3.407 -7.173 -18.463 1.00 70.62 513 LYS A N 1
ATOM 4198 C CA . LYS A 1 513 ? -2.261 -6.848 -19.322 1.00 70.62 513 LYS A CA 1
ATOM 4199 C C . LYS A 1 513 ? -1.760 -8.054 -20.116 1.00 70.62 513 LYS A C 1
ATOM 4201 O O . LYS A 1 513 ? -0.676 -7.974 -20.688 1.00 70.62 513 LYS A O 1
ATOM 4206 N N . ASN A 1 514 ? -2.496 -9.161 -20.079 1.00 67.00 514 ASN A N 1
ATOM 4207 C CA . ASN A 1 514 ? -2.238 -10.355 -20.879 1.00 67.00 514 ASN A CA 1
ATOM 4208 C C . ASN A 1 514 ? -2.839 -10.203 -22.290 1.00 67.00 514 ASN A C 1
ATOM 4210 O O . ASN A 1 514 ? -3.526 -9.218 -22.573 1.00 67.00 514 ASN A O 1
ATOM 4214 N N . VAL A 1 515 ? -2.545 -11.153 -23.184 1.00 50.47 515 VAL A N 1
ATOM 4215 C CA . VAL A 1 515 ? -2.995 -11.089 -24.588 1.00 50.47 515 VAL A CA 1
ATOM 4216 C C . VAL A 1 515 ? -4.497 -11.334 -24.731 1.00 50.47 515 VAL A C 1
ATOM 4218 O O . VAL A 1 515 ? -5.107 -10.835 -25.671 1.00 50.47 515 VAL A O 1
ATOM 4221 N N . SER A 1 516 ? -5.097 -12.024 -23.760 1.00 54.12 516 SER A N 1
ATOM 4222 C CA . SER A 1 516 ? -6.536 -12.292 -23.698 1.00 54.12 516 SER A CA 1
ATOM 4223 C C . SER A 1 516 ? -7.396 -11.068 -23.349 1.00 54.12 516 SER A C 1
ATOM 4225 O O . SER A 1 516 ? -8.597 -11.067 -23.606 1.00 54.12 516 SER A O 1
ATOM 4227 N N . GLY A 1 517 ? -6.809 -10.021 -22.758 1.00 62.75 517 GLY A N 1
ATOM 4228 C CA . GLY A 1 517 ? -7.554 -8.842 -22.317 1.00 62.75 517 GLY A CA 1
ATOM 4229 C C . GLY A 1 517 ? -8.532 -9.139 -21.172 1.00 62.75 517 GLY A C 1
ATOM 4230 O O . GLY A 1 517 ? -8.368 -10.103 -20.431 1.00 62.75 517 GLY A O 1
ATOM 4231 N N . GLY A 1 518 ? -9.529 -8.270 -20.992 1.00 73.69 518 GLY A N 1
ATOM 4232 C CA . GLY A 1 518 ? -10.511 -8.345 -19.905 1.00 73.69 518 GLY A CA 1
ATOM 4233 C C . GLY A 1 518 ? -10.230 -7.387 -18.743 1.00 73.69 518 GLY A C 1
ATOM 4234 O O . GLY A 1 518 ? -9.177 -6.744 -18.654 1.00 73.69 518 GLY A O 1
ATOM 4235 N N . ILE A 1 519 ? -11.218 -7.242 -17.861 1.00 78.81 519 ILE A N 1
ATOM 4236 C CA . ILE A 1 519 ? -11.212 -6.252 -16.781 1.00 78.81 519 ILE A CA 1
ATOM 4237 C C . ILE A 1 519 ? -11.584 -6.934 -15.455 1.00 78.81 519 ILE A C 1
ATOM 4239 O O . ILE A 1 519 ? -12.753 -7.264 -15.249 1.00 78.81 519 ILE A O 1
ATOM 4243 N N . PRO A 1 520 ? -10.627 -7.158 -14.532 1.00 87.38 520 PRO A N 1
ATOM 4244 C CA . PRO A 1 520 ? -10.921 -7.547 -13.166 1.00 87.38 520 PRO A CA 1
ATOM 4245 C C . PRO A 1 520 ? -11.632 -6.417 -12.434 1.00 87.38 520 PRO A C 1
ATOM 4247 O O . PRO A 1 520 ? -11.093 -5.318 -12.263 1.00 87.38 520 PRO A O 1
ATOM 4250 N N . LEU A 1 521 ? -12.831 -6.728 -11.956 1.00 91.62 521 LEU A N 1
ATOM 4251 C CA . LEU A 1 521 ? -13.564 -5.930 -10.986 1.00 91.62 521 LEU A CA 1
ATOM 4252 C C . LEU A 1 521 ? -13.276 -6.505 -9.606 1.00 91.62 521 LEU A C 1
ATOM 4254 O O . LEU A 1 521 ? -13.454 -7.702 -9.394 1.00 91.62 521 LEU A O 1
ATOM 4258 N N . ILE A 1 522 ? -12.816 -5.674 -8.673 1.00 92.94 522 ILE A N 1
ATOM 4259 C CA . ILE A 1 522 ? -12.450 -6.116 -7.325 1.00 92.94 522 ILE A CA 1
ATOM 4260 C C . ILE A 1 522 ? -13.291 -5.376 -6.291 1.00 92.94 522 ILE A C 1
ATOM 4262 O O . ILE A 1 522 ? -13.391 -4.148 -6.306 1.00 92.94 522 ILE A O 1
ATOM 4266 N N . ALA A 1 523 ? -13.847 -6.146 -5.357 1.00 95.00 523 ALA A N 1
ATOM 4267 C CA . ALA A 1 523 ? -14.521 -5.657 -4.167 1.00 95.00 523 ALA A CA 1
ATOM 4268 C C . ALA A 1 523 ? -13.673 -5.933 -2.922 1.00 95.00 523 ALA A C 1
ATOM 4270 O O . ALA A 1 523 ? -13.330 -7.080 -2.627 1.00 95.00 523 ALA A O 1
ATOM 4271 N N . CYS A 1 524 ? -13.368 -4.882 -2.161 1.00 93.50 524 CYS A N 1
ATOM 4272 C CA . CYS A 1 524 ? -12.589 -4.966 -0.928 1.00 93.50 524 CYS A CA 1
ATOM 4273 C C . CYS A 1 524 ? -13.357 -4.411 0.272 1.00 93.50 524 CYS A C 1
ATOM 4275 O O . CYS A 1 524 ? -14.054 -3.405 0.157 1.00 93.50 524 CYS A O 1
ATOM 4277 N N . VAL A 1 525 ? -13.125 -4.997 1.446 1.00 90.56 525 VAL A N 1
ATOM 4278 C CA . VAL A 1 525 ? -13.595 -4.493 2.744 1.00 90.56 525 VAL A CA 1
ATOM 4279 C C . VAL A 1 525 ? -12.403 -4.164 3.646 1.00 90.56 525 VAL A C 1
ATOM 4281 O O . VAL A 1 525 ? -11.312 -4.723 3.482 1.00 90.56 525 VAL A O 1
ATOM 4284 N N . LEU A 1 526 ? -12.601 -3.239 4.587 1.00 86.31 526 LEU A N 1
ATOM 4285 C CA . LEU A 1 526 ? -11.665 -2.984 5.681 1.00 86.31 526 LEU A CA 1
ATOM 4286 C C . LEU A 1 526 ? -12.182 -3.613 6.974 1.00 86.31 526 LEU A C 1
ATOM 4288 O O . LEU A 1 526 ? -13.342 -3.423 7.334 1.00 86.31 526 LEU A O 1
ATOM 4292 N N . ASN A 1 527 ? -11.307 -4.307 7.698 1.00 79.38 527 ASN A N 1
ATOM 4293 C CA . ASN A 1 527 ? -11.602 -4.719 9.070 1.00 79.38 527 ASN A CA 1
ATOM 4294 C C . ASN A 1 527 ? -11.382 -3.559 10.064 1.00 79.38 527 ASN A C 1
ATOM 4296 O O . ASN A 1 527 ? -10.874 -2.494 9.701 1.00 79.38 527 ASN A O 1
ATOM 4300 N N . GLY A 1 528 ? -11.692 -3.783 11.345 1.00 73.31 528 GLY A N 1
ATOM 4301 C CA . GLY A 1 528 ? -11.500 -2.785 12.405 1.00 73.31 528 GLY A CA 1
ATOM 4302 C C . GLY A 1 528 ? -10.044 -2.326 12.596 1.00 73.31 528 GLY A C 1
ATOM 4303 O O . GLY A 1 528 ? -9.800 -1.289 13.200 1.00 73.31 528 GLY A O 1
ATOM 4304 N N . ASN A 1 529 ? -9.050 -3.046 12.066 1.00 74.81 529 ASN A N 1
ATOM 4305 C CA . ASN A 1 529 ? -7.635 -2.651 12.084 1.00 74.81 529 ASN A CA 1
ATOM 4306 C C . ASN A 1 529 ? -7.184 -1.957 10.784 1.00 74.81 529 ASN A C 1
ATOM 4308 O O . ASN A 1 529 ? -5.983 -1.824 10.545 1.00 74.81 529 ASN A O 1
ATOM 4312 N N . GLN A 1 530 ? -8.124 -1.529 9.935 1.00 77.06 530 GLN A N 1
ATOM 4313 C CA . GLN A 1 530 ? -7.870 -0.933 8.616 1.00 77.06 530 GLN A CA 1
ATOM 4314 C C . GLN A 1 530 ? -7.084 -1.832 7.652 1.00 77.06 530 GLN A C 1
ATOM 4316 O O . GLN A 1 530 ? -6.433 -1.352 6.721 1.00 77.06 530 GLN A O 1
ATOM 4321 N N . GLN A 1 531 ? -7.133 -3.146 7.853 1.00 82.06 531 GLN A N 1
ATOM 4322 C CA . GLN A 1 531 ? -6.510 -4.096 6.943 1.00 82.06 531 GLN A CA 1
ATOM 4323 C C . GLN A 1 531 ? -7.485 -4.453 5.825 1.00 82.06 531 GLN A C 1
ATOM 4325 O O . GLN A 1 531 ? -8.687 -4.592 6.047 1.00 82.06 531 GLN A O 1
ATOM 4330 N N . ILE A 1 532 ? -6.943 -4.570 4.615 1.00 88.12 532 ILE A N 1
ATOM 4331 C CA . ILE A 1 532 ? -7.713 -4.793 3.394 1.00 88.12 532 ILE A CA 1
ATOM 4332 C C . ILE A 1 532 ? -7.893 -6.293 3.179 1.00 88.12 532 ILE A C 1
ATOM 4334 O O . ILE A 1 532 ? -6.901 -7.027 3.136 1.00 88.12 532 ILE A O 1
ATOM 4338 N N . GLN A 1 533 ? -9.137 -6.713 2.964 1.00 89.50 533 GLN A N 1
ATOM 4339 C CA . GLN A 1 533 ? -9.482 -8.053 2.505 1.00 89.50 533 GLN A CA 1
ATOM 4340 C C . GLN A 1 533 ? -10.257 -7.960 1.187 1.00 89.50 533 GLN A C 1
ATOM 4342 O O . GLN A 1 533 ? -11.203 -7.177 1.076 1.00 89.50 533 GLN A O 1
ATOM 4347 N N . ILE A 1 534 ? -9.863 -8.767 0.199 1.00 93.44 534 ILE A N 1
ATOM 4348 C CA . ILE A 1 534 ? -10.656 -8.962 -1.020 1.00 93.44 534 ILE A CA 1
ATOM 4349 C C . ILE A 1 534 ? -11.850 -9.843 -0.655 1.00 93.44 534 ILE A C 1
ATOM 4351 O O . ILE A 1 534 ? -11.676 -10.919 -0.079 1.00 93.44 534 ILE A O 1
ATOM 4355 N N . VAL A 1 535 ? -13.047 -9.362 -0.975 1.00 94.31 535 VAL A N 1
ATOM 4356 C CA . VAL A 1 535 ? -14.314 -10.059 -0.739 1.00 94.31 535 VAL A CA 1
ATOM 4357 C C . VAL A 1 535 ? -14.722 -10.840 -1.979 1.00 94.31 535 VAL A C 1
ATOM 4359 O O . VAL A 1 535 ? -15.054 -12.019 -1.895 1.00 94.31 535 VAL A O 1
ATOM 4362 N N . SER A 1 536 ? -14.677 -10.178 -3.132 1.00 95.56 536 SER A N 1
ATOM 4363 C CA . SER A 1 536 ? -15.131 -10.734 -4.399 1.00 95.56 536 SER A CA 1
ATOM 4364 C C . SER A 1 536 ? -14.306 -10.183 -5.554 1.00 95.56 536 SER A C 1
ATOM 4366 O O . SER A 1 536 ? -13.798 -9.057 -5.481 1.00 95.56 536 SER A O 1
ATOM 4368 N N . MET A 1 537 ? -14.191 -10.974 -6.614 1.00 94.69 537 MET A N 1
ATOM 4369 C CA . MET A 1 537 ? -13.695 -10.527 -7.907 1.00 94.69 537 MET A CA 1
ATOM 4370 C C . MET A 1 537 ? -14.612 -10.991 -9.035 1.00 94.69 537 MET A C 1
ATOM 4372 O O . MET A 1 537 ? -15.208 -12.061 -8.954 1.00 94.69 537 MET A O 1
ATOM 4376 N N . ALA A 1 538 ? -14.670 -10.221 -10.113 1.00 92.50 538 ALA A N 1
ATOM 4377 C CA . ALA A 1 538 ? -15.248 -10.653 -11.377 1.00 92.50 538 ALA A CA 1
ATOM 4378 C C . ALA A 1 538 ? -14.276 -10.400 -12.520 1.00 92.50 538 ALA A C 1
ATOM 4380 O O . ALA A 1 538 ? -13.445 -9.498 -12.443 1.00 92.50 538 ALA A O 1
ATOM 4381 N N . ILE A 1 539 ? -14.399 -11.195 -13.577 1.00 88.44 539 ILE A N 1
ATOM 4382 C CA . ILE A 1 539 ? -13.703 -10.966 -14.840 1.00 88.44 539 ILE A CA 1
ATOM 4383 C C . ILE A 1 539 ? -14.767 -10.776 -15.903 1.00 88.44 539 ILE A C 1
ATOM 4385 O O . ILE A 1 539 ? -15.629 -11.637 -16.080 1.00 88.44 539 ILE A O 1
ATOM 4389 N N . VAL A 1 540 ? -14.696 -9.628 -16.569 1.00 82.94 540 VAL A N 1
ATOM 4390 C CA . VAL A 1 540 ? -15.627 -9.208 -17.616 1.00 82.94 540 VAL A CA 1
ATOM 4391 C C . VAL A 1 540 ? -14.844 -8.782 -18.854 1.00 82.94 540 VAL A C 1
ATOM 4393 O O . VAL A 1 540 ? -13.717 -8.288 -18.747 1.00 82.94 540 VAL A O 1
ATOM 4396 N N . SER A 1 541 ? -15.430 -8.982 -20.031 1.00 70.31 541 SER A N 1
ATOM 4397 C CA . SER A 1 541 ? -14.791 -8.654 -21.312 1.00 70.31 541 SER A CA 1
ATOM 4398 C C . SER A 1 541 ? -14.736 -7.143 -21.564 1.00 70.31 541 SER A C 1
ATOM 4400 O O . SER A 1 541 ? -13.739 -6.618 -22.059 1.00 70.31 541 SER A O 1
ATOM 4402 N N . ILE A 1 542 ? -15.785 -6.428 -21.155 1.00 67.88 542 ILE A N 1
ATOM 4403 C CA . ILE A 1 542 ? -15.898 -4.968 -21.198 1.00 67.88 542 ILE A CA 1
ATOM 4404 C C . ILE A 1 542 ? -16.478 -4.461 -19.875 1.00 67.88 542 ILE A C 1
ATOM 4406 O O . ILE A 1 542 ? -16.986 -5.234 -19.071 1.00 67.88 542 ILE A O 1
ATOM 4410 N N . VAL A 1 543 ? -16.382 -3.154 -19.627 1.00 74.81 543 VAL A N 1
ATOM 4411 C CA . VAL A 1 543 ? -17.025 -2.522 -18.470 1.00 74.81 543 VAL A CA 1
ATOM 4412 C C . VAL A 1 543 ? -18.101 -1.571 -18.959 1.00 74.81 543 VAL A C 1
ATOM 4414 O O . VAL A 1 543 ? -17.814 -0.486 -19.460 1.00 74.81 543 VAL A O 1
ATOM 4417 N N . ASN A 1 544 ? -19.346 -2.006 -18.800 1.00 82.81 544 ASN A N 1
ATOM 4418 C CA . ASN A 1 544 ? -20.557 -1.221 -19.003 1.00 82.81 544 ASN A CA 1
ATOM 4419 C C . ASN A 1 544 ? -21.468 -1.352 -17.761 1.00 82.81 544 ASN A C 1
ATOM 4421 O O . ASN A 1 544 ? -21.112 -1.989 -16.766 1.00 82.81 544 ASN A O 1
ATOM 4425 N N . GLU A 1 545 ? -22.647 -0.733 -17.801 1.00 87.06 545 GLU A N 1
ATOM 4426 C CA . GLU A 1 545 ? -23.620 -0.804 -16.705 1.00 87.06 545 GLU A CA 1
ATOM 4427 C C . GLU A 1 545 ? -24.124 -2.234 -16.437 1.00 87.06 545 GLU A C 1
ATOM 4429 O O . GLU A 1 545 ? -24.326 -2.607 -15.279 1.00 87.06 545 GLU A O 1
ATOM 4434 N N . ALA A 1 546 ? -24.303 -3.052 -17.478 1.00 87.06 546 ALA A N 1
ATOM 4435 C CA . ALA A 1 546 ? -24.776 -4.428 -17.351 1.00 87.06 546 ALA A CA 1
ATOM 4436 C C . ALA A 1 546 ? -23.745 -5.325 -16.651 1.00 87.06 546 ALA A C 1
ATOM 4438 O O . ALA A 1 546 ? -24.123 -6.134 -15.806 1.00 87.06 546 ALA A O 1
ATOM 4439 N N . ASP A 1 547 ? -22.454 -5.141 -16.927 1.00 88.44 547 ASP A N 1
ATOM 4440 C CA . ASP A 1 547 ? -21.366 -5.901 -16.302 1.00 88.44 547 ASP A CA 1
ATOM 4441 C C . ASP A 1 547 ? -21.137 -5.501 -14.839 1.00 88.44 547 ASP A C 1
ATOM 4443 O O . ASP A 1 547 ? -20.946 -6.361 -13.973 1.00 88.44 547 ASP A O 1
ATOM 4447 N N . TRP A 1 548 ? -21.269 -4.211 -14.514 1.00 91.81 548 TRP A N 1
ATOM 4448 C CA . TRP A 1 548 ? -21.329 -3.781 -13.116 1.00 91.81 548 TRP A CA 1
ATOM 4449 C C . TRP A 1 548 ? -22.566 -4.328 -12.406 1.00 91.81 548 TRP A C 1
ATOM 4451 O O . TRP A 1 548 ? -22.462 -4.802 -11.275 1.00 91.81 548 TRP A O 1
ATOM 4461 N N . SER A 1 549 ? -23.728 -4.308 -13.061 1.00 92.81 549 SER A N 1
ATOM 4462 C CA . SER A 1 549 ? -24.972 -4.845 -12.501 1.00 92.81 549 SER A CA 1
ATOM 4463 C C . SER A 1 549 ? -24.880 -6.349 -12.264 1.00 92.81 549 SER A C 1
ATOM 4465 O O . SER A 1 549 ? -25.335 -6.828 -11.227 1.00 92.81 549 SER A O 1
ATOM 4467 N N . PHE A 1 550 ? -24.248 -7.086 -13.178 1.00 92.88 550 PHE A N 1
ATOM 4468 C CA . PHE A 1 550 ? -23.923 -8.498 -13.018 1.00 92.88 550 PHE A CA 1
ATOM 4469 C C . PHE A 1 550 ? -23.048 -8.717 -11.782 1.00 92.88 550 PHE A C 1
ATOM 4471 O O . PHE A 1 550 ? -23.404 -9.512 -10.912 1.00 92.88 550 PHE A O 1
ATOM 4478 N N . PHE A 1 551 ? -21.942 -7.980 -11.657 1.00 94.19 551 PHE A N 1
ATOM 4479 C CA . PHE A 1 551 ? -21.034 -8.136 -10.524 1.00 94.19 551 PHE A CA 1
ATOM 4480 C C . PHE A 1 551 ? -21.728 -7.835 -9.189 1.00 94.19 551 PHE A C 1
ATOM 4482 O O . PHE A 1 551 ? -21.682 -8.645 -8.263 1.00 94.19 551 PHE A O 1
ATOM 4489 N N . LEU A 1 552 ? -22.431 -6.703 -9.108 1.00 94.25 552 LEU A N 1
ATOM 4490 C CA . LEU A 1 552 ? -23.129 -6.257 -7.903 1.00 94.25 552 LEU A CA 1
ATOM 4491 C C . LEU A 1 552 ? -24.271 -7.201 -7.514 1.00 94.25 552 LEU A C 1
ATOM 4493 O O . LEU A 1 552 ? -24.412 -7.528 -6.339 1.00 94.25 552 LEU A O 1
ATOM 4497 N N . ARG A 1 553 ? -25.078 -7.658 -8.479 1.00 94.19 553 ARG A N 1
ATOM 4498 C CA . ARG A 1 553 ? -26.235 -8.525 -8.212 1.00 94.19 553 ARG A CA 1
ATOM 4499 C C . ARG A 1 553 ? -25.789 -9.872 -7.670 1.00 94.19 553 ARG A C 1
ATOM 4501 O O . ARG A 1 553 ? -26.295 -10.305 -6.640 1.00 94.19 553 ARG A O 1
ATOM 4508 N N . ASN A 1 554 ? -24.815 -10.499 -8.325 1.00 93.81 554 ASN A N 1
ATOM 4509 C CA . ASN A 1 554 ? -24.318 -11.805 -7.905 1.00 93.81 554 ASN A CA 1
ATOM 4510 C C . ASN A 1 554 ? -23.574 -11.724 -6.575 1.00 93.81 554 ASN A C 1
ATOM 4512 O O . ASN A 1 554 ? -23.831 -12.529 -5.684 1.00 93.81 554 ASN A O 1
ATOM 4516 N N . MET A 1 555 ? -22.746 -10.691 -6.381 1.00 94.12 555 MET A N 1
ATOM 4517 C CA . MET A 1 555 ? -22.137 -10.425 -5.080 1.00 94.12 555 MET A CA 1
ATOM 4518 C C . MET A 1 555 ? -23.208 -10.232 -3.994 1.00 94.12 555 MET A C 1
ATOM 4520 O O . MET A 1 555 ? -23.069 -10.767 -2.902 1.00 94.12 555 MET A O 1
ATOM 4524 N N . GLY A 1 556 ? -24.294 -9.512 -4.280 1.00 89.31 556 GLY A N 1
ATOM 4525 C CA . GLY A 1 556 ? -25.385 -9.282 -3.332 1.00 89.31 556 GLY A CA 1
ATOM 4526 C C . GLY A 1 556 ? -26.195 -10.524 -2.968 1.00 89.31 556 GLY A C 1
ATOM 4527 O O . GLY A 1 556 ? -26.702 -10.583 -1.853 1.00 89.31 556 GLY A O 1
ATOM 4528 N N . VAL A 1 557 ? -26.301 -11.498 -3.873 1.00 90.44 557 VAL A N 1
ATOM 4529 C CA . VAL A 1 557 ? -26.945 -12.796 -3.609 1.00 90.44 557 VAL A CA 1
ATOM 4530 C C . VAL A 1 557 ? -26.026 -13.715 -2.800 1.00 90.44 557 VAL A C 1
ATOM 4532 O O . VAL A 1 557 ? -26.489 -14.417 -1.909 1.00 90.44 557 VAL A O 1
ATOM 4535 N N . MET A 1 558 ? -24.726 -13.705 -3.100 1.00 91.25 558 MET A N 1
ATOM 4536 C CA . MET A 1 558 ? -23.732 -14.590 -2.479 1.00 91.25 558 MET A CA 1
ATOM 4537 C C . MET A 1 558 ? -23.218 -14.076 -1.125 1.00 91.25 558 MET A C 1
ATOM 4539 O O . MET A 1 558 ? -22.678 -14.842 -0.326 1.00 91.25 558 MET A O 1
ATOM 4543 N N . LEU A 1 559 ? -23.350 -12.775 -0.841 1.00 89.75 559 LEU A N 1
ATOM 4544 C CA . LEU A 1 559 ? -22.961 -12.212 0.448 1.00 89.75 559 LEU A CA 1
ATOM 4545 C C . LEU A 1 559 ? -24.064 -12.378 1.505 1.00 89.75 559 LEU A C 1
ATOM 4547 O O . LEU A 1 559 ? -25.239 -12.157 1.229 1.00 89.75 559 LEU A O 1
ATOM 4551 N N . PRO A 1 560 ? -23.688 -12.679 2.760 1.00 81.88 560 PRO A N 1
ATOM 4552 C CA . PRO A 1 560 ? -24.644 -12.931 3.840 1.00 81.88 560 PRO A CA 1
ATOM 4553 C C . PRO A 1 560 ? -25.327 -11.664 4.374 1.00 81.88 560 PRO A C 1
ATOM 4555 O O . PRO A 1 560 ? -26.308 -11.758 5.102 1.00 81.88 560 PRO A O 1
ATOM 4558 N N . LEU A 1 561 ? -24.783 -10.485 4.068 1.00 87.62 561 LEU A N 1
ATOM 4559 C CA . LEU A 1 561 ? -25.279 -9.184 4.513 1.00 87.62 561 LEU A CA 1
ATOM 4560 C C . LEU A 1 561 ? -25.211 -8.191 3.348 1.00 87.62 561 LEU A C 1
ATOM 4562 O O . LEU A 1 561 ? -24.506 -8.413 2.363 1.00 87.62 561 LEU A O 1
ATOM 4566 N N . ARG A 1 562 ? -25.909 -7.059 3.468 1.00 88.94 562 ARG A N 1
ATOM 4567 C CA . ARG A 1 562 ? -25.734 -5.931 2.545 1.00 88.94 562 ARG A CA 1
ATOM 4568 C C . ARG A 1 562 ? -24.704 -4.943 3.092 1.00 88.94 562 ARG A C 1
ATOM 4570 O O . ARG A 1 562 ? -24.684 -4.708 4.299 1.00 88.94 562 ARG A O 1
ATOM 4577 N N . PRO A 1 563 ? -23.862 -4.346 2.233 1.00 91.19 563 PRO A N 1
ATOM 4578 C CA . PRO A 1 563 ? -22.950 -3.300 2.671 1.00 91.19 563 PRO A CA 1
ATOM 4579 C C . PRO A 1 563 ? -23.727 -2.033 3.048 1.00 91.19 563 PRO A C 1
ATOM 4581 O O . PRO A 1 563 ? -24.653 -1.636 2.336 1.00 91.19 563 PRO A O 1
ATOM 4584 N N . SER A 1 564 ? -23.312 -1.358 4.125 1.00 89.06 564 SER A N 1
ATOM 4585 C CA . SER A 1 564 ? -23.922 -0.077 4.529 1.00 89.06 564 SER A CA 1
ATOM 4586 C C . SER A 1 564 ? -23.652 1.048 3.528 1.00 89.06 564 SER A C 1
ATOM 4588 O O . SER A 1 564 ? -24.469 1.954 3.369 1.00 89.06 564 SER A O 1
ATOM 4590 N N . PHE A 1 565 ? -22.513 0.992 2.833 1.00 92.38 565 PHE A N 1
ATOM 4591 C CA . PHE A 1 565 ? -22.195 1.904 1.742 1.00 92.38 565 PHE A CA 1
ATOM 4592 C C . PHE A 1 565 ? -21.266 1.275 0.698 1.00 92.38 565 PHE A C 1
ATOM 4594 O O . PHE A 1 565 ? -20.562 0.302 0.969 1.00 92.38 565 PHE A O 1
ATOM 4601 N N . ILE A 1 566 ? -21.216 1.871 -0.490 1.00 93.44 566 ILE A N 1
ATOM 4602 C CA . ILE A 1 566 ? -20.265 1.544 -1.556 1.00 93.44 566 ILE A CA 1
ATOM 4603 C C . ILE A 1 566 ? -19.387 2.765 -1.824 1.00 93.44 566 ILE A C 1
ATOM 4605 O O . ILE A 1 566 ? -19.896 3.848 -2.104 1.00 93.44 566 ILE A O 1
ATOM 4609 N N . LEU A 1 567 ? -18.066 2.595 -1.765 1.00 92.62 567 LEU A N 1
ATOM 4610 C CA . LEU A 1 567 ? -17.081 3.619 -2.110 1.00 92.62 567 LEU A CA 1
ATOM 4611 C C . LEU A 1 567 ? -16.403 3.264 -3.436 1.00 92.62 567 LEU A C 1
ATOM 4613 O O . LEU A 1 567 ? -15.709 2.257 -3.539 1.00 92.62 567 LEU A O 1
ATOM 4617 N N . SER A 1 568 ? -16.552 4.114 -4.446 1.00 91.06 568 SER A N 1
ATOM 4618 C CA . SER A 1 568 ? -15.977 3.875 -5.778 1.00 91.06 568 SER A CA 1
ATOM 4619 C C . SER A 1 568 ? -15.285 5.111 -6.337 1.00 91.06 568 SER A C 1
ATOM 4621 O O . SER A 1 568 ? -15.298 6.182 -5.732 1.00 91.06 568 SER A O 1
ATOM 4623 N N . ASP A 1 569 ? -14.640 4.983 -7.488 1.00 83.25 569 ASP A N 1
ATOM 4624 C CA . ASP A 1 569 ? -14.044 6.105 -8.211 1.00 83.25 569 ASP A CA 1
ATOM 4625 C C . ASP A 1 569 ? -15.082 7.016 -8.908 1.00 83.25 569 ASP A C 1
ATOM 4627 O O . ASP A 1 569 ? -14.728 8.111 -9.353 1.00 83.25 569 ASP A O 1
ATOM 4631 N N . GLY A 1 570 ? -16.357 6.615 -8.927 1.00 79.06 570 GLY A N 1
ATOM 4632 C CA . GLY A 1 570 ? -17.437 7.338 -9.593 1.00 79.06 570 GLY A CA 1
ATOM 4633 C C . GLY A 1 570 ? -17.456 7.136 -11.110 1.00 79.06 570 GLY A C 1
ATOM 4634 O O . GLY A 1 570 ? -17.818 8.070 -11.829 1.00 79.06 570 GLY A O 1
ATOM 4635 N N . ALA A 1 571 ? -17.036 5.963 -11.602 1.00 79.88 571 ALA A N 1
ATOM 4636 C CA . ALA A 1 571 ? -17.203 5.572 -13.002 1.00 79.88 571 ALA A CA 1
ATOM 4637 C C . ALA A 1 571 ? -18.660 5.755 -13.468 1.00 79.88 571 ALA A C 1
ATOM 4639 O O . ALA A 1 571 ? -19.605 5.449 -12.734 1.00 79.88 571 ALA A O 1
ATOM 4640 N N . LYS A 1 572 ? -18.845 6.272 -14.690 1.00 82.12 572 LYS A N 1
ATOM 4641 C CA . LYS A 1 572 ? -20.168 6.657 -15.215 1.00 82.12 572 LYS A CA 1
ATOM 4642 C C . LYS A 1 572 ? -21.112 5.463 -15.315 1.00 82.12 572 LYS A C 1
ATOM 4644 O O . LYS A 1 572 ? -22.305 5.614 -15.096 1.00 82.12 572 LYS A O 1
ATOM 4649 N N . GLU A 1 573 ? -20.550 4.303 -15.618 1.00 83.19 573 GLU A N 1
ATOM 4650 C CA . GLU A 1 573 ? -21.219 3.025 -15.818 1.00 83.19 573 GLU A CA 1
ATOM 4651 C C . GLU A 1 573 ? -21.606 2.368 -14.481 1.00 83.19 573 GLU A C 1
ATOM 4653 O O . GLU A 1 573 ? -22.580 1.627 -14.407 1.00 83.19 573 GLU A O 1
ATOM 4658 N N . LEU A 1 574 ? -20.865 2.656 -13.404 1.00 87.19 574 LEU A N 1
ATOM 4659 C CA . LEU A 1 574 ? -21.088 2.067 -12.079 1.00 87.19 574 LEU A CA 1
ATOM 4660 C C . LEU A 1 574 ? -22.210 2.768 -11.304 1.00 87.19 574 LEU A C 1
ATOM 4662 O O . LEU A 1 574 ? -22.909 2.134 -10.517 1.00 87.19 574 LEU A O 1
ATOM 4666 N N . ILE A 1 575 ? -22.372 4.080 -11.492 1.00 87.50 575 ILE A N 1
ATOM 4667 C CA . ILE A 1 575 ? -23.388 4.871 -10.783 1.00 87.50 575 ILE A CA 1
ATOM 4668 C C . ILE A 1 575 ? -24.806 4.300 -10.966 1.00 87.50 575 ILE A C 1
ATOM 4670 O O . ILE A 1 575 ? -25.415 3.962 -9.948 1.00 87.50 575 ILE A O 1
ATOM 4674 N N . PRO A 1 576 ? -25.323 4.138 -12.200 1.00 89.25 576 PRO A N 1
ATOM 4675 C CA . PRO A 1 576 ? -26.665 3.599 -12.409 1.00 89.25 576 PRO A CA 1
ATOM 4676 C C . PRO A 1 576 ? -26.788 2.138 -11.949 1.00 89.25 576 PRO A C 1
ATOM 4678 O O . PRO A 1 576 ? -27.782 1.787 -11.313 1.00 89.25 576 PRO A O 1
ATOM 4681 N N . ALA A 1 577 ? -25.746 1.318 -12.140 1.00 91.44 577 ALA A N 1
ATOM 4682 C CA . ALA A 1 577 ? -25.725 -0.071 -11.679 1.00 91.44 577 ALA A CA 1
ATOM 4683 C C . ALA A 1 577 ? -25.894 -0.189 -10.151 1.00 91.44 577 ALA A C 1
ATOM 4685 O O . ALA A 1 577 ? -26.681 -1.005 -9.669 1.00 91.44 577 ALA A O 1
ATOM 4686 N N . VAL A 1 578 ? -25.204 0.654 -9.371 1.00 91.44 578 VAL A N 1
ATOM 4687 C CA . VAL A 1 578 ? -25.368 0.695 -7.906 1.00 91.44 578 VAL A CA 1
ATOM 4688 C C . VAL A 1 578 ? -26.771 1.151 -7.525 1.00 91.44 578 VAL A C 1
ATOM 4690 O O . VAL A 1 578 ? -27.388 0.518 -6.673 1.00 91.44 578 VAL A O 1
ATOM 4693 N N . SER A 1 579 ? -27.294 2.207 -8.155 1.00 90.50 579 SER A N 1
ATOM 4694 C CA . SER A 1 579 ? -28.646 2.704 -7.867 1.00 90.50 579 SER A CA 1
ATOM 4695 C C . SER A 1 579 ? -29.736 1.674 -8.176 1.00 90.50 579 SER A C 1
ATOM 4697 O O . SER A 1 579 ? -30.730 1.617 -7.458 1.00 90.50 579 SER A O 1
ATOM 4699 N N . SER A 1 580 ? -29.540 0.845 -9.204 1.00 90.88 580 SER A N 1
ATOM 4700 C CA . SER A 1 580 ? -30.466 -0.229 -9.574 1.00 90.88 580 SER A CA 1
ATOM 4701 C C . SER A 1 580 ? -30.381 -1.432 -8.626 1.00 90.88 580 SER A C 1
ATOM 4703 O O . SER A 1 580 ? -31.400 -1.908 -8.131 1.00 90.88 580 SER A O 1
ATOM 4705 N N . VAL A 1 581 ? -29.168 -1.926 -8.344 1.00 91.62 581 VAL A N 1
ATOM 4706 C CA . VAL A 1 581 ? -28.967 -3.176 -7.586 1.00 91.62 581 VAL A CA 1
ATOM 4707 C C . VAL A 1 581 ? -29.029 -2.965 -6.070 1.00 91.62 581 VAL A C 1
ATOM 4709 O O . VAL A 1 581 ? -29.533 -3.821 -5.342 1.00 91.62 581 VAL A O 1
ATOM 4712 N N . TYR A 1 582 ? -28.535 -1.828 -5.583 1.00 91.25 582 TYR A N 1
ATOM 4713 C CA . TYR A 1 582 ? -28.474 -1.488 -4.164 1.00 91.25 582 TYR A CA 1
ATOM 4714 C C . TYR A 1 582 ? -29.134 -0.127 -3.872 1.00 91.25 582 TYR A C 1
ATOM 4716 O O . TYR A 1 582 ? -28.474 0.783 -3.365 1.00 91.25 582 TYR A O 1
ATOM 4724 N N . PRO A 1 583 ? -30.448 0.030 -4.127 1.00 88.44 583 PRO A N 1
ATOM 4725 C CA . PRO A 1 583 ? -31.137 1.317 -3.991 1.00 88.44 583 PRO A CA 1
ATOM 4726 C C . PRO A 1 583 ? -31.117 1.876 -2.559 1.00 88.44 583 PRO A C 1
ATOM 4728 O O . PRO A 1 583 ? -31.177 3.086 -2.363 1.00 88.44 583 PRO A O 1
ATOM 4731 N N . SER A 1 584 ? -31.013 1.006 -1.550 1.00 88.06 584 SER A N 1
ATOM 4732 C CA . SER A 1 584 ? -30.969 1.385 -0.129 1.00 88.06 584 SER A CA 1
ATOM 4733 C C . SER A 1 584 ? -29.549 1.525 0.436 1.00 88.06 584 SER A C 1
ATOM 4735 O O . SER A 1 584 ? -29.398 1.815 1.620 1.00 88.06 584 SER A O 1
ATOM 4737 N N . THR A 1 585 ? -28.506 1.287 -0.364 1.00 90.62 585 THR A N 1
ATOM 4738 C CA . THR A 1 585 ? -27.110 1.402 0.080 1.00 90.62 585 THR A CA 1
ATOM 4739 C C . THR A 1 585 ? -26.564 2.775 -0.280 1.00 90.62 585 THR A C 1
ATOM 4741 O O . THR A 1 585 ? -26.671 3.226 -1.419 1.00 90.62 585 THR A O 1
ATOM 4744 N N . TYR A 1 586 ? -25.910 3.436 0.675 1.00 92.12 586 TYR A N 1
ATOM 4745 C CA . TYR A 1 586 ? -25.317 4.744 0.415 1.00 92.12 586 TYR A CA 1
ATOM 4746 C C . TYR A 1 586 ? -24.147 4.646 -0.565 1.00 92.12 586 TYR A C 1
ATOM 4748 O O . TYR A 1 586 ? -23.292 3.770 -0.457 1.00 92.12 586 TYR A O 1
ATOM 4756 N N . GLN A 1 587 ? -24.069 5.582 -1.507 1.00 91.81 587 GLN A N 1
ATOM 4757 C CA . GLN A 1 587 ? -22.993 5.627 -2.489 1.00 91.81 587 GLN A CA 1
ATOM 4758 C C . GLN A 1 587 ? -22.056 6.797 -2.206 1.00 91.81 587 GLN A C 1
ATOM 4760 O O . GLN A 1 587 ? -22.475 7.953 -2.155 1.00 91.81 587 GLN A O 1
ATOM 4765 N N . PHE A 1 588 ? -20.766 6.499 -2.077 1.00 92.56 588 PHE A N 1
ATOM 4766 C CA . PHE A 1 588 ? -19.717 7.489 -1.902 1.00 92.56 588 PHE A CA 1
ATOM 4767 C C . PHE A 1 588 ? -18.725 7.475 -3.062 1.00 92.56 588 PHE A C 1
ATOM 4769 O O . PHE A 1 588 ? -18.360 6.429 -3.604 1.00 92.56 588 PHE A O 1
ATOM 4776 N N . TYR A 1 589 ? -18.226 8.662 -3.395 1.00 91.56 589 TYR A N 1
ATOM 4777 C CA . TYR A 1 589 ? -17.185 8.851 -4.393 1.00 91.56 589 TYR A CA 1
ATOM 4778 C C . TYR A 1 589 ? -15.831 9.076 -3.729 1.00 91.56 589 TYR A C 1
ATOM 4780 O O . TYR A 1 589 ? -15.684 9.821 -2.757 1.00 91.56 589 TYR A O 1
ATOM 4788 N N . CYS A 1 590 ? -14.809 8.439 -4.290 1.00 90.50 590 CYS A N 1
ATOM 4789 C CA . CYS A 1 590 ? -13.425 8.586 -3.890 1.00 90.50 590 CYS A CA 1
ATOM 4790 C C . CYS A 1 590 ? -13.019 10.048 -4.035 1.00 90.50 590 CYS A C 1
ATOM 4792 O O . CYS A 1 590 ? -12.885 10.560 -5.149 1.00 90.50 590 CYS A O 1
ATOM 4794 N N . LEU A 1 591 ? -12.747 10.705 -2.906 1.00 89.94 591 LEU A N 1
ATOM 4795 C CA . LEU A 1 591 ? -12.448 12.133 -2.879 1.00 89.94 591 LEU A CA 1
ATOM 4796 C C . LEU A 1 591 ? -11.254 12.484 -3.774 1.00 89.94 591 LEU A C 1
ATOM 4798 O O . LEU A 1 591 ? -11.252 13.516 -4.434 1.00 89.94 591 LEU A O 1
ATOM 4802 N N . ARG A 1 592 ? -10.262 11.592 -3.881 1.00 89.88 592 ARG A N 1
ATOM 4803 C CA . ARG A 1 592 ? -9.129 11.783 -4.793 1.00 89.88 592 ARG A CA 1
ATOM 4804 C C . ARG A 1 592 ? -9.576 11.850 -6.250 1.00 89.88 592 ARG A C 1
ATOM 4806 O O . ARG A 1 592 ? -9.170 12.774 -6.946 1.00 89.88 592 ARG A O 1
ATOM 4813 N N . GLN A 1 593 ? -10.396 10.899 -6.697 1.00 87.31 593 GLN A N 1
ATOM 4814 C CA . GLN A 1 593 ? -10.873 10.875 -8.081 1.00 87.31 593 GLN A CA 1
ATOM 4815 C C . GLN A 1 593 ? -11.798 12.059 -8.363 1.00 87.31 593 GLN A C 1
ATOM 4817 O O . GLN A 1 593 ? -11.669 12.720 -9.394 1.00 87.31 593 GLN A O 1
ATOM 4822 N N . LEU A 1 594 ? -12.662 12.387 -7.402 1.00 89.81 594 LEU A N 1
ATOM 4823 C CA . LEU A 1 594 ? -13.528 13.552 -7.479 1.00 89.81 594 LEU A CA 1
ATOM 4824 C C . LEU A 1 594 ? -12.723 14.846 -7.647 1.00 89.81 594 LEU A C 1
ATOM 4826 O O . LEU A 1 594 ? -13.058 15.672 -8.491 1.00 89.81 594 LEU A O 1
ATOM 4830 N N . MET A 1 595 ? -11.636 15.014 -6.892 1.00 90.75 595 MET A N 1
ATOM 4831 C CA . MET A 1 595 ? -10.791 16.207 -6.976 1.00 90.75 595 MET A CA 1
ATOM 4832 C C . MET A 1 595 ? -9.960 16.262 -8.267 1.00 90.75 595 MET A C 1
ATOM 4834 O O . MET A 1 595 ? -9.643 17.356 -8.734 1.00 90.75 595 MET A O 1
ATOM 4838 N N . GLU A 1 596 ? -9.626 15.125 -8.886 1.00 89.31 596 GLU A N 1
ATOM 4839 C CA . GLU A 1 596 ? -9.068 15.128 -10.248 1.00 89.31 596 GLU A CA 1
ATOM 4840 C C . GLU A 1 596 ? -10.114 15.539 -11.291 1.00 89.31 596 GLU A C 1
ATOM 4842 O O . GLU A 1 596 ? -9.824 16.361 -12.161 1.00 89.31 596 GLU A O 1
ATOM 4847 N N . ASN A 1 597 ? -11.351 15.049 -11.170 1.00 88.25 597 ASN A N 1
ATOM 4848 C CA . ASN A 1 597 ? -12.458 15.462 -12.035 1.00 88.25 597 ASN A CA 1
ATOM 4849 C C . ASN A 1 597 ? 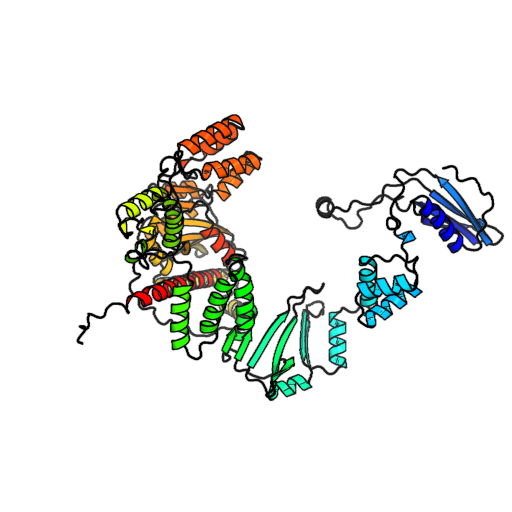-12.760 16.962 -11.894 1.00 88.25 597 ASN A C 1
ATOM 4851 O O . ASN A 1 597 ? -12.899 17.652 -12.907 1.00 88.25 597 ASN A O 1
ATOM 4855 N N . PHE A 1 598 ? -12.769 17.472 -10.659 1.00 89.50 598 PHE A N 1
ATOM 4856 C CA . PHE A 1 598 ? -12.891 18.897 -10.356 1.00 89.50 598 PHE A CA 1
ATOM 4857 C C . PHE A 1 598 ? -11.793 19.696 -11.060 1.00 89.50 598 PHE A C 1
ATOM 4859 O O . PHE A 1 598 ? -12.077 20.644 -11.788 1.00 89.50 598 PHE A O 1
ATOM 4866 N N . ASN A 1 599 ? -10.528 19.290 -10.907 1.00 91.31 599 ASN A N 1
ATOM 4867 C CA . ASN A 1 599 ? -9.404 20.008 -11.503 1.00 91.31 599 ASN A CA 1
ATOM 4868 C C . ASN A 1 599 ? -9.413 19.951 -13.034 1.00 91.31 599 ASN A C 1
ATOM 4870 O O . ASN A 1 599 ? -9.039 20.920 -13.681 1.00 91.31 599 ASN A O 1
ATOM 4874 N N . ARG A 1 600 ? -9.886 18.857 -13.634 1.00 90.31 600 ARG A N 1
ATOM 4875 C CA . ARG A 1 600 ? -10.051 18.757 -15.089 1.00 90.31 600 ARG A CA 1
ATOM 4876 C C . ARG A 1 600 ? -11.096 19.743 -15.624 1.00 90.31 600 ARG A C 1
ATOM 4878 O O . ARG A 1 600 ? -10.909 20.276 -16.718 1.00 90.31 600 ARG A O 1
ATOM 4885 N N . LYS A 1 601 ? -12.171 19.999 -14.866 1.00 89.38 601 LYS A N 1
ATOM 4886 C CA . LYS A 1 601 ? -13.250 20.919 -15.261 1.00 89.38 601 LYS A CA 1
ATOM 4887 C C . LYS A 1 601 ? -12.931 22.383 -14.942 1.00 89.38 601 LYS A C 1
ATOM 4889 O O . LYS A 1 601 ? -13.096 23.229 -15.810 1.00 89.38 601 LYS A O 1
ATOM 4894 N N . ILE A 1 602 ? -12.469 22.664 -13.724 1.00 90.38 602 ILE A N 1
ATOM 4895 C CA . ILE A 1 602 ? -12.224 24.021 -13.207 1.00 90.38 602 ILE A CA 1
ATOM 4896 C C . ILE A 1 602 ? -10.811 24.526 -13.542 1.00 90.38 602 ILE A C 1
ATOM 4898 O O . ILE A 1 602 ? -10.590 25.731 -13.602 1.00 90.38 602 ILE A O 1
ATOM 4902 N N . ARG A 1 603 ? -9.853 23.619 -13.791 1.00 90.31 603 ARG A N 1
ATOM 4903 C CA . ARG A 1 603 ? -8.457 23.917 -14.172 1.00 90.31 603 ARG A CA 1
ATOM 4904 C C . ARG A 1 603 ? -7.727 24.833 -13.181 1.00 90.31 603 ARG A C 1
ATOM 4906 O O . ARG A 1 603 ? -7.002 25.738 -13.576 1.00 90.31 603 ARG A O 1
ATOM 4913 N N . SER A 1 604 ? -7.896 24.583 -11.880 1.00 90.62 604 SER A N 1
ATOM 4914 C CA . SER A 1 604 ? -7.233 25.351 -10.820 1.00 90.62 604 SER A CA 1
ATOM 4915 C C . SER A 1 604 ? -6.829 24.474 -9.638 1.00 90.62 604 SER A C 1
ATOM 4917 O O . SER A 1 604 ? -7.669 23.969 -8.890 1.00 90.62 604 SER A O 1
ATOM 4919 N N . VAL A 1 605 ? -5.515 24.357 -9.422 1.00 89.56 605 VAL A N 1
ATOM 4920 C CA . VAL A 1 605 ? -4.934 23.608 -8.295 1.00 89.56 605 VAL A CA 1
ATOM 4921 C C . VAL A 1 605 ? -5.268 24.270 -6.955 1.00 89.56 605 VAL A C 1
ATOM 4923 O O . VAL A 1 605 ? -5.534 23.573 -5.978 1.00 89.56 605 VAL A O 1
ATOM 4926 N N . LYS A 1 606 ? -5.320 25.609 -6.907 1.00 91.12 606 LYS A N 1
ATOM 4927 C CA . LYS A 1 606 ? -5.713 26.348 -5.698 1.00 91.12 606 LYS A CA 1
ATOM 4928 C C . LYS A 1 606 ? -7.140 25.981 -5.287 1.00 91.12 606 LYS A C 1
ATOM 4930 O O . LYS A 1 606 ? -7.359 25.555 -4.160 1.00 91.12 606 LYS A O 1
ATOM 4935 N N . LEU A 1 607 ? -8.086 26.046 -6.226 1.00 90.12 607 LEU A N 1
ATOM 4936 C CA . LEU A 1 607 ? -9.483 25.689 -5.963 1.00 90.12 607 LEU A CA 1
ATOM 4937 C C . LEU A 1 607 ? -9.666 24.197 -5.668 1.00 90.12 607 LEU A C 1
ATOM 4939 O O . LEU A 1 607 ? -10.507 23.838 -4.850 1.00 90.12 607 LEU A O 1
ATOM 4943 N N . LYS A 1 608 ? -8.851 23.325 -6.274 1.00 90.12 608 LYS A N 1
ATOM 4944 C CA . LYS A 1 608 ? -8.802 21.898 -5.924 1.00 90.12 608 LYS A CA 1
ATOM 4945 C C . LYS A 1 608 ? -8.453 21.711 -4.443 1.00 90.12 608 LYS A C 1
ATOM 4947 O O . LYS A 1 608 ? -9.103 20.920 -3.765 1.00 90.12 608 LYS A O 1
ATOM 4952 N N . ASN A 1 609 ? -7.455 22.435 -3.931 1.00 88.75 609 ASN A N 1
ATOM 4953 C CA . ASN A 1 609 ? -7.046 22.355 -2.524 1.00 88.75 609 ASN A CA 1
ATOM 4954 C C . ASN A 1 609 ? -8.125 22.892 -1.570 1.00 88.75 609 ASN A C 1
ATOM 4956 O O . ASN A 1 609 ? -8.381 22.267 -0.541 1.00 88.75 609 ASN A O 1
ATOM 4960 N N . GLU A 1 610 ? -8.815 23.973 -1.938 1.00 88.25 610 GLU A N 1
ATOM 4961 C CA . GLU A 1 610 ? -9.985 24.456 -1.187 1.00 88.25 610 GLU A CA 1
ATOM 4962 C C . GLU A 1 610 ? -11.118 23.416 -1.178 1.00 88.25 610 GLU A C 1
ATOM 4964 O O . GLU A 1 610 ? -11.700 23.118 -0.134 1.00 88.25 610 GLU A O 1
ATOM 4969 N N . GLY A 1 611 ? -11.375 22.771 -2.322 1.00 87.88 611 GLY A N 1
ATOM 4970 C CA . GLY A 1 611 ? -12.321 21.659 -2.441 1.00 87.88 611 GLY A CA 1
ATOM 4971 C C . GLY A 1 611 ? -11.981 20.488 -1.514 1.00 87.88 611 GLY A C 1
ATOM 4972 O O . GLY A 1 611 ? -12.863 19.984 -0.816 1.00 87.88 611 GLY A O 1
ATOM 4973 N N . TRP A 1 612 ? -10.702 20.106 -1.427 1.00 89.31 612 TRP A N 1
ATOM 4974 C CA . TRP A 1 612 ? -10.211 19.120 -0.455 1.00 89.31 612 TRP A CA 1
ATOM 4975 C C . TRP A 1 612 ? -10.462 19.553 0.991 1.00 89.31 612 TRP A C 1
ATOM 4977 O O . TRP A 1 612 ? -10.922 18.747 1.803 1.00 89.31 612 TRP A O 1
ATOM 4987 N N . GLY A 1 613 ? -10.145 20.809 1.315 1.00 87.81 613 GLY A N 1
ATOM 4988 C CA . GLY A 1 613 ? -10.332 21.382 2.645 1.00 87.81 613 GLY A CA 1
ATOM 4989 C C . GLY A 1 613 ? -11.800 21.440 3.065 1.00 87.81 613 GLY A C 1
ATOM 4990 O O . GLY A 1 613 ? -12.104 21.237 4.240 1.00 87.81 613 GLY A O 1
ATOM 4991 N N . ARG A 1 614 ? -12.708 21.666 2.111 1.00 90.00 614 ARG A N 1
ATOM 4992 C CA . ARG A 1 614 ? -14.158 21.657 2.323 1.00 90.00 614 ARG A CA 1
ATOM 4993 C C . ARG A 1 614 ? -14.731 20.245 2.442 1.00 90.00 614 ARG A C 1
ATOM 4995 O O . ARG A 1 614 ? -15.532 19.993 3.325 1.00 90.00 614 ARG A O 1
ATOM 5002 N N . ALA A 1 615 ? -14.300 19.297 1.612 1.00 88.56 615 ALA A N 1
ATOM 5003 C CA . ALA A 1 615 ? -14.775 17.910 1.686 1.00 88.56 615 ALA A CA 1
ATOM 5004 C C . ALA A 1 615 ? -14.460 17.228 3.026 1.00 88.56 615 ALA A C 1
ATOM 5006 O O . ALA A 1 615 ? -15.186 16.332 3.462 1.00 88.56 615 ALA A O 1
ATOM 5007 N N . LYS A 1 616 ? -13.360 17.646 3.662 1.00 87.50 616 LYS A N 1
ATOM 5008 C CA . LYS A 1 616 ? -12.899 17.133 4.953 1.00 87.50 616 LYS A CA 1
ATOM 5009 C C . LYS A 1 616 ? -13.496 17.857 6.160 1.00 87.50 616 LYS A C 1
ATOM 5011 O O . LYS A 1 616 ? -13.201 17.442 7.280 1.00 87.50 616 LYS A O 1
ATOM 5016 N N . THR A 1 617 ? -14.296 18.909 5.967 1.00 87.25 617 THR A N 1
ATOM 5017 C CA . THR A 1 617 ? -14.993 19.524 7.100 1.00 87.25 617 THR A CA 1
ATOM 5018 C C . THR A 1 617 ? -16.001 18.548 7.664 1.00 87.25 617 THR A C 1
ATOM 5020 O O . THR A 1 617 ? -16.557 17.701 6.964 1.00 87.25 617 THR A O 1
ATOM 5023 N N . THR A 1 618 ? -16.195 18.644 8.969 1.00 81.25 618 THR A N 1
ATOM 5024 C CA . THR A 1 618 ? -16.991 17.664 9.704 1.00 81.25 618 THR A CA 1
ATOM 5025 C C . THR A 1 618 ? -18.218 18.274 10.359 1.00 81.25 618 THR A C 1
ATOM 5027 O O . THR A 1 618 ? -19.140 17.540 10.689 1.00 81.25 618 THR A O 1
ATOM 5030 N N . SER A 1 619 ? -18.267 19.604 10.472 1.00 83.56 619 SER A N 1
ATOM 5031 C CA . SER A 1 619 ? -19.453 20.347 10.877 1.00 83.56 619 SER A CA 1
ATOM 5032 C C . SER A 1 619 ? -20.105 21.024 9.673 1.00 83.56 619 SER A C 1
ATOM 5034 O O . SER A 1 619 ? -19.429 21.470 8.738 1.00 83.56 619 SER A O 1
ATOM 5036 N N . MET A 1 620 ? -21.432 21.137 9.727 1.00 86.75 620 MET A N 1
ATOM 5037 C CA . MET A 1 620 ? -22.207 21.870 8.727 1.00 86.75 620 MET A CA 1
ATOM 5038 C C . MET A 1 620 ? -21.825 23.352 8.693 1.00 86.75 620 MET A C 1
ATOM 5040 O O . MET A 1 620 ? -21.654 23.902 7.614 1.00 86.75 620 MET A O 1
ATOM 5044 N N . ALA A 1 621 ? -21.580 23.975 9.850 1.00 86.00 621 ALA A N 1
ATOM 5045 C CA . ALA A 1 621 ? -21.182 25.381 9.928 1.00 86.00 621 ALA A CA 1
ATOM 5046 C C . ALA A 1 621 ? -19.855 25.670 9.196 1.00 86.00 621 ALA A C 1
ATOM 5048 O O . ALA A 1 621 ? -19.781 26.592 8.387 1.00 86.00 621 ALA A O 1
ATOM 5049 N N . GLU A 1 622 ? -18.813 24.854 9.419 1.00 88.31 622 GLU A N 1
ATOM 5050 C CA . GLU A 1 622 ? -17.526 25.031 8.727 1.00 88.31 622 GLU A CA 1
ATOM 5051 C C . GLU A 1 622 ? -17.656 24.731 7.227 1.00 88.31 622 GLU A C 1
ATOM 5053 O O . GLU A 1 622 ? -17.018 25.381 6.397 1.00 88.31 622 GLU A O 1
ATOM 5058 N N . TYR A 1 623 ? -18.494 23.754 6.862 1.00 91.19 623 TYR A N 1
ATOM 5059 C CA . TYR A 1 623 ? -18.793 23.487 5.461 1.00 91.19 623 TYR A CA 1
ATOM 5060 C C . TYR A 1 623 ? -19.428 24.705 4.781 1.00 91.19 623 TYR A C 1
ATOM 5062 O O . TYR A 1 623 ? -18.947 25.110 3.723 1.00 91.19 623 TYR A O 1
ATOM 5070 N N . THR A 1 624 ? -20.472 25.286 5.380 1.00 92.12 624 THR A N 1
ATOM 5071 C CA . THR A 1 624 ? -21.201 26.438 4.832 1.00 92.12 624 THR A CA 1
ATOM 5072 C C . THR A 1 624 ? -20.277 27.637 4.661 1.00 92.12 624 THR A C 1
ATOM 5074 O O . THR A 1 624 ? -20.198 28.181 3.565 1.00 92.12 624 THR A O 1
ATOM 5077 N N . GLN A 1 625 ? -19.460 27.951 5.671 1.00 91.94 625 GLN A N 1
ATOM 5078 C CA . GLN A 1 625 ? -18.474 29.031 5.583 1.00 91.94 625 GLN A CA 1
ATOM 5079 C C . GLN A 1 625 ? -17.495 28.834 4.410 1.00 91.94 625 GLN A C 1
ATOM 5081 O O . GLN A 1 625 ? -17.236 29.753 3.632 1.00 91.94 625 GLN A O 1
ATOM 5086 N N . LYS A 1 626 ? -16.955 27.619 4.235 1.00 92.25 626 LYS A N 1
ATOM 5087 C CA . LYS A 1 626 ? -16.061 27.319 3.103 1.00 92.25 626 LYS A CA 1
ATOM 5088 C C . LYS A 1 626 ? -16.793 27.304 1.762 1.00 92.25 626 LYS A C 1
ATOM 5090 O O . LYS A 1 626 ? -16.178 27.585 0.735 1.00 92.25 626 LYS A O 1
ATOM 5095 N N . ALA A 1 627 ? -18.076 26.951 1.742 1.00 91.62 627 ALA A N 1
ATOM 5096 C CA . ALA A 1 627 ? -18.897 27.004 0.539 1.00 91.62 627 ALA A CA 1
ATOM 5097 C C . ALA A 1 627 ? -19.160 28.453 0.104 1.00 91.62 627 ALA A C 1
ATOM 5099 O O . ALA A 1 627 ? -19.019 28.743 -1.080 1.00 91.62 627 ALA A O 1
ATOM 5100 N N . GLU A 1 628 ? -19.448 29.357 1.040 1.00 92.75 628 GLU A N 1
ATOM 5101 C CA . GLU A 1 628 ? -19.601 30.795 0.786 1.00 92.75 628 GLU A CA 1
ATOM 5102 C C . GLU A 1 628 ? -18.304 31.417 0.268 1.00 92.75 628 GLU A C 1
ATOM 5104 O O . GLU A 1 628 ? -18.315 32.102 -0.755 1.00 92.75 628 GLU A O 1
ATOM 5109 N N . LEU A 1 629 ? -17.168 31.104 0.900 1.00 90.12 629 LEU A N 1
ATOM 5110 C CA . LEU A 1 629 ? -15.859 31.558 0.430 1.00 90.12 629 LEU A CA 1
ATOM 5111 C C . LEU A 1 629 ? -15.567 31.054 -0.991 1.00 90.12 629 LEU A C 1
ATOM 5113 O O . LEU A 1 629 ? -15.108 31.810 -1.846 1.00 90.12 629 LEU A O 1
ATOM 5117 N N . LEU A 1 630 ? -15.866 29.782 -1.277 1.00 89.56 630 LEU A N 1
ATOM 5118 C CA . LEU A 1 630 ? -15.709 29.240 -2.625 1.00 89.56 630 LEU A CA 1
ATOM 5119 C C . LEU A 1 630 ? -16.648 29.925 -3.622 1.00 89.56 630 LEU A C 1
ATOM 5121 O O . LEU A 1 630 ? -16.228 30.164 -4.749 1.00 89.56 630 LEU A O 1
ATOM 5125 N N . ASN A 1 631 ? -17.875 30.265 -3.217 1.00 91.88 631 ASN A N 1
ATOM 5126 C CA . ASN A 1 631 ? -18.816 31.004 -4.056 1.00 91.88 631 ASN A CA 1
ATOM 5127 C C . ASN A 1 631 ? -18.260 32.377 -4.441 1.00 91.88 631 ASN A C 1
ATOM 5129 O O . ASN A 1 631 ? -18.322 32.757 -5.602 1.00 91.88 631 ASN A O 1
ATOM 5133 N N . GLN A 1 632 ? -17.670 33.093 -3.481 1.00 91.62 632 GLN A N 1
ATOM 5134 C CA . GLN A 1 632 ? -17.068 34.406 -3.718 1.00 91.62 632 GLN A CA 1
ATOM 5135 C C . GLN A 1 632 ? -15.874 34.328 -4.679 1.00 91.62 632 GLN A C 1
ATOM 5137 O O . GLN A 1 632 ? -15.693 35.212 -5.511 1.00 91.62 632 GLN A O 1
ATOM 5142 N N . ILE A 1 633 ? -15.066 33.266 -4.592 1.00 90.69 633 ILE A N 1
ATOM 5143 C CA . ILE A 1 633 ? -13.890 33.092 -5.456 1.00 90.69 633 ILE A CA 1
ATOM 5144 C C . ILE A 1 633 ? -14.285 32.565 -6.844 1.00 90.69 633 ILE A C 1
ATOM 5146 O O . ILE A 1 633 ? -13.725 32.989 -7.855 1.00 90.69 633 ILE A O 1
ATOM 5150 N N . ASN A 1 634 ? -15.185 31.580 -6.907 1.00 91.56 634 ASN A N 1
ATOM 5151 C CA . ASN A 1 634 ? -15.610 30.929 -8.143 1.00 91.56 634 ASN A CA 1
ATOM 5152 C C . ASN A 1 634 ? -16.984 30.230 -7.982 1.00 91.56 634 ASN A C 1
ATOM 5154 O O . ASN A 1 634 ? -17.044 29.055 -7.593 1.00 91.56 634 ASN A O 1
ATOM 5158 N N . PRO A 1 635 ? -18.091 30.894 -8.365 1.00 92.62 635 PRO A N 1
ATOM 5159 C CA . PRO A 1 635 ? -19.437 30.320 -8.286 1.00 92.62 635 PRO A CA 1
ATOM 5160 C C . PRO A 1 635 ? -19.610 29.030 -9.100 1.00 92.62 635 PRO A C 1
ATOM 5162 O O . PRO A 1 635 ? -20.305 28.106 -8.679 1.00 92.62 635 PRO A O 1
ATOM 5165 N N . ALA A 1 636 ? -18.943 28.916 -10.255 1.00 90.94 636 ALA A N 1
ATOM 5166 C CA . ALA A 1 636 ? -19.026 27.725 -11.102 1.00 90.94 636 ALA A CA 1
ATOM 5167 C C . ALA A 1 636 ? -18.396 26.492 -10.430 1.00 90.94 636 ALA A C 1
ATOM 5169 O O . ALA A 1 636 ? -18.886 25.375 -10.597 1.00 90.94 636 ALA A O 1
ATOM 5170 N N . ALA A 1 637 ? -17.340 26.691 -9.637 1.00 90.62 637 ALA A N 1
ATOM 5171 C CA . ALA A 1 637 ? -16.728 25.638 -8.835 1.00 90.62 637 ALA A CA 1
ATOM 5172 C C . ALA A 1 637 ? -17.656 25.152 -7.710 1.00 90.62 637 ALA A C 1
ATOM 5174 O O . ALA A 1 637 ? -17.732 23.944 -7.461 1.00 90.62 637 ALA A O 1
ATOM 5175 N N . LEU A 1 638 ? -18.379 26.069 -7.051 1.00 91.62 638 LEU A N 1
ATOM 5176 C CA . LEU A 1 638 ? -19.400 25.704 -6.069 1.00 91.62 638 LEU A CA 1
ATOM 5177 C C . LEU A 1 638 ? -20.534 24.918 -6.737 1.00 91.62 638 LEU A C 1
ATOM 5179 O O . LEU A 1 638 ? -20.827 23.807 -6.293 1.00 91.62 638 LEU A O 1
ATOM 5183 N N . LYS A 1 639 ? -21.094 25.440 -7.832 1.00 92.50 639 LYS A N 1
ATOM 5184 C CA . LYS A 1 639 ? -22.183 24.789 -8.567 1.00 92.50 639 LYS A CA 1
ATOM 5185 C C . LYS A 1 639 ? -21.810 23.371 -8.998 1.00 92.50 639 LYS A C 1
ATOM 5187 O O . LYS A 1 639 ? -22.495 22.426 -8.632 1.00 92.50 639 LYS A O 1
ATOM 5192 N N . TRP A 1 640 ? -20.650 23.197 -9.638 1.00 91.69 640 TRP A N 1
ATOM 5193 C CA . TRP A 1 640 ? -20.172 21.872 -10.048 1.00 91.69 640 TRP A CA 1
ATOM 5194 C C . TRP A 1 640 ? -20.119 20.881 -8.879 1.00 91.69 640 TRP A C 1
ATOM 5196 O O . TRP A 1 640 ? -20.469 19.717 -9.029 1.00 91.69 640 TRP A O 1
ATOM 5206 N N . SER A 1 641 ? -19.679 21.329 -7.700 1.00 87.69 641 SER A N 1
ATOM 5207 C CA . SER A 1 641 ? -19.583 20.452 -6.530 1.00 87.69 641 SER A CA 1
ATOM 5208 C C . SER A 1 641 ? -20.936 20.080 -5.920 1.00 87.69 641 SER A C 1
ATOM 5210 O O . SER A 1 641 ? -21.050 19.003 -5.335 1.00 87.69 641 SER A O 1
ATOM 5212 N N . GLN A 1 642 ? -21.938 20.953 -6.054 1.00 89.62 642 GLN A N 1
ATOM 5213 C CA . GLN A 1 642 ? -23.314 20.690 -5.635 1.00 89.62 642 GLN A CA 1
ATOM 5214 C C . GLN A 1 642 ? -23.999 19.728 -6.608 1.00 89.62 642 GLN A C 1
ATOM 5216 O O . GLN A 1 642 ? -24.609 18.765 -6.156 1.00 89.62 642 GLN A O 1
ATOM 5221 N N . ASP A 1 643 ? -23.793 19.913 -7.916 1.00 90.56 643 ASP A N 1
ATOM 5222 C CA . ASP A 1 643 ? -24.352 19.061 -8.977 1.00 90.56 643 ASP A CA 1
ATOM 5223 C C . ASP A 1 643 ? -23.904 17.588 -8.863 1.00 90.56 643 ASP A C 1
ATOM 5225 O O . ASP A 1 643 ? -24.584 16.681 -9.335 1.00 90.56 643 ASP A O 1
ATOM 5229 N N . VAL A 1 644 ? -22.760 17.323 -8.222 1.00 88.31 644 VAL A N 1
ATOM 5230 C CA . VAL A 1 644 ? -22.277 15.955 -7.953 1.00 88.31 644 VAL A CA 1
ATOM 5231 C C . VAL A 1 644 ? -23.091 15.240 -6.856 1.00 88.31 644 VAL A C 1
ATOM 5233 O O . VAL A 1 644 ? -23.108 14.006 -6.830 1.00 88.31 644 VAL A O 1
ATOM 5236 N N . GLY A 1 645 ? -23.745 15.984 -5.958 1.00 90.75 645 GLY A N 1
ATOM 5237 C CA . GLY A 1 645 ? -24.366 15.478 -4.726 1.00 90.75 645 GLY A CA 1
ATOM 5238 C C . GLY A 1 645 ? -23.398 15.546 -3.543 1.00 90.75 645 GLY A C 1
ATOM 5239 O O . GLY A 1 645 ? -22.446 14.766 -3.448 1.00 90.75 645 GLY A O 1
ATOM 5240 N N . VAL A 1 646 ? -23.596 16.519 -2.649 1.00 91.50 646 VAL A N 1
ATOM 5241 C CA . VAL A 1 646 ? -22.687 16.820 -1.523 1.00 91.50 646 VAL A CA 1
ATOM 5242 C C . VAL A 1 646 ? -22.584 15.667 -0.522 1.00 91.50 646 VAL A C 1
ATOM 5244 O O . VAL A 1 646 ? -21.513 15.419 0.035 1.00 91.50 646 VAL A O 1
ATOM 5247 N N . GLU A 1 647 ? -23.664 14.914 -0.350 1.00 90.50 647 GLU A N 1
ATOM 5248 C CA . GLU A 1 647 ? -23.780 13.726 0.490 1.00 90.50 647 GLU A CA 1
ATOM 5249 C C . GLU A 1 647 ? -22.848 12.589 0.049 1.00 90.50 647 GLU A C 1
ATOM 5251 O O . GLU A 1 647 ? -22.394 11.805 0.883 1.00 90.50 647 GLU A O 1
ATOM 5256 N N . LYS A 1 648 ? -22.475 12.534 -1.238 1.00 90.44 648 LYS A N 1
ATOM 5257 C CA . LYS A 1 648 ? -21.639 11.462 -1.807 1.00 90.44 648 LYS A CA 1
ATOM 5258 C C . LYS A 1 648 ? -20.149 11.629 -1.528 1.00 90.44 648 LYS A C 1
ATOM 5260 O O . LYS A 1 648 ? -19.366 10.709 -1.764 1.00 90.44 648 LYS A O 1
ATOM 5265 N N . TRP A 1 649 ? -19.705 12.786 -1.041 1.00 90.75 649 TRP A N 1
ATOM 5266 C CA . TRP A 1 649 ? -18.272 13.047 -0.858 1.00 90.75 649 TRP A CA 1
ATOM 5267 C C . TRP A 1 649 ? -17.924 13.867 0.385 1.00 90.75 649 TRP A C 1
ATOM 5269 O O . TRP A 1 649 ? -16.846 13.651 0.953 1.00 90.75 649 TRP A O 1
ATOM 5279 N N . SER A 1 650 ? -18.811 14.746 0.851 1.00 90.56 650 SER A N 1
ATOM 5280 C CA . SER A 1 650 ? -18.585 15.588 2.029 1.00 90.56 650 SER A CA 1
ATOM 5281 C C . SER A 1 650 ? -18.689 14.785 3.327 1.00 90.56 650 SER A C 1
ATOM 5283 O O . SER A 1 650 ? -19.616 14.003 3.519 1.00 90.56 650 SER A O 1
ATOM 5285 N N . LEU A 1 651 ? -17.742 14.969 4.254 1.00 88.25 651 LEU A N 1
ATOM 5286 C CA . LEU A 1 651 ? -17.848 14.388 5.599 1.00 88.25 651 LEU A CA 1
ATOM 5287 C C . LEU A 1 651 ? -18.927 15.060 6.461 1.00 88.25 651 LEU A C 1
ATOM 5289 O O . LEU A 1 651 ? -19.437 14.405 7.368 1.00 88.25 651 LEU A O 1
ATOM 5293 N N . ALA A 1 652 ? -19.284 16.313 6.170 1.00 87.94 652 ALA A N 1
ATOM 5294 C CA . ALA A 1 652 ? -20.315 17.050 6.898 1.00 87.94 652 ALA A CA 1
ATOM 5295 C C . ALA A 1 652 ? -21.746 16.637 6.498 1.00 87.94 652 ALA A C 1
ATOM 5297 O O . ALA A 1 652 ? -22.620 16.624 7.352 1.00 87.94 652 ALA A O 1
ATOM 5298 N N . HIS A 1 653 ? -21.973 16.267 5.229 1.00 88.94 653 HIS A N 1
ATOM 5299 C CA . HIS A 1 653 ? -23.306 15.924 4.685 1.00 88.94 653 HIS A CA 1
ATOM 5300 C C . HIS A 1 653 ? -23.550 14.414 4.554 1.00 88.94 653 HIS A C 1
ATOM 5302 O O . HIS A 1 653 ? -24.516 13.984 3.929 1.00 88.94 653 HIS A O 1
ATOM 5308 N N . ARG A 1 654 ? -22.634 13.588 5.058 1.00 86.94 654 ARG A N 1
ATOM 5309 C CA . ARG A 1 654 ? -22.718 12.136 4.882 1.00 86.94 654 ARG A CA 1
ATOM 5310 C C . ARG A 1 654 ? -23.956 11.566 5.604 1.00 86.94 654 ARG A C 1
ATOM 5312 O O . ARG A 1 654 ? -24.227 11.960 6.738 1.00 86.94 654 ARG A O 1
ATOM 5319 N N . PRO A 1 655 ? -24.627 10.568 5.019 1.00 87.38 655 PRO A N 1
ATOM 5320 C CA . PRO A 1 655 ? -25.782 9.922 5.636 1.00 87.38 655 PRO A CA 1
ATOM 5321 C C . PRO A 1 655 ? -25.417 8.801 6.629 1.00 87.38 655 PRO A C 1
ATOM 5323 O O . PRO A 1 655 ? -26.264 8.372 7.403 1.00 87.38 655 PRO A O 1
ATOM 5326 N N . CYS A 1 656 ? -24.166 8.320 6.638 1.00 86.19 656 CYS A N 1
ATOM 5327 C CA . CYS A 1 656 ? -23.708 7.269 7.556 1.00 86.19 656 CYS A CA 1
ATOM 5328 C C . CYS A 1 656 ? -22.238 7.456 7.996 1.00 86.19 656 CYS A C 1
ATOM 5330 O O . CYS A 1 656 ? -21.497 8.258 7.401 1.00 86.19 656 CYS A O 1
ATOM 5332 N N . PRO A 1 657 ? -21.774 6.759 9.054 1.00 84.50 657 PRO A N 1
ATOM 5333 C CA . PRO A 1 657 ? -20.352 6.647 9.386 1.00 84.50 657 PRO A CA 1
ATOM 5334 C C . PRO A 1 657 ? -19.536 6.104 8.210 1.00 84.50 657 PRO A C 1
ATOM 5336 O O . PRO A 1 657 ? -19.984 5.226 7.476 1.00 84.50 657 PRO A O 1
ATOM 5339 N N . ARG A 1 658 ? -18.330 6.654 8.019 1.00 83.69 658 ARG A N 1
ATOM 5340 C CA . ARG A 1 658 ? -17.379 6.198 6.986 1.00 83.69 658 ARG A CA 1
ATOM 5341 C C . ARG A 1 658 ? -16.106 5.591 7.575 1.00 83.69 658 ARG A C 1
ATOM 5343 O O . ARG A 1 658 ? -15.241 5.167 6.817 1.00 83.69 658 ARG A O 1
ATOM 5350 N N . TYR A 1 659 ? -15.948 5.592 8.902 1.00 83.94 659 TYR A N 1
ATOM 5351 C CA . TYR A 1 659 ? -14.808 4.996 9.615 1.00 83.94 659 TYR A CA 1
ATOM 5352 C C . TYR A 1 659 ? -13.433 5.439 9.068 1.00 83.94 659 TYR A C 1
ATOM 5354 O O . TYR A 1 659 ? -12.483 4.665 8.974 1.00 83.94 659 TYR A O 1
ATOM 5362 N N . GLY A 1 660 ? -13.338 6.706 8.645 1.00 78.94 660 GLY A N 1
ATOM 5363 C CA . GLY A 1 660 ? -12.129 7.288 8.048 1.00 78.94 660 GLY A CA 1
ATOM 5364 C C . GLY A 1 660 ? -11.949 7.072 6.541 1.00 78.94 660 GLY A C 1
ATOM 5365 O O . GLY A 1 660 ? -11.030 7.644 5.950 1.00 78.94 660 GLY A O 1
ATOM 5366 N N . GLN A 1 661 ? -12.825 6.304 5.892 1.00 84.94 661 GLN A N 1
ATOM 5367 C CA . GLN A 1 661 ? -12.760 6.024 4.459 1.00 84.94 661 GLN A CA 1
ATOM 5368 C C . GLN A 1 661 ? -13.322 7.189 3.636 1.00 84.94 661 GLN A C 1
ATOM 5370 O O . GLN A 1 661 ? -14.526 7.361 3.470 1.00 84.94 661 GLN A O 1
ATOM 5375 N N . VAL A 1 662 ? -12.422 8.005 3.089 1.00 83.94 662 VAL A N 1
ATOM 5376 C CA . VAL A 1 662 ? -12.761 9.106 2.161 1.00 83.94 662 VAL A CA 1
ATOM 5377 C C . VAL A 1 662 ? -12.226 8.884 0.747 1.00 83.94 662 VAL A C 1
ATOM 5379 O O . VAL A 1 662 ? -12.556 9.620 -0.180 1.00 83.94 662 VAL A O 1
ATOM 5382 N N . ILE A 1 663 ? -11.371 7.880 0.571 1.00 84.12 663 ILE A N 1
ATOM 5383 C CA . ILE A 1 663 ? -10.693 7.554 -0.682 1.00 84.12 663 ILE A CA 1
ATOM 5384 C C . ILE A 1 663 ? -10.659 6.039 -0.857 1.00 84.12 663 ILE A C 1
ATOM 5386 O O . ILE A 1 663 ? -10.446 5.315 0.111 1.00 84.12 663 ILE A O 1
ATOM 5390 N N . SER A 1 664 ? -10.800 5.565 -2.095 1.00 82.62 664 SER A N 1
ATOM 5391 C CA . SER A 1 664 ? -10.734 4.145 -2.475 1.00 82.62 664 SER A CA 1
ATOM 5392 C C . SER A 1 664 ? -9.299 3.583 -2.462 1.00 82.62 664 SER A C 1
ATOM 5394 O O . SER A 1 664 ? -8.889 2.827 -3.340 1.00 82.62 664 SER A O 1
ATOM 5396 N N . ASN A 1 665 ? -8.487 3.978 -1.475 1.00 79.56 665 ASN A N 1
ATOM 5397 C CA . ASN A 1 665 ? -7.088 3.553 -1.359 1.00 79.56 665 ASN A CA 1
ATOM 5398 C C . ASN A 1 665 ? -6.945 2.041 -1.163 1.00 79.56 665 ASN A C 1
ATOM 5400 O O . ASN A 1 665 ? -5.954 1.477 -1.616 1.00 79.56 665 ASN A O 1
ATOM 5404 N N . SER A 1 666 ? -7.908 1.402 -0.498 1.00 80.38 666 SER A N 1
ATOM 5405 C CA . SER A 1 666 ? -7.911 -0.037 -0.226 1.00 80.38 666 SER A CA 1
ATOM 5406 C C . SER A 1 666 ? -7.825 -0.845 -1.522 1.00 80.38 666 SER A C 1
ATOM 5408 O O . SER A 1 666 ? -6.856 -1.564 -1.756 1.00 80.38 666 SER A O 1
ATOM 5410 N N . VAL A 1 667 ? -8.790 -0.651 -2.414 1.00 81.06 667 VAL A N 1
ATOM 5411 C CA . VAL A 1 667 ? -8.856 -1.358 -3.694 1.00 81.06 667 VAL A CA 1
ATOM 5412 C C . VAL A 1 667 ? -7.755 -0.907 -4.670 1.00 81.06 667 VAL A C 1
ATOM 5414 O O . VAL A 1 667 ? -7.128 -1.744 -5.313 1.00 81.06 667 VAL A O 1
ATOM 5417 N N . LYS A 1 668 ? -7.376 0.383 -4.675 1.00 82.75 668 LYS A N 1
ATOM 5418 C CA . LYS A 1 668 ? -6.235 0.878 -5.476 1.00 82.75 668 LYS A CA 1
ATOM 5419 C C . LYS A 1 668 ? -4.900 0.256 -5.051 1.00 82.75 668 LYS A C 1
ATOM 5421 O O . LYS A 1 668 ? -4.056 -0.035 -5.897 1.00 82.75 668 LYS A O 1
ATOM 5426 N N . SER A 1 669 ? -4.700 0.041 -3.750 1.00 83.81 669 SER A N 1
ATOM 5427 C CA . SER A 1 669 ? -3.521 -0.652 -3.221 1.00 83.81 669 SER A CA 1
ATOM 5428 C C . SER A 1 669 ? -3.501 -2.119 -3.642 1.00 83.81 669 SER A C 1
ATOM 5430 O O . SER A 1 669 ? -2.442 -2.616 -4.015 1.00 83.81 669 SER A O 1
ATOM 5432 N N . VAL A 1 670 ? -4.651 -2.798 -3.610 1.00 84.81 670 VAL A N 1
ATOM 5433 C CA . VAL A 1 670 ? -4.784 -4.188 -4.072 1.00 84.81 670 VAL A CA 1
ATOM 5434 C C . VAL A 1 670 ? -4.454 -4.294 -5.559 1.00 84.81 670 VAL A C 1
ATOM 5436 O O . VAL A 1 670 ? -3.560 -5.055 -5.919 1.00 84.81 670 VAL A O 1
ATOM 5439 N N . ASN A 1 671 ? -5.054 -3.449 -6.400 1.00 83.50 671 ASN A N 1
ATOM 5440 C CA . ASN A 1 671 ? -4.747 -3.383 -7.832 1.00 83.50 671 ASN A CA 1
ATOM 5441 C C . ASN A 1 671 ? -3.255 -3.117 -8.098 1.00 83.50 671 ASN A C 1
ATOM 5443 O O . ASN A 1 671 ? -2.666 -3.682 -9.018 1.00 83.50 671 ASN A O 1
ATOM 5447 N N . SER A 1 672 ? -2.606 -2.292 -7.269 1.00 83.81 672 SER A N 1
ATOM 5448 C CA . SER A 1 672 ? -1.160 -2.070 -7.364 1.00 83.81 672 SER A CA 1
ATOM 5449 C C . SER A 1 672 ? -0.342 -3.307 -6.983 1.00 83.81 672 SER A C 1
ATOM 5451 O O . SER A 1 672 ? 0.670 -3.572 -7.631 1.00 83.81 672 SER A O 1
ATOM 5453 N N . SER A 1 673 ? -0.740 -4.048 -5.944 1.00 83.25 673 SER A N 1
ATOM 5454 C CA . SER A 1 673 ? -0.079 -5.295 -5.538 1.00 83.25 673 SER A CA 1
ATOM 5455 C C . SER A 1 673 ? -0.246 -6.406 -6.577 1.00 83.25 673 SER A C 1
ATOM 5457 O O . SER A 1 673 ? 0.690 -7.164 -6.801 1.00 83.25 673 SER A O 1
ATOM 5459 N N . LEU A 1 674 ? -1.396 -6.461 -7.253 1.00 82.69 674 LEU A N 1
ATOM 5460 C CA . LEU A 1 674 ? -1.720 -7.464 -8.272 1.00 82.69 674 LEU A CA 1
ATOM 5461 C C . LEU A 1 674 ? -1.241 -7.084 -9.684 1.00 82.69 674 LEU A C 1
ATOM 5463 O O . LEU A 1 674 ? -1.513 -7.780 -10.657 1.00 82.69 674 LEU A O 1
ATOM 5467 N N . ARG A 1 675 ? -0.469 -6.001 -9.835 1.00 82.25 675 ARG A N 1
ATOM 5468 C CA . ARG A 1 675 ? -0.033 -5.501 -11.151 1.00 82.25 675 ARG A CA 1
ATOM 5469 C C . ARG A 1 675 ? 0.756 -6.523 -11.979 1.00 82.25 675 ARG A C 1
ATOM 5471 O O . ARG A 1 675 ? 0.686 -6.471 -13.207 1.00 82.25 675 ARG A O 1
ATOM 5478 N N . ASN A 1 676 ? 1.541 -7.386 -11.332 1.00 80.19 676 ASN A N 1
ATOM 5479 C CA . ASN A 1 676 ? 2.253 -8.469 -12.016 1.00 80.19 676 ASN A CA 1
ATOM 5480 C C . ASN A 1 676 ? 1.338 -9.674 -12.259 1.00 80.19 676 ASN A C 1
ATOM 5482 O O . ASN A 1 676 ? 1.401 -10.248 -13.339 1.00 80.19 676 ASN A O 1
ATOM 5486 N N . THR A 1 677 ? 0.432 -9.976 -11.326 1.00 82.56 677 THR A N 1
ATOM 5487 C CA . THR A 1 677 ? -0.619 -10.993 -11.478 1.00 82.56 677 THR A CA 1
ATOM 5488 C C . THR A 1 677 ? -1.495 -10.737 -12.703 1.00 82.56 677 THR A C 1
ATOM 5490 O O . THR A 1 677 ? -1.761 -11.652 -13.464 1.00 82.56 677 THR A O 1
ATOM 5493 N N . HIS A 1 678 ? -1.852 -9.479 -12.980 1.00 81.44 678 HIS A N 1
ATOM 5494 C CA . HIS A 1 678 ? -2.674 -9.109 -14.143 1.00 81.44 678 HIS A CA 1
ATOM 5495 C C . HIS A 1 678 ? -1.993 -9.333 -15.505 1.00 81.44 678 HIS A C 1
ATOM 5497 O O . HIS A 1 678 ? -2.628 -9.138 -16.538 1.00 81.44 678 HIS A O 1
ATOM 5503 N N . LYS A 1 679 ? -0.696 -9.670 -15.529 1.00 79.38 679 LYS A N 1
ATOM 5504 C CA . LYS A 1 679 ? 0.029 -10.057 -16.750 1.00 79.38 679 LYS A CA 1
ATOM 5505 C C . LYS A 1 679 ? 0.020 -11.568 -16.979 1.00 79.38 679 LYS A C 1
ATOM 5507 O O . LYS A 1 679 ? 0.481 -12.003 -18.028 1.00 79.38 679 LYS A O 1
ATOM 5512 N N . LEU A 1 680 ? -0.408 -12.345 -15.986 1.00 78.62 680 LEU A N 1
ATOM 5513 C CA . LEU A 1 680 ? -0.462 -13.795 -16.082 1.00 78.62 680 LEU A CA 1
ATOM 5514 C C . LEU A 1 680 ? -1.652 -14.226 -16.953 1.00 78.62 680 LEU A C 1
ATOM 5516 O O . LEU A 1 680 ? -2.635 -13.478 -17.064 1.00 78.62 680 LEU A O 1
ATOM 5520 N N . PRO A 1 681 ? -1.583 -15.431 -17.536 1.00 76.50 681 PRO A N 1
ATOM 5521 C CA . PRO A 1 681 ? -2.743 -16.097 -18.112 1.00 76.50 681 PRO A CA 1
ATOM 5522 C C . PRO A 1 681 ? -3.913 -16.177 -17.120 1.00 76.50 681 PRO A C 1
ATOM 5524 O O . PRO A 1 681 ? -3.731 -16.072 -15.902 1.00 76.50 681 PRO A O 1
ATOM 5527 N N . ILE A 1 682 ? -5.134 -16.315 -17.637 1.00 77.38 682 ILE A N 1
ATOM 5528 C CA . ILE A 1 682 ? -6.353 -16.095 -16.850 1.00 77.38 682 ILE A CA 1
ATOM 5529 C C . ILE A 1 682 ? -6.465 -17.016 -15.633 1.00 77.38 682 ILE A C 1
ATOM 5531 O O . ILE A 1 682 ? -6.806 -16.554 -14.543 1.00 77.38 682 ILE A O 1
ATOM 5535 N N . LEU A 1 683 ? -6.116 -18.294 -15.788 1.00 79.62 683 LEU A N 1
ATOM 5536 C CA . LEU A 1 683 ? -6.216 -19.271 -14.713 1.00 79.62 683 LEU A CA 1
ATOM 5537 C C . LEU A 1 683 ? -5.177 -18.986 -13.621 1.00 79.62 683 LEU A C 1
ATOM 5539 O O . LEU A 1 683 ? -5.515 -18.914 -12.441 1.00 79.62 683 LEU A O 1
ATOM 5543 N N . ASP A 1 684 ? -3.933 -18.718 -14.020 1.00 77.94 684 ASP A N 1
ATOM 5544 C CA . ASP A 1 684 ? -2.836 -18.345 -13.117 1.00 77.94 684 ASP A CA 1
ATOM 5545 C C . ASP A 1 684 ? -3.115 -17.039 -12.362 1.00 77.94 684 ASP A C 1
ATOM 5547 O O . ASP A 1 684 ? -2.765 -16.896 -11.185 1.00 77.94 684 ASP A O 1
ATOM 5551 N N . CYS A 1 685 ? -3.767 -16.083 -13.027 1.00 83.44 685 CYS A N 1
ATOM 5552 C CA . CYS A 1 685 ? -4.232 -14.846 -12.415 1.00 83.44 685 CYS A CA 1
ATOM 5553 C C . CYS A 1 685 ? -5.207 -15.149 -11.266 1.00 83.44 685 CYS A C 1
ATOM 5555 O O . CYS A 1 685 ? -4.990 -14.682 -10.146 1.00 83.44 685 CYS A O 1
ATOM 5557 N N . ILE A 1 686 ? -6.224 -15.987 -11.507 1.00 85.00 686 ILE A N 1
ATOM 5558 C CA . ILE A 1 686 ? -7.222 -16.368 -10.494 1.00 85.00 686 ILE A CA 1
ATOM 5559 C C . ILE A 1 686 ? -6.564 -17.124 -9.335 1.00 85.00 686 ILE A C 1
ATOM 5561 O O . ILE A 1 686 ? -6.764 -16.745 -8.182 1.00 85.00 686 ILE A O 1
ATOM 5565 N N . VAL A 1 687 ? -5.732 -18.130 -9.628 1.00 83.88 687 VAL A N 1
ATOM 5566 C CA . VAL A 1 687 ? -5.012 -18.934 -8.619 1.00 83.88 687 VAL A CA 1
ATOM 5567 C C . VAL A 1 687 ? -4.159 -18.034 -7.722 1.00 83.88 687 VAL A C 1
ATOM 5569 O O . VAL A 1 687 ? -4.132 -18.170 -6.498 1.00 83.88 687 VAL A O 1
ATOM 5572 N N . THR A 1 688 ? -3.459 -17.066 -8.315 1.00 83.31 688 THR A N 1
ATOM 5573 C CA . THR A 1 688 ? -2.599 -16.144 -7.567 1.00 83.31 688 THR A CA 1
ATOM 5574 C C . THR A 1 688 ? -3.422 -15.188 -6.699 1.00 83.31 688 THR A C 1
ATOM 5576 O O . THR A 1 688 ? -3.020 -14.888 -5.571 1.00 83.31 688 THR A O 1
ATOM 5579 N N . ILE A 1 689 ? -4.577 -14.717 -7.184 1.00 87.00 689 ILE A N 1
ATOM 5580 C CA . ILE A 1 689 ? -5.490 -13.877 -6.395 1.00 87.00 689 ILE A CA 1
ATOM 5581 C C . ILE A 1 689 ? -6.091 -14.681 -5.237 1.00 87.00 689 ILE A C 1
ATOM 5583 O O . ILE A 1 689 ? -6.108 -14.184 -4.113 1.00 87.00 689 ILE A O 1
ATOM 5587 N N . GLU A 1 690 ? -6.509 -15.925 -5.461 1.00 86.12 690 GLU A N 1
ATOM 5588 C CA . GLU A 1 690 ? -6.996 -16.823 -4.407 1.00 86.12 690 GLU A CA 1
ATOM 5589 C C . GLU A 1 690 ? -5.930 -17.037 -3.320 1.00 86.12 690 GLU A C 1
ATOM 5591 O O . GLU A 1 690 ? -6.188 -16.813 -2.135 1.00 86.12 690 GLU A O 1
ATOM 5596 N N . ARG A 1 691 ? -4.686 -17.351 -3.707 1.00 81.12 691 ARG A N 1
ATOM 5597 C CA . ARG A 1 691 ? -3.557 -17.468 -2.764 1.00 81.12 691 ARG A CA 1
ATOM 5598 C C . ARG A 1 691 ? -3.299 -16.165 -2.008 1.00 81.12 691 ARG A C 1
ATOM 5600 O O . ARG A 1 691 ? -3.004 -16.186 -0.810 1.00 81.12 691 ARG A O 1
ATOM 5607 N N . TYR A 1 692 ? -3.422 -15.016 -2.676 1.00 84.25 692 TYR A N 1
ATOM 5608 C CA . TYR A 1 692 ? -3.305 -13.706 -2.035 1.00 84.25 692 TYR A CA 1
ATOM 5609 C C . TYR A 1 692 ? -4.394 -13.501 -0.971 1.00 84.25 692 TYR A C 1
ATOM 5611 O O . TYR A 1 692 ? -4.084 -13.076 0.148 1.00 84.25 692 TYR A O 1
ATOM 5619 N N . VAL A 1 693 ? -5.649 -13.828 -1.298 1.00 82.88 693 VAL A N 1
ATOM 5620 C CA . VAL A 1 693 ? -6.810 -13.754 -0.396 1.00 82.88 693 VAL A CA 1
ATOM 5621 C C . VAL A 1 693 ? -6.581 -14.636 0.836 1.00 82.88 693 VAL A C 1
ATOM 5623 O O . VAL A 1 693 ? -6.709 -14.141 1.962 1.00 82.88 693 VAL A O 1
ATOM 5626 N N . GLY A 1 694 ? -6.165 -15.891 0.633 1.00 75.19 694 GLY A N 1
ATOM 5627 C CA . GLY A 1 694 ? -5.871 -16.850 1.702 1.00 75.19 694 GLY A CA 1
ATOM 5628 C C . GLY A 1 694 ? -4.698 -16.420 2.589 1.00 75.19 694 GLY A C 1
ATOM 5629 O O . GLY A 1 694 ? -4.823 -16.371 3.811 1.00 75.19 694 GLY A O 1
ATOM 5630 N N . SER A 1 695 ? -3.578 -15.984 2.000 1.00 73.06 695 SER A N 1
ATOM 5631 C CA . SER A 1 695 ? -2.411 -15.489 2.755 1.00 73.06 695 SER A CA 1
ATOM 5632 C C . SER A 1 695 ? -2.757 -14.288 3.639 1.00 73.06 695 SER A C 1
ATOM 5634 O O . SER A 1 695 ? -2.264 -14.164 4.768 1.00 73.06 695 SER A O 1
ATOM 5636 N N . LYS A 1 696 ? -3.609 -13.381 3.142 1.00 74.75 696 LYS A N 1
ATOM 5637 C CA . LYS A 1 696 ? -4.118 -12.256 3.932 1.00 74.75 696 LYS A CA 1
ATOM 5638 C C . LYS A 1 696 ? -4.960 -12.760 5.094 1.00 74.75 696 LYS A C 1
ATOM 5640 O O . LYS A 1 696 ? -4.666 -12.379 6.224 1.00 74.75 696 LYS A O 1
ATOM 5645 N N . TRP A 1 697 ? -5.919 -13.648 4.850 1.00 69.50 697 TRP A N 1
ATOM 5646 C CA . TRP A 1 697 ? -6.738 -14.265 5.894 1.00 69.50 697 TRP A CA 1
ATOM 5647 C C . TRP A 1 697 ? -5.903 -14.941 6.991 1.00 69.50 697 TRP A C 1
ATOM 5649 O O . TRP A 1 697 ? -6.076 -14.624 8.165 1.00 69.50 697 TRP A O 1
ATOM 5659 N N . SER A 1 698 ? -4.910 -15.765 6.645 1.00 62.62 698 SER A N 1
ATOM 5660 C CA . SER A 1 698 ? -4.039 -16.407 7.643 1.00 62.62 698 SER A CA 1
ATOM 5661 C C . SER A 1 698 ? -3.239 -15.398 8.476 1.00 62.62 698 SER A C 1
ATOM 5663 O O . SER A 1 698 ? -2.955 -15.648 9.647 1.00 62.62 698 SER A O 1
ATOM 5665 N N . LYS A 1 699 ? -2.865 -14.244 7.903 1.00 61.03 699 LYS A N 1
ATOM 5666 C CA . LYS A 1 699 ? -2.227 -13.137 8.643 1.00 61.03 699 LYS A CA 1
ATOM 5667 C C . LYS A 1 699 ? -3.219 -12.402 9.548 1.00 61.03 699 LYS A C 1
ATOM 5669 O O . LYS A 1 699 ? -2.812 -11.929 10.607 1.00 61.03 699 LYS A O 1
ATOM 5674 N N . HIS A 1 700 ? -4.488 -12.300 9.148 1.00 59.78 700 HIS A N 1
ATOM 5675 C CA . HIS A 1 700 ? -5.564 -11.768 9.987 1.00 59.78 700 HIS A CA 1
ATOM 5676 C C . HIS A 1 700 ? -5.820 -12.686 11.193 1.00 59.78 700 HIS A C 1
ATOM 5678 O O . HIS A 1 700 ? -5.833 -12.202 12.323 1.00 59.78 700 HIS A O 1
ATOM 5684 N N . GLY A 1 701 ? -5.924 -14.001 10.960 1.00 50.72 701 GLY A N 1
ATOM 5685 C CA . GLY A 1 701 ? -6.126 -15.019 11.994 1.00 50.72 701 GLY A CA 1
ATOM 5686 C C . GLY A 1 701 ? -4.959 -15.132 12.977 1.00 50.72 701 GLY A C 1
ATOM 5687 O O . GLY A 1 701 ? -5.188 -15.072 14.178 1.00 50.72 701 GLY A O 1
ATOM 5688 N N . ARG A 1 702 ? -3.704 -15.197 12.498 1.00 47.03 702 ARG A N 1
ATOM 5689 C CA . ARG A 1 702 ? -2.515 -15.259 13.376 1.00 47.03 702 ARG A CA 1
ATOM 5690 C C . ARG A 1 702 ? -2.413 -14.069 14.316 1.00 47.03 702 ARG A C 1
ATOM 5692 O O . ARG A 1 702 ? -2.263 -14.272 15.511 1.00 47.03 702 ARG A O 1
ATOM 5699 N N . LYS A 1 703 ? -2.609 -12.850 13.802 1.00 45.81 703 LYS A N 1
ATOM 5700 C CA . LYS A 1 703 ? -2.658 -11.660 14.656 1.00 45.81 703 LYS A CA 1
ATOM 5701 C C . LYS A 1 703 ? -3.774 -11.801 15.685 1.00 45.81 703 LYS A C 1
ATOM 5703 O O . LYS A 1 703 ? -3.514 -11.642 16.863 1.00 45.81 703 LYS A O 1
ATOM 5708 N N . HIS A 1 704 ? -4.992 -12.155 15.276 1.00 40.81 704 HIS A N 1
ATOM 5709 C CA . HIS A 1 704 ? -6.121 -12.307 16.201 1.00 40.81 704 HIS A CA 1
ATOM 5710 C C . HIS A 1 704 ? -5.891 -13.384 17.285 1.00 40.81 704 HIS A C 1
ATOM 5712 O O . HIS A 1 704 ? -6.301 -13.188 18.427 1.00 40.81 704 HIS A O 1
ATOM 5718 N N . CYS A 1 705 ? -5.223 -14.495 16.956 1.00 35.19 705 CYS A N 1
ATOM 5719 C CA . CYS A 1 705 ? -4.837 -15.535 17.912 1.00 35.19 705 CYS A CA 1
ATOM 5720 C C . CYS A 1 705 ? -3.706 -15.077 18.845 1.00 35.19 705 CYS A C 1
ATOM 5722 O O . CYS A 1 705 ? -3.814 -15.289 20.046 1.00 35.19 705 CYS A O 1
ATOM 5724 N N . GLU A 1 706 ? -2.679 -14.389 18.332 1.00 38.25 706 GLU A N 1
ATOM 5725 C CA . GLU A 1 706 ? -1.618 -13.765 19.142 1.00 38.25 706 GLU A CA 1
ATOM 5726 C C . GLU A 1 706 ? -2.205 -12.799 20.188 1.00 38.25 706 GLU A C 1
ATOM 5728 O O . GLU A 1 706 ? -1.744 -12.774 21.324 1.00 38.25 706 GLU A O 1
ATOM 5733 N N . TRP A 1 707 ? -3.272 -12.063 19.847 1.00 34.34 707 TRP A N 1
ATOM 5734 C CA . TRP A 1 707 ? -3.983 -11.189 20.793 1.00 34.34 707 TRP A CA 1
ATOM 5735 C C . TRP A 1 707 ? -4.883 -11.958 21.781 1.00 34.34 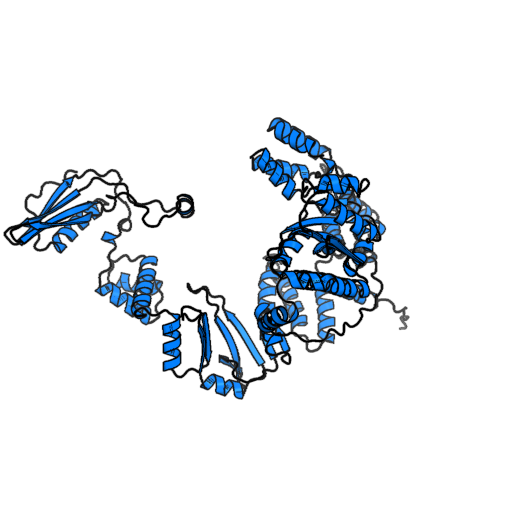707 TRP A C 1
ATOM 5737 O O . TRP A 1 707 ? -5.038 -11.517 22.915 1.00 34.34 707 TRP A O 1
ATOM 5747 N N . ASN A 1 708 ? -5.457 -13.104 21.391 1.00 29.58 708 ASN A N 1
ATOM 5748 C CA . ASN A 1 708 ? -6.339 -13.914 22.248 1.00 29.58 708 ASN A CA 1
ATOM 5749 C C . ASN A 1 708 ? -5.584 -14.844 23.216 1.00 29.58 708 ASN A C 1
ATOM 5751 O O . ASN A 1 708 ? -6.087 -15.107 24.299 1.00 29.58 708 ASN A O 1
ATOM 5755 N N . VAL A 1 709 ? -4.379 -15.322 22.889 1.00 30.53 709 VAL A N 1
ATOM 5756 C CA . VAL A 1 709 ? -3.572 -16.165 23.806 1.00 30.53 709 VAL A CA 1
ATOM 5757 C C . VAL A 1 709 ? -3.146 -15.390 25.067 1.00 30.53 709 VAL A C 1
ATOM 5759 O O . VAL A 1 709 ? -2.837 -15.984 26.098 1.00 30.53 709 VAL A O 1
ATOM 5762 N N . VAL A 1 710 ? -3.204 -14.056 25.029 1.00 32.91 710 VAL A N 1
ATOM 5763 C CA . VAL A 1 710 ? -2.968 -13.180 26.187 1.00 32.91 710 VAL A CA 1
ATOM 5764 C C . VAL A 1 710 ? -4.094 -13.273 27.236 1.00 32.91 710 VAL A C 1
ATOM 5766 O O . VAL A 1 710 ? -3.849 -12.968 28.399 1.00 32.91 710 VAL A O 1
ATOM 5769 N N . SER A 1 711 ? -5.313 -13.711 26.886 1.00 32.75 711 SER A N 1
ATOM 5770 C CA . SER A 1 711 ? -6.456 -13.703 27.818 1.00 32.75 711 SER A CA 1
ATOM 5771 C C . SER A 1 711 ? -6.637 -14.984 28.641 1.00 32.75 711 SER A C 1
ATOM 5773 O O . SER A 1 711 ? -7.226 -14.922 29.717 1.00 32.75 711 SER A O 1
ATOM 5775 N N . THR A 1 712 ? -6.107 -16.131 28.210 1.00 28.48 712 THR A N 1
ATOM 5776 C CA . THR A 1 712 ? -6.355 -17.430 28.872 1.00 28.48 712 THR A CA 1
ATOM 5777 C C . THR A 1 712 ? -5.476 -17.725 30.092 1.00 28.48 712 THR A C 1
ATOM 5779 O O . THR A 1 712 ? -5.677 -18.748 30.734 1.00 28.48 712 THR A O 1
ATOM 5782 N N . VAL A 1 713 ? -4.525 -16.856 30.457 1.00 32.78 713 VAL A N 1
ATOM 5783 C CA . VAL A 1 713 ? -3.666 -17.062 31.650 1.00 32.78 713 VAL A CA 1
ATOM 5784 C C . VAL A 1 713 ? -4.197 -16.335 32.900 1.00 32.78 713 VAL A C 1
ATOM 5786 O O . VAL A 1 713 ? -3.668 -16.521 33.990 1.00 32.78 713 VAL A O 1
ATOM 5789 N N . HIS A 1 714 ? -5.276 -15.548 32.789 1.00 33.97 714 HIS A N 1
ATOM 5790 C CA . HIS A 1 714 ? -5.849 -14.810 33.927 1.00 33.97 714 HIS A CA 1
ATOM 5791 C C . HIS A 1 714 ? -7.058 -15.464 34.612 1.00 33.97 714 HIS A C 1
ATOM 5793 O O . HIS A 1 714 ? -7.602 -14.881 35.546 1.00 33.97 714 HIS A O 1
ATOM 5799 N N . GLU A 1 715 ? -7.435 -16.686 34.237 1.00 32.31 715 GLU A N 1
ATOM 5800 C CA . GLU A 1 715 ? -8.408 -17.473 35.002 1.00 32.31 715 GLU A CA 1
ATOM 5801 C C . GLU A 1 715 ? -7.704 -18.613 35.750 1.00 32.31 715 GLU A C 1
ATOM 5803 O O . GLU A 1 715 ? -7.670 -19.754 35.299 1.00 32.31 715 GLU A O 1
ATOM 5808 N N . GLN A 1 716 ? -7.158 -18.308 36.933 1.00 29.86 716 GLN A N 1
ATOM 5809 C CA . GLN A 1 716 ? -7.159 -19.274 38.035 1.00 29.86 716 GLN A CA 1
ATOM 5810 C C . GLN A 1 716 ? -7.689 -18.625 39.324 1.00 29.86 716 GLN A C 1
ATOM 5812 O O . GLN A 1 716 ? -7.394 -17.454 39.576 1.00 29.86 716 GLN A O 1
ATOM 5817 N N . PRO A 1 717 ? -8.495 -19.354 40.124 1.00 36.00 717 PRO A N 1
ATOM 5818 C CA . PRO A 1 717 ? -9.187 -18.818 41.289 1.00 36.00 717 PRO A CA 1
ATOM 5819 C C . PRO A 1 717 ? -8.237 -18.694 42.480 1.00 36.00 717 PRO A C 1
ATOM 5821 O O . PRO A 1 717 ? -7.226 -19.391 42.562 1.00 36.00 717 PRO A O 1
ATOM 5824 N N . GLY A 1 718 ? -8.594 -17.802 43.404 1.00 40.19 718 GLY A N 1
ATOM 5825 C CA . GLY A 1 718 ? -7.797 -17.439 44.570 1.00 40.19 718 GLY A CA 1
ATOM 5826 C C . GLY A 1 718 ? -7.178 -18.622 45.314 1.00 40.19 718 GLY A C 1
ATOM 5827 O O . GLY A 1 718 ? -7.828 -19.628 45.589 1.00 40.19 718 GLY A O 1
ATOM 5828 N N . ARG A 1 719 ? -5.911 -18.449 45.694 1.00 29.12 719 ARG A N 1
ATOM 5829 C CA . ARG A 1 719 ? -5.334 -19.146 46.838 1.00 29.12 719 ARG A CA 1
ATOM 5830 C C . ARG A 1 719 ? -5.145 -18.143 47.959 1.00 29.12 719 ARG A C 1
ATOM 5832 O O . ARG A 1 719 ? -4.511 -17.106 47.781 1.00 29.12 719 ARG A O 1
ATOM 5839 N N . GLU A 1 720 ? -5.783 -18.483 49.067 1.00 30.77 720 GLU A N 1
ATOM 5840 C CA . GLU A 1 720 ? -5.734 -17.812 50.351 1.00 30.77 720 GLU A CA 1
ATOM 5841 C C . GLU A 1 720 ? -4.294 -17.556 50.789 1.00 30.77 720 GLU A C 1
ATOM 5843 O O . GLU A 1 720 ? -3.408 -18.404 50.670 1.00 30.77 720 GLU A O 1
ATOM 5848 N N . ILE A 1 721 ? -4.101 -16.357 51.325 1.00 34.06 721 ILE A N 1
ATOM 5849 C CA . ILE A 1 721 ? -2.960 -16.002 52.150 1.00 34.06 721 ILE A CA 1
ATOM 5850 C C . ILE A 1 721 ? -3.128 -16.771 53.461 1.00 34.06 721 ILE A C 1
ATOM 5852 O O . ILE A 1 721 ? -4.093 -16.533 54.187 1.00 34.06 721 ILE A O 1
ATOM 5856 N N . VAL A 1 722 ? -2.185 -17.652 53.782 1.00 30.55 722 VAL A N 1
ATOM 5857 C CA . VAL A 1 722 ? -1.983 -18.119 55.154 1.00 30.55 722 VAL A CA 1
ATOM 5858 C C . VAL A 1 722 ? -0.517 -17.899 55.506 1.00 30.55 722 VAL A C 1
ATOM 5860 O O . VAL A 1 722 ? 0.346 -18.531 54.906 1.00 30.55 722 VAL A O 1
ATOM 5863 N N . ALA A 1 723 ? -0.343 -16.963 56.447 1.00 33.41 723 ALA A N 1
ATOM 5864 C CA . ALA A 1 723 ? 0.794 -16.644 57.322 1.00 33.41 723 ALA A CA 1
ATOM 5865 C C . ALA A 1 723 ? 2.217 -16.685 56.742 1.00 33.41 723 ALA A C 1
ATOM 5867 O O . ALA A 1 723 ? 2.757 -17.792 56.529 1.00 33.41 723 ALA A O 1
#

Secondary structure (DSSP, 8-state):
------TT--BSSHHHHHHHHHHHHHHTT--EEEEEEEE-TTS-EEEEEEETT-S----TT---HHHHHTTT---S------EEEEEE-TTS-EEEEEEE---SSPPP-STTS-TTTTPPPHHHHHHHHHHHHTT--HHHHHHHHHHH-TT----HHHHHHHHHHHHHHTTTT--HHHHHHHHHHHTT-EEEEEE-TTS-EEEEEEE-HHHHHHHHHS-SEEEEEEE----TT---EEEEEEE-TTS-EEE---SS---SEEEE---HHHHHHHHHH-TTSEEEE-HHHHHHHHHHHHGGGS-TT-HHHHHHHHHHHHHHHT-SSHHHHHHHHHHHHHHH-----SGGGTTTTTTB-HHHHHHHHHHHHHHTSPPPTTPPPP--HIIIIISS--HHHHHHHHHTTPPP-GGGS-GGGB--------------------HHHHHHHHHHHH-SHHHHGGGHHHHHHHHHHTT-EEEEEEETTEEEEEEEE-HHHHHHHHHHGGG-EEEEE----STT--EEEEEEEE-TT--EEEEEEEEESS-SHHHHHHHHHHHHHHSSS--SEEEE---TTHHHHHHHH-TTSEEEE-HHHHHHHHHHHH--HHHHHHHHHHHT--SHHHHHHHHHHHHHH-HHHHHHHHHT-GGGT-SSS-SS--TT--S-HHHHHHHHHTTTGGGS-HHHHHHHHHHHHHHHHHHHHHHHHHHHTTTTTS---------

Radius of gyration: 37.05 Å; Cα contacts (8 Å, |Δi|>4): 943; chains: 1; bounding box: 90×81×112 Å

InterPro domains:
  IPR018289 MULE transposase domain [PF10551] (249-293)
  IPR018289 MULE transposase domain [PF10551] (505-597)
  IPR052579 Zinc finger SWIM domain-containing protein [PTHR31569] (11-339)

Foldseek 3Di:
DPPPPPPDPWALDPVRVQVVVQVVQVVQQWGKDWPDKDADPVRKIKTKIDTPLQDDDDPPPPDDPVNVVVPPDDDSRDNFPWMKMWTQDPVRIIDIGTPDDDGPDHHHPDCPPDVVSLDDDPVLLVVLLVCVVVVDDLVVSQVVVCVVPVVRHDDSVNSVVSNVVVVVVVCVPPDPVVVVVVVCVVVVWDWDFDADPVRHTPDIATGDVVQQVQCVVFQQEKEWDWAQPDDVVRDIDIWIWTAHPVRDIDTHDDDPDAHQEYEYQPPPVVVVVCCQVRVNHHYHYDVVSVLVVCCVPVVVVDPPPPVVVVVVLSVLVVQLVPDPDPVSNVVSVVVSCVVDPPQDDDPQCVACQLFFASVLRNVQVVQCVVLPDDDDPPDDPDLCQCCFQAQADHNVNNNVCVVVVHHDHPNNGDLLGGPPPPPDPPDPPPPDPPDDDPPVVCVVVCCVPQNPLQSVQVCVVVVVVVQVVVVWDKDFDADPNHGAKMKIFHPLLLVQCVSFLQLAWEWDWDWFPAPLIWIKIWIWGAGSNRAIFTGMIMTHRDDALVVLLVHLQSSVVSHPDHRQAYEYQPPVRNVVSCCVRPVNHHAAHALVSVLVVLCVVVVDPVLSVLSVVLLADQAPVVNVVSLVVSCVVPVVSSVVCVVVPSCRQHNNNDPHHNNPDRHSVSVVVVCVVCVVLSHDRPVSSVVVVSVVNVVSSVVVVVVSVVSVVVPVVPDDDDDDDDD